Protein 5JVV (pdb70)

Foldseek 3Di:
DWDWDDWDFAPRNVVQWFKDQDQDPLNFQEGADGPVVCVVQVQWHQDPVGWIKHFWQLDAFFDLPHSHTYGIKIWGPDFAAFFKKKWFWQAAFAQAQFKWWWWWKDDPDPDQLKIWTQAIDAHRDFWGKTFTAFQDWAFFDVCVLAQWAWPAGTAYVVVHDRGTITTFDGLQDHPSCNVQRHFMWMWGADQFWIFIAGAHPVRDDVCVVVVNDDVVVRGRGNDIRGGDGRVRVRDDTIIIMTIMGTQGDPSQQCGPPPRPQDDDDDHSNSSRSVCRNGRSNSRPRNMIITGIMITID/DKAFDDKAFAPSNVVQWFKDQDQDPLNFQEGADGPVVCVVVVQWHQDPVGWIKHAWQLDAFFDLPDSHTYGIKIWGPDFDAFFKKKWFWQAAFALAQFKWWWKWWDDPDPPQLKIWTQAIDAHNDFWGKTFTAFQDWFFFDPPVQAQWAWPAGTQYVVVHPRGTITTFDGLQDHPSVNVQRHFMWMWGADQFWIFIAGARPVGHDPCVVVRNDDVVPRGGGNDIRGGDGRVRVRDDTIIIMTIMGTQGDPSQQCGPPVRPQDQDDDHSNSSRSNCRNGRSNSRPRNMITIGMMIGID

Solvent-accessible surface area: 23392 Å² total; per-residue (Å²): 152,54,96,75,103,34,60,26,55,8,146,94,0,4,94,20,11,56,32,42,51,101,184,12,44,21,105,12,10,3,55,5,9,31,61,125,57,0,76,69,90,36,7,2,104,60,34,129,87,34,1,0,21,4,1,4,11,56,102,76,99,31,65,78,132,57,106,2,0,57,1,5,16,0,17,10,83,87,76,12,83,58,8,1,4,2,0,10,0,77,14,0,0,2,28,16,12,0,0,17,0,5,1,14,0,5,7,79,17,63,44,17,22,1,17,0,3,2,0,16,0,11,2,45,39,61,52,0,21,0,10,0,26,0,50,25,118,0,54,8,82,9,69,148,68,17,76,5,76,34,88,32,64,80,0,1,56,107,65,23,129,62,3,0,23,0,70,2,48,113,23,0,0,0,48,30,2,22,127,131,25,2,0,0,1,1,2,19,3,35,63,107,28,0,35,0,6,26,16,60,68,117,60,19,18,153,15,2,88,74,49,68,5,69,35,102,78,10,48,67,5,6,0,1,0,83,31,89,24,64,0,0,137,40,10,96,57,5,43,4,0,0,10,4,4,0,0,6,75,76,0,0,63,52,2,20,122,130,17,119,8,57,112,80,99,152,80,26,76,19,1,0,36,24,15,0,0,62,83,18,116,90,1,118,86,1,40,3,22,1,37,38,2,30,9,4,92,150,39,83,70,27,36,60,39,51,7,132,89,1,2,69,15,10,55,29,46,53,101,171,3,42,20,84,13,13,5,59,4,7,32,59,130,64,0,74,71,96,38,13,2,103,66,31,133,86,32,2,0,29,5,1,3,12,62,101,77,97,29,56,80,129,64,114,7,0,58,1,5,16,0,24,7,51,47,53,12,41,56,9,1,3,0,0,11,0,97,14,0,0,1,25,22,13,0,0,17,0,5,1,13,0,11,15,125,71,74,66,83,35,1,18,0,3,2,0,16,0,11,2,48,38,64,60,0,19,0,9,0,25,0,122,24,128,0,54,8,73,20,87,150,64,17,73,7,82,50,75,34,64,78,0,2,55,132,69,22,129,63,3,0,21,0,70,4,44,110,10,0,0,0,55,29,0,22,145,66,25,0,0,0,2,1,2,17,2,30,50,91,27,0,32,0,7,20,13,40,76,111,59,25,16,173,16,0,118,79,50,73,8,70,37,104,82,11,50,64,5,6,0,3,0,77,31,88,24,65,0,0,101,42,9,149,19,3,59,3,0,0,9,4,3,0,0,6,75,76,0,0,67,57,2,20,127,123,21,114,6,58,110,81,96,149,78,30,75,19,1,0,37,21,21,0,0,59,84,14,121,92,1,104,84,1,41,2,20,1,44,36,2,28,17,2,47

InterPro domains:
  IPR000757 Beta-glucanase-like, N-terminal domain [PS51762] (1-260)
  IPR013320 Concanavalin A-like lectin/glucanase domain superfamily [SSF49899] (13-262)
  IPR050546 Glycosyl Hydrolase Family 16 [PTHR10963] (3-297)

Structure (mmCIF, N/CA/C/O backbone):
data_5JVV
#
_entry.id   5JVV
#
_cell.length_a   45.282
_cell.length_b   91.469
_cell.length_c   59.532
_cell.angle_alpha   90.00
_cell.angle_beta   93.80
_cell.angle_gamma   90.00
#
_symmetry.space_group_name_H-M   'P 1 21 1'
#
loop_
_entity.id
_entity.type
_entity.pdbx_description
1 polymer beta-1,3-glucosyltransferase
2 water water
#
loop_
_atom_site.group_PDB
_atom_site.id
_atom_site.type_symbol
_atom_site.label_atom_id
_atom_site.label_alt_id
_atom_site.label_comp_id
_atom_site.label_asym_id
_atom_site.label_entity_id
_atom_site.label_seq_id
_atom_site.pdbx_PDB_ins_code
_atom_site.Cartn_x
_atom_site.Cartn_y
_atom_site.Cartn_z
_atom_site.occupancy
_atom_site.B_iso_or_equiv
_atom_site.auth_seq_id
_atom_site.auth_comp_id
_atom_site.auth_asym_id
_atom_site.auth_atom_id
_atom_site.pdbx_PDB_model_num
ATOM 1 N N . SER A 1 2 ? 35.948 -31.109 -2.017 1.00 52.06 3 SER B N 1
ATOM 2 C CA . SER A 1 2 ? 35.547 -29.759 -1.634 1.00 47.75 3 SER B CA 1
ATOM 3 C C . SER A 1 2 ? 35.145 -28.894 -2.830 1.00 43.36 3 SER B C 1
ATOM 4 O O . SER A 1 2 ? 34.840 -29.407 -3.909 1.00 43.13 3 SER B O 1
ATOM 7 N N . TYR A 1 3 ? 35.168 -27.579 -2.627 1.00 39.60 4 TYR B N 1
ATOM 8 C CA . TYR A 1 3 ? 34.510 -26.631 -3.527 1.00 32.75 4 TYR B CA 1
ATOM 9 C C . TYR A 1 3 ? 35.426 -25.503 -4.021 1.00 29.00 4 TYR B C 1
ATOM 10 O O . TYR A 1 3 ? 36.268 -25.008 -3.272 1.00 37.82 4 TYR B O 1
ATOM 19 N N . THR A 1 4 ? 35.255 -25.097 -5.279 1.00 25.45 5 THR B N 1
ATOM 20 C CA A THR A 1 4 ? 36.019 -23.999 -5.870 0.65 26.16 5 THR B CA 1
ATOM 21 C CA B THR A 1 4 ? 36.026 -23.973 -5.807 0.35 25.23 5 THR B CA 1
ATOM 22 C C . THR A 1 4 ? 35.131 -22.758 -6.014 1.00 23.63 5 THR B C 1
ATOM 23 O O . THR A 1 4 ? 33.978 -22.876 -6.422 1.00 20.23 5 THR B O 1
ATOM 30 N N . LEU A 1 5 ? 35.668 -21.579 -5.703 1.00 21.92 6 LEU B N 1
ATOM 31 C CA . LEU A 1 5 ? 34.909 -20.332 -5.836 1.00 19.57 6 LEU B CA 1
ATOM 32 C C . LEU A 1 5 ? 34.551 -20.066 -7.293 1.00 23.65 6 LEU B C 1
ATOM 33 O O . LEU A 1 5 ? 35.423 -20.048 -8.164 1.00 30.67 6 LEU B O 1
ATOM 38 N N . LYS A 1 6 ? 33.264 -19.866 -7.550 1.00 19.81 7 LYS B N 1
ATOM 39 C CA . LYS A 1 6 ? 32.776 -19.604 -8.898 1.00 22.24 7 LYS B CA 1
ATOM 40 C C . LYS A 1 6 ? 32.586 -18.100 -9.076 1.00 26.18 7 LYS B C 1
ATOM 41 O O . LYS A 1 6 ? 33.359 -17.451 -9.784 1.00 29.31 7 LYS B O 1
ATOM 47 N N . ASP A 1 7 ? 31.567 -17.545 -8.429 1.00 20.91 8 ASP B N 1
ATOM 48 C CA . ASP A 1 7 ? 31.349 -16.101 -8.457 1.00 19.72 8 ASP B CA 1
ATOM 49 C C . ASP A 1 7 ? 31.499 -15.490 -7.070 1.00 17.18 8 ASP B C 1
ATOM 50 O O . ASP A 1 7 ? 31.040 -16.061 -6.077 1.00 14.31 8 ASP B O 1
ATOM 55 N N . SER A 1 8 ? 32.121 -14.315 -7.009 1.00 14.20 9 SER B N 1
ATOM 56 C CA . SER A 1 8 ? 32.143 -13.527 -5.788 1.00 14.97 9 SER B CA 1
ATOM 57 C C . SER A 1 8 ? 31.544 -12.161 -6.100 1.00 16.78 9 SER B C 1
ATOM 58 O O . SER A 1 8 ? 32.136 -11.370 -6.842 1.00 18.16 9 SER B O 1
ATOM 61 N N . LEU A 1 9 ? 30.377 -11.881 -5.530 1.00 13.51 10 LEU B N 1
ATOM 62 C CA . LEU A 1 9 ? 29.599 -10.706 -5.920 1.00 11.95 10 LEU B CA 1
ATOM 63 C C . LEU A 1 9 ? 29.329 -9.765 -4.752 1.00 13.38 10 LEU B C 1
ATOM 64 O O . LEU A 1 9 ? 28.727 -10.157 -3.760 1.00 14.23 10 LEU B O 1
ATOM 69 N N . SER A 1 10 ? 29.780 -8.521 -4.870 1.00 10.42 11 SER B N 1
ATOM 70 C CA . SER A 1 10 ? 29.434 -7.485 -3.898 1.00 11.39 11 SER B CA 1
ATOM 71 C C . SER A 1 10 ? 29.354 -6.147 -4.613 1.00 12.21 11 SER B C 1
ATOM 72 O O . SER A 1 10 ? 29.889 -5.998 -5.714 1.00 13.59 11 SER B O 1
ATOM 75 N N . GLY A 1 11 ? 28.682 -5.184 -3.990 1.00 12.36 12 GLY B N 1
ATOM 76 C CA . GLY A 1 11 ? 28.620 -3.828 -4.509 1.00 11.93 12 GLY B CA 1
ATOM 77 C C . GLY A 1 11 ? 28.093 -3.738 -5.925 1.00 14.00 12 GLY B C 1
ATOM 78 O O . GLY A 1 11 ? 27.131 -4.420 -6.285 1.00 11.93 12 GLY B O 1
ATOM 79 N N . LYS A 1 12 ? 28.731 -2.900 -6.738 1.00 16.33 13 LYS B N 1
ATOM 80 C CA . LYS A 1 12 ? 28.290 -2.706 -8.120 1.00 15.79 13 LYS B CA 1
ATOM 81 C C . LYS A 1 12 ? 28.333 -4.002 -8.920 1.00 15.70 13 LYS B C 1
ATOM 82 O O . LYS A 1 12 ? 27.468 -4.240 -9.767 1.00 19.51 13 LYS B O 1
ATOM 88 N N . ASP A 1 13 ? 29.337 -4.836 -8.660 1.00 15.45 14 ASP B N 1
ATOM 89 C CA . ASP A 1 13 ? 29.456 -6.117 -9.350 1.00 14.82 14 ASP B CA 1
ATOM 90 C C . ASP A 1 13 ? 28.260 -7.007 -9.054 1.00 14.46 14 ASP B C 1
ATOM 91 O O . ASP A 1 13 ? 27.783 -7.735 -9.923 1.00 15.07 14 ASP B O 1
ATOM 96 N N . PHE A 1 14 ? 27.777 -6.944 -7.817 1.00 12.42 15 PHE B N 1
ATOM 97 C CA . PHE A 1 14 ? 26.580 -7.675 -7.438 1.00 10.79 15 PHE B CA 1
ATOM 98 C C . PHE A 1 14 ? 25.410 -7.170 -8.278 1.00 12.68 15 PHE B C 1
ATOM 99 O O . PHE A 1 14 ? 24.727 -7.954 -8.929 1.00 12.34 15 PHE B O 1
ATOM 107 N N . LEU A 1 15 ? 25.172 -5.864 -8.263 1.00 14.18 16 LEU B N 1
ATOM 108 C CA . LEU A 1 15 ? 24.068 -5.300 -9.036 1.00 13.64 16 LEU B CA 1
ATOM 109 C C . LEU A 1 15 ? 24.165 -5.646 -10.531 1.00 12.72 16 LEU B C 1
ATOM 110 O O . LEU A 1 15 ? 23.151 -5.945 -11.175 1.00 14.02 16 LEU B O 1
ATOM 115 N N . ASP A 1 16 ? 25.374 -5.606 -11.078 1.00 12.55 17 ASP B N 1
ATOM 116 C CA . ASP A 1 16 ? 25.573 -5.916 -12.492 1.00 15.04 17 ASP B CA 1
ATOM 117 C C . ASP A 1 16 ? 25.280 -7.376 -12.827 1.00 17.11 17 ASP B C 1
ATOM 118 O O . ASP A 1 16 ? 25.098 -7.717 -13.992 1.00 18.90 17 ASP B O 1
ATOM 123 N N . ALA A 1 17 ? 25.239 -8.236 -11.810 1.00 13.42 18 ALA B N 1
ATOM 124 C CA . ALA A 1 17 ? 25.043 -9.674 -12.019 1.00 12.02 18 ALA B CA 1
ATOM 125 C C . ALA A 1 17 ? 23.581 -10.098 -11.951 1.00 14.02 18 ALA B C 1
ATOM 126 O O . ALA A 1 17 ? 23.275 -11.289 -12.000 1.00 15.24 18 ALA B O 1
ATOM 128 N N . PHE A 1 18 ? 22.683 -9.124 -11.841 1.00 13.24 19 PHE B N 1
ATOM 129 C CA . PHE A 1 18 ? 21.252 -9.408 -11.787 1.00 13.06 19 PHE B CA 1
ATOM 130 C C . PHE A 1 18 ? 20.508 -8.582 -12.820 1.00 12.13 19 PHE B C 1
ATOM 131 O O . PHE A 1 18 ? 20.914 -7.465 -13.137 1.00 15.61 19 PHE B O 1
ATOM 139 N N . SER A 1 19 ? 19.430 -9.134 -13.355 1.00 12.18 20 SER B N 1
ATOM 140 C CA . SER A 1 19 ? 18.501 -8.338 -14.143 1.00 13.18 20 SER B CA 1
ATOM 141 C C . SER A 1 19 ? 17.402 -7.880 -13.207 1.00 14.80 20 SER B C 1
ATOM 142 O O . SER A 1 19 ? 17.118 -8.540 -12.202 1.00 15.24 20 SER B O 1
ATOM 145 N N . PHE A 1 20 ? 16.786 -6.746 -13.526 1.00 11.21 21 PHE B N 1
ATOM 146 C CA . PHE A 1 20 ? 15.704 -6.219 -12.712 1.00 9.95 21 PHE B CA 1
ATOM 147 C C . PHE A 1 20 ? 14.361 -6.560 -13.348 1.00 11.81 21 PHE B C 1
ATOM 148 O O . PHE A 1 20 ? 14.035 -6.081 -14.440 1.00 14.74 21 PHE B O 1
ATOM 156 N N . PHE A 1 21 ? 13.586 -7.394 -12.666 1.00 11.35 22 PHE B N 1
ATOM 157 C CA . PHE A 1 21 ? 12.255 -7.771 -13.143 1.00 10.62 22 PHE B CA 1
ATOM 158 C C . PHE A 1 21 ? 11.334 -6.587 -12.933 1.00 12.14 22 PHE B C 1
ATOM 159 O O . PHE A 1 21 ? 11.228 -6.077 -11.820 1.00 13.71 22 PHE B O 1
ATOM 167 N N . ALA A 1 22 ? 10.646 -6.155 -13.985 1.00 12.50 23 ALA B N 1
ATOM 168 C CA . ALA A 1 22 ? 9.880 -4.914 -13.897 1.00 11.59 23 ALA B CA 1
ATOM 169 C C . ALA A 1 22 ? 8.468 -5.047 -14.445 1.00 13.37 23 ALA B C 1
ATOM 170 O O . ALA A 1 22 ? 7.833 -4.051 -14.796 1.00 18.49 23 ALA B O 1
ATOM 172 N N . ASP A 1 23 ? 7.975 -6.278 -14.502 1.00 14.62 24 ASP B N 1
ATOM 173 C CA . ASP A 1 23 ? 6.605 -6.534 -14.941 1.00 14.64 24 ASP B CA 1
ATOM 174 C C . ASP A 1 23 ? 5.663 -6.694 -13.748 1.00 15.19 24 ASP B C 1
ATOM 175 O O . ASP A 1 23 ? 6.085 -6.577 -12.591 1.00 13.13 24 ASP B O 1
ATOM 180 N N . ARG A 1 24 ? 4.389 -6.959 -14.034 1.00 14.86 25 ARG B N 1
ATOM 181 C CA . ARG A 1 24 ? 3.411 -7.184 -12.974 1.00 12.33 25 ARG B CA 1
ATOM 182 C C . ARG A 1 24 ? 3.845 -8.375 -12.140 1.00 12.82 25 ARG B C 1
ATOM 183 O O . ARG A 1 24 ? 4.379 -9.355 -12.666 1.00 12.61 25 ARG B O 1
ATOM 191 N N . ASP A 1 25 ? 3.631 -8.282 -10.831 1.00 11.95 26 ASP B N 1
ATOM 192 C CA . ASP A 1 25 ? 4.061 -9.344 -9.919 1.00 8.88 26 ASP B CA 1
ATOM 193 C C . ASP A 1 25 ? 3.392 -10.683 -10.227 1.00 8.70 26 ASP B C 1
ATOM 194 O O . ASP A 1 25 ? 2.164 -10.769 -10.237 1.00 11.82 26 ASP B O 1
ATOM 199 N N . PRO A 1 26 ? 4.194 -11.738 -10.467 1.00 9.02 27 PRO B N 1
ATOM 200 C CA . PRO A 1 26 ? 3.571 -13.053 -10.678 1.00 10.14 27 PRO B CA 1
ATOM 201 C C . PRO A 1 26 ? 2.754 -13.525 -9.470 1.00 11.64 27 PRO B C 1
ATOM 202 O O . PRO A 1 26 ? 1.789 -14.278 -9.654 1.00 10.83 27 PRO B O 1
ATOM 206 N N . THR A 1 27 ? 3.109 -13.068 -8.268 1.00 10.13 28 THR B N 1
ATOM 207 C CA . THR A 1 27 ? 2.347 -13.409 -7.060 1.00 10.48 28 THR B CA 1
ATOM 208 C C . THR A 1 27 ? 1.221 -12.409 -6.722 1.00 9.34 28 THR B C 1
ATOM 209 O O . THR A 1 27 ? 0.657 -12.437 -5.617 1.00 10.46 28 THR B O 1
ATOM 213 N N . ASN A 1 28 ? 0.909 -11.531 -7.674 1.00 8.91 29 ASN B N 1
ATOM 214 C CA . ASN A 1 28 ? -0.277 -10.672 -7.611 1.00 10.07 29 ASN B CA 1
ATOM 215 C C . ASN A 1 28 ? -0.243 -9.664 -6.483 1.00 10.92 29 ASN B C 1
ATOM 216 O O . ASN A 1 28 ? -1.288 -9.202 -6.006 1.00 11.34 29 ASN B O 1
ATOM 221 N N . GLY A 1 29 ? 0.968 -9.304 -6.071 1.00 9.73 30 GLY B N 1
ATOM 222 C CA . GLY A 1 29 ? 1.130 -8.364 -4.985 1.00 7.30 30 GLY B CA 1
ATOM 223 C C . GLY A 1 29 ? 0.803 -6.922 -5.331 1.00 9.41 30 GLY B C 1
ATOM 224 O O . GLY A 1 29 ? 0.750 -6.522 -6.507 1.00 10.64 30 GLY B O 1
ATOM 225 N N . PHE A 1 30 ? 0.571 -6.136 -4.284 1.00 9.08 31 PHE B N 1
ATOM 226 C CA . PHE A 1 30 ? 0.400 -4.696 -4.401 1.00 8.55 31 PHE B CA 1
ATOM 227 C C . PHE A 1 30 ? 1.789 -4.067 -4.435 1.00 8.20 31 PHE B C 1
ATOM 228 O O . PHE A 1 30 ? 2.207 -3.365 -3.501 1.00 9.29 31 PHE B O 1
ATOM 236 N N . VAL A 1 31 ? 2.507 -4.347 -5.520 1.00 9.30 32 VAL B N 1
ATOM 237 C CA . VAL A 1 31 ? 3.893 -3.924 -5.674 1.00 7.72 32 VAL B CA 1
ATOM 238 C C . VAL A 1 31 ? 4.058 -3.364 -7.080 1.00 8.29 32 VAL B C 1
ATOM 239 O O . VAL A 1 31 ? 3.386 -3.801 -8.019 1.00 10.75 32 VAL B O 1
ATOM 243 N N . HIS A 1 32 ? 4.957 -2.397 -7.216 1.00 9.36 33 HIS B N 1
ATOM 244 C CA . HIS A 1 32 ? 5.314 -1.844 -8.509 1.00 9.83 33 HIS B CA 1
ATOM 245 C C . HIS A 1 32 ? 6.806 -2.084 -8.686 1.00 11.85 33 HIS B C 1
ATOM 246 O O . HIS A 1 32 ? 7.641 -1.316 -8.200 1.00 11.84 33 HIS B O 1
ATOM 253 N N . TYR A 1 33 ? 7.137 -3.167 -9.370 1.00 8.90 34 TYR B N 1
ATOM 254 C CA . TYR A 1 33 ? 8.530 -3.509 -9.600 1.00 7.77 34 TYR B CA 1
ATOM 255 C C . TYR A 1 33 ? 9.097 -2.571 -10.663 1.00 12.67 34 TYR B C 1
ATOM 256 O O . TYR A 1 33 ? 8.498 -2.401 -11.733 1.00 13.24 34 TYR B O 1
ATOM 265 N N . VAL A 1 34 ? 10.245 -1.967 -10.375 1.00 10.24 35 VAL B N 1
ATOM 266 C CA . VAL A 1 34 ? 10.828 -0.963 -11.277 1.00 8.79 35 VAL B CA 1
ATOM 267 C C . VAL A 1 34 ? 12.233 -1.327 -11.764 1.00 10.04 35 VAL B C 1
ATOM 268 O O . VAL A 1 34 ? 12.916 -2.168 -11.177 1.00 11.16 35 VAL B O 1
ATOM 272 N N . SER A 1 35 ? 12.655 -0.682 -12.851 1.00 12.52 36 SER B N 1
ATOM 273 C CA . SER A 1 35 ? 13.963 -0.933 -13.446 1.00 12.35 36 SER B CA 1
ATOM 274 C C . SER A 1 35 ? 15.057 -0.409 -12.540 1.00 11.09 36 SER B C 1
ATOM 275 O O . SER A 1 35 ? 14.791 0.373 -11.619 1.00 12.90 36 SER B O 1
ATOM 278 N N . ARG A 1 36 ? 16.288 -0.840 -12.794 1.00 10.44 37 ARG B N 1
ATOM 279 C CA . ARG A 1 36 ? 17.418 -0.397 -11.981 1.00 11.43 37 ARG B CA 1
ATOM 280 C C . ARG A 1 36 ? 17.622 1.119 -11.988 1.00 12.28 37 ARG B C 1
ATOM 281 O O . ARG A 1 36 ? 17.825 1.714 -10.929 1.00 13.96 37 ARG B O 1
ATOM 289 N N . GLU A 1 37 ? 17.562 1.756 -13.156 1.00 11.85 38 GLU B N 1
ATOM 290 C CA . GLU A 1 37 ? 17.776 3.206 -13.199 1.00 12.69 38 GLU B CA 1
ATOM 291 C C . GLU A 1 37 ? 16.682 3.975 -12.448 1.00 9.39 38 GLU B C 1
ATOM 292 O O . GLU A 1 37 ? 16.965 5.002 -11.820 1.00 13.82 38 GLU B O 1
ATOM 298 N N . VAL A 1 38 ? 15.450 3.474 -12.483 1.00 10.64 39 VAL B N 1
ATOM 299 C CA . VAL A 1 38 ? 14.381 4.103 -11.724 1.00 11.56 39 VAL B CA 1
ATOM 300 C C . VAL A 1 38 ? 14.637 3.918 -10.236 1.00 10.61 39 VAL B C 1
ATOM 301 O O . VAL A 1 38 ? 14.513 4.861 -9.457 1.00 13.26 39 VAL B O 1
ATOM 305 N N . ALA A 1 39 ? 15.035 2.708 -9.855 1.00 10.45 40 ALA B N 1
ATOM 306 C CA . ALA A 1 39 ? 15.264 2.384 -8.450 1.00 9.03 40 ALA B CA 1
ATOM 307 C C . ALA A 1 39 ? 16.401 3.215 -7.876 1.00 11.94 40 ALA B C 1
ATOM 308 O O . ALA A 1 39 ? 16.312 3.716 -6.746 1.00 13.70 40 ALA B O 1
ATOM 310 N N . GLU A 1 40 ? 17.469 3.370 -8.651 1.00 12.28 41 GLU B N 1
ATOM 311 C CA . GLU A 1 40 ? 18.602 4.163 -8.198 1.00 10.65 41 GLU B CA 1
ATOM 312 C C . GLU A 1 40 ? 18.220 5.629 -8.054 1.00 14.63 41 GLU B C 1
ATOM 313 O O . GLU A 1 40 ? 18.651 6.303 -7.120 1.00 15.22 41 GLU B O 1
ATOM 319 N N . GLY A 1 41 ? 17.394 6.121 -8.970 1.00 16.06 42 GLY B N 1
ATOM 320 C CA . GLY A 1 41 ? 16.981 7.515 -8.932 1.00 12.78 42 GLY B CA 1
ATOM 321 C C . GLY A 1 41 ? 16.090 7.855 -7.752 1.00 13.26 42 GLY B C 1
ATOM 322 O O . GLY A 1 41 ? 16.094 8.986 -7.260 1.00 22.32 42 GLY B O 1
ATOM 323 N N . GLU A 1 42 ? 15.336 6.868 -7.281 1.00 12.43 43 GLU B N 1
ATOM 324 C CA . GLU A 1 42 ? 14.364 7.092 -6.218 1.00 15.74 43 GLU B CA 1
ATOM 325 C C . GLU A 1 42 ? 14.886 6.548 -4.889 1.00 17.69 43 GLU B C 1
ATOM 326 O O . GLU A 1 42 ? 14.161 6.506 -3.882 1.00 17.99 43 GLU B O 1
ATOM 332 N N . GLY A 1 43 ? 16.151 6.137 -4.903 1.00 13.58 44 GLY B N 1
ATOM 333 C CA . GLY A 1 43 ? 16.837 5.707 -3.695 1.00 13.93 44 GLY B CA 1
ATOM 334 C C . GLY A 1 43 ? 16.493 4.299 -3.226 1.00 14.29 44 GLY B C 1
ATOM 335 O O . GLY A 1 43 ? 16.858 3.910 -2.110 1.00 14.29 44 GLY B O 1
ATOM 336 N N . LEU A 1 44 ? 15.801 3.525 -4.058 1.00 10.33 45 LEU B N 1
ATOM 337 C CA . LEU A 1 44 ? 15.460 2.147 -3.692 1.00 10.29 45 LEU B CA 1
ATOM 338 C C . LEU A 1 44 ? 16.645 1.198 -3.795 1.00 9.60 45 LEU B C 1
ATOM 339 O O . LEU A 1 44 ? 16.663 0.125 -3.180 1.00 12.14 45 LEU B O 1
ATOM 344 N N . VAL A 1 45 ? 17.624 1.575 -4.603 1.00 10.03 46 VAL B N 1
ATOM 345 C CA . VAL A 1 45 ? 18.817 0.759 -4.787 1.00 10.36 46 VAL B CA 1
ATOM 346 C C . VAL A 1 45 ? 20.030 1.658 -4.697 1.00 9.33 46 VAL B C 1
ATOM 347 O O . VAL A 1 45 ? 20.075 2.729 -5.320 1.00 12.05 46 VAL B O 1
ATOM 351 N N . LYS A 1 46 ? 21.017 1.225 -3.921 1.00 10.73 47 LYS B N 1
ATOM 352 C CA . LYS A 1 46 ? 22.259 1.971 -3.786 1.00 10.10 47 LYS B CA 1
ATOM 353 C C . LYS A 1 46 ? 23.325 1.047 -3.233 1.00 13.49 47 LYS B C 1
ATOM 354 O O . LYS A 1 46 ? 23.015 0.001 -2.649 1.00 12.00 47 LYS B O 1
ATOM 360 N N . VAL A 1 47 ? 24.582 1.437 -3.420 1.00 13.29 48 VAL B N 1
ATOM 361 C CA . VAL A 1 47 ? 25.689 0.770 -2.739 1.00 13.93 48 VAL B CA 1
ATOM 362 C C . VAL A 1 47 ? 26.024 1.665 -1.562 1.00 13.45 48 VAL B C 1
ATOM 363 O O . VAL A 1 47 ? 26.149 2.888 -1.713 1.00 14.30 48 VAL B O 1
ATOM 367 N N . THR A 1 48 ? 26.113 1.079 -0.375 1.00 11.40 49 THR B N 1
ATOM 368 C CA . THR A 1 48 ? 26.346 1.871 0.821 1.00 11.17 49 THR B CA 1
ATOM 369 C C . THR A 1 48 ? 27.832 2.153 1.016 1.00 12.32 49 THR B C 1
ATOM 370 O O . THR A 1 48 ? 28.691 1.585 0.327 1.00 13.72 49 THR B O 1
ATOM 374 N N . SER A 1 49 ? 28.131 3.018 1.971 1.00 15.04 50 SER B N 1
ATOM 375 C CA . SER A 1 49 ? 29.516 3.382 2.253 1.00 13.63 50 SER B CA 1
ATOM 376 C C . SER A 1 49 ? 30.333 2.218 2.822 1.00 16.80 50 SER B C 1
ATOM 377 O O . SER A 1 49 ? 31.560 2.241 2.768 1.00 17.92 50 SER B O 1
ATOM 380 N N . SER A 1 50 ? 29.664 1.203 3.366 1.00 15.43 51 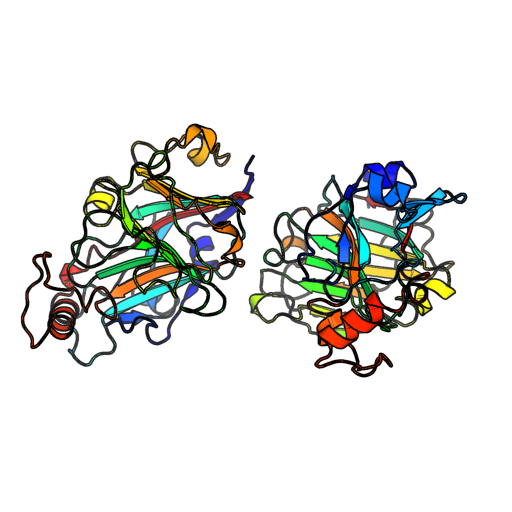SER B N 1
ATOM 381 C CA . SER A 1 50 ? 30.374 0.027 3.864 1.00 14.29 51 SER B CA 1
ATOM 382 C C . SER A 1 50 ? 30.585 -1.004 2.753 1.00 15.52 51 SER B C 1
ATOM 383 O O . SER A 1 50 ? 31.235 -2.035 2.961 1.00 16.65 51 SER B O 1
ATOM 386 N N . GLY A 1 51 ? 30.043 -0.728 1.570 1.00 14.61 52 GLY B N 1
ATOM 387 C CA . GLY A 1 51 ? 30.251 -1.598 0.427 1.00 13.94 52 GLY B CA 1
ATOM 388 C C . GLY A 1 51 ? 29.130 -2.600 0.185 1.00 11.56 52 GLY B C 1
ATOM 389 O O . GLY A 1 51 ? 29.177 -3.372 -0.775 1.00 13.38 52 GLY B O 1
ATOM 390 N N . SER A 1 52 ? 28.114 -2.585 1.043 1.00 12.06 53 SER B N 1
ATOM 391 C CA . SER A 1 52 ? 26.981 -3.490 0.885 1.00 10.29 53 SER B CA 1
ATOM 392 C C . SER A 1 52 ? 25.995 -2.940 -0.135 1.00 10.62 53 SER B C 1
ATOM 393 O O . SER A 1 52 ? 26.080 -1.773 -0.529 1.00 13.34 53 SER B O 1
ATOM 396 N N . VAL A 1 53 ? 25.064 -3.787 -0.558 1.00 8.56 54 VAL B N 1
ATOM 397 C CA . VAL A 1 53 ? 24.015 -3.389 -1.481 1.00 11.52 54 VAL B CA 1
ATOM 398 C C . VAL A 1 53 ? 22.681 -3.258 -0.744 1.00 9.48 54 VAL B C 1
ATOM 399 O O . VAL A 1 53 ? 22.255 -4.170 -0.031 1.00 12.31 54 VAL B O 1
ATOM 403 N N . TYR A 1 54 ? 22.036 -2.112 -0.923 1.00 8.98 55 TYR B N 1
ATOM 404 C CA . TYR A 1 54 ? 20.731 -1.828 -0.348 1.00 9.63 55 TYR B CA 1
ATOM 405 C C . TYR A 1 54 ? 19.663 -2.011 -1.423 1.00 8.45 55 TYR B C 1
ATOM 406 O O . TYR A 1 54 ? 19.760 -1.424 -2.509 1.00 10.33 55 TYR B O 1
ATOM 415 N N . LEU A 1 55 ? 18.663 -2.836 -1.124 1.00 7.85 56 LEU B N 1
ATOM 416 C CA . LEU A 1 55 ? 17.467 -2.977 -1.964 1.00 8.24 56 LEU B CA 1
ATOM 417 C C . LEU A 1 55 ? 16.258 -2.677 -1.089 1.00 9.52 56 LEU B C 1
ATOM 418 O O . LEU A 1 55 ? 15.902 -3.474 -0.226 1.00 11.57 56 LEU B O 1
ATOM 423 N N . GLY A 1 56 ? 15.627 -1.534 -1.313 1.00 8.02 57 GLY B N 1
ATOM 424 C CA . GLY A 1 56 ? 14.534 -1.094 -0.470 1.00 8.33 57 GLY B CA 1
ATOM 425 C C . GLY A 1 56 ? 13.274 -0.810 -1.257 1.00 7.58 57 GLY B C 1
ATOM 426 O O . GLY A 1 56 ? 13.166 -1.169 -2.434 1.00 9.28 57 GLY B O 1
ATOM 427 N N . VAL A 1 57 ? 12.324 -0.162 -0.601 1.00 7.79 58 VAL B N 1
ATOM 428 C CA . VAL A 1 57 ? 11.029 0.128 -1.208 1.00 8.12 58 VAL B CA 1
ATOM 429 C C . VAL A 1 57 ? 10.689 1.602 -1.020 1.00 9.37 58 VAL B C 1
ATOM 430 O O . VAL A 1 57 ? 11.365 2.323 -0.286 1.00 11.55 58 VAL B O 1
ATOM 434 N N . ASP A 1 58 ? 9.638 2.064 -1.688 1.00 9.16 59 ASP B N 1
ATOM 435 C CA . ASP A 1 58 ? 9.150 3.418 -1.487 1.00 11.07 59 ASP B CA 1
ATOM 436 C C . ASP A 1 58 ? 8.562 3.500 -0.076 1.00 11.66 59 ASP B C 1
ATOM 437 O O . ASP A 1 58 ? 7.554 2.865 0.211 1.00 11.36 59 ASP B O 1
ATOM 442 N N . HIS A 1 59 ? 9.208 4.255 0.807 1.00 12.28 60 HIS B N 1
ATOM 443 C CA . HIS A 1 59 ? 8.691 4.457 2.160 1.00 12.09 60 HIS B CA 1
ATOM 444 C C . HIS A 1 59 ? 8.339 5.921 2.394 1.00 8.27 60 HIS B C 1
ATOM 445 O O . HIS A 1 59 ? 8.368 6.413 3.528 1.00 12.39 60 HIS B O 1
ATOM 452 N N . THR A 1 60 ? 7.989 6.604 1.310 1.00 10.12 61 THR B N 1
ATOM 453 C CA . THR A 1 60 ? 7.731 8.043 1.325 1.00 10.92 61 THR B CA 1
ATOM 454 C C . THR A 1 60 ? 6.298 8.393 0.934 1.00 11.64 61 THR B C 1
ATOM 455 O O . THR A 1 60 ? 5.628 9.197 1.596 1.00 16.03 61 THR B O 1
ATOM 459 N N . ASN A 1 61 ? 5.829 7.785 -0.150 1.00 11.67 62 ASN B N 1
ATOM 460 C CA . ASN A 1 61 ? 4.576 8.206 -0.766 1.00 10.48 62 ASN B CA 1
ATOM 461 C C . ASN A 1 61 ? 3.345 7.454 -0.290 1.00 11.46 62 ASN B C 1
ATOM 462 O O . ASN A 1 61 ? 3.388 6.245 -0.062 1.00 10.45 62 ASN B O 1
ATOM 467 N N . THR A 1 62 ? 2.241 8.187 -0.161 1.00 10.58 63 THR B N 1
ATOM 468 C CA . THR A 1 62 ? 0.928 7.608 0.102 1.00 11.20 63 THR B CA 1
ATOM 469 C C . THR A 1 62 ? 0.330 7.259 -1.255 1.00 13.39 63 THR B C 1
ATOM 470 O O . THR A 1 62 ? 0.455 8.036 -2.205 1.00 15.11 63 THR B O 1
ATOM 474 N N . LEU A 1 63 ? -0.302 6.090 -1.360 1.00 9.85 64 LEU B N 1
ATOM 475 C CA . LEU A 1 63 ? -0.717 5.563 -2.655 1.00 9.73 64 LEU B CA 1
ATOM 476 C C . LEU A 1 63 ? -2.214 5.340 -2.758 1.00 9.10 64 LEU B C 1
ATOM 477 O O . LEU A 1 63 ? -2.902 5.116 -1.757 1.00 10.18 64 LEU B O 1
ATOM 482 N N . SER A 1 64 ? -2.721 5.396 -3.986 1.00 12.68 65 SER B N 1
ATOM 483 C CA . SER A 1 64 ? -4.109 5.019 -4.243 1.00 9.73 65 SER B CA 1
ATOM 484 C C . SER A 1 64 ? -4.319 3.532 -3.995 1.00 11.75 65 SER B C 1
ATOM 485 O O . SER A 1 64 ? -3.420 2.715 -4.225 1.00 10.25 65 SER B O 1
ATOM 488 N N . LEU A 1 65 ? -5.511 3.166 -3.536 1.00 10.39 66 LEU B N 1
ATOM 489 C CA . LEU A 1 65 ? -5.822 1.753 -3.342 1.00 9.00 66 LEU B CA 1
ATOM 490 C C . LEU A 1 65 ? -5.887 1.006 -4.674 1.00 13.21 66 LEU B C 1
ATOM 491 O O . LEU A 1 65 ? -5.811 -0.219 -4.706 1.00 14.16 66 LEU B O 1
ATOM 496 N N . THR A 1 66 ? -6.019 1.745 -5.770 1.00 15.04 67 THR B N 1
ATOM 497 C CA . THR A 1 66 ? -6.046 1.128 -7.094 1.00 14.64 67 THR B CA 1
ATOM 498 C C . THR A 1 66 ? -4.766 1.399 -7.891 1.00 16.63 67 THR B C 1
ATOM 499 O O . THR A 1 66 ? -4.722 1.205 -9.105 1.00 19.73 67 THR B O 1
ATOM 503 N N . ASP A 1 67 ? -3.723 1.845 -7.197 1.00 15.43 68 ASP B N 1
ATOM 504 C CA . ASP A 1 67 ? -2.396 1.933 -7.786 1.00 17.04 68 ASP B CA 1
ATOM 505 C C . ASP A 1 67 ? -1.914 0.516 -8.082 1.00 12.97 68 ASP B C 1
ATOM 506 O O . ASP A 1 67 ? -2.428 -0.454 -7.509 1.00 12.53 68 ASP B O 1
ATOM 511 N N . ILE A 1 68 ? -0.920 0.392 -8.962 1.00 13.86 69 ILE B N 1
ATOM 512 C CA . ILE A 1 68 ? -0.275 -0.890 -9.227 1.00 13.87 69 ILE B CA 1
ATOM 513 C C . ILE A 1 68 ? 0.258 -1.464 -7.917 1.00 11.11 69 ILE B C 1
ATOM 514 O O . ILE A 1 68 ? 0.096 -2.650 -7.628 1.00 12.88 69 ILE B O 1
ATOM 519 N N . GLY A 1 69 ? 0.897 -0.602 -7.130 1.00 12.13 70 GLY B N 1
ATOM 520 C CA . GLY A 1 69 ? 1.392 -1.015 -5.831 1.00 10.97 70 GLY B CA 1
ATOM 521 C C . GLY A 1 69 ? 2.554 -0.167 -5.374 1.00 8.78 70 GLY B C 1
ATOM 522 O O . GLY A 1 69 ? 2.946 0.797 -6.039 1.00 12.56 70 GLY B O 1
ATOM 523 N N . ARG A 1 70 ? 3.113 -0.527 -4.225 1.00 8.56 71 ARG B N 1
ATOM 524 C CA . ARG A 1 70 ? 4.226 0.224 -3.654 1.00 7.92 71 ARG B CA 1
ATOM 525 C C . ARG A 1 70 ? 5.512 -0.208 -4.345 1.00 9.34 71 ARG B C 1
ATOM 526 O O . ARG A 1 70 ? 5.738 -1.400 -4.556 1.00 9.26 71 ARG B O 1
ATOM 534 N N . LYS A 1 71 ? 6.354 0.759 -4.709 1.00 11.07 72 LYS B N 1
ATOM 535 C CA . LYS A 1 71 ? 7.550 0.451 -5.494 1.00 8.83 72 LYS B CA 1
ATOM 536 C C . LYS A 1 71 ? 8.577 -0.384 -4.758 1.00 8.50 72 LYS B C 1
ATOM 537 O O . LYS A 1 71 ? 8.856 -0.176 -3.576 1.00 9.93 72 LYS B O 1
ATOM 543 N N . SER A 1 72 ? 9.158 -1.320 -5.494 1.00 7.35 73 SER B N 1
ATOM 544 C CA . SER A 1 72 ? 10.125 -2.252 -4.951 1.00 8.66 73 SER B CA 1
ATOM 545 C C . SER A 1 72 ? 10.944 -2.768 -6.127 1.00 10.19 73 SER B C 1
ATOM 546 O O . SER A 1 72 ? 10.779 -2.302 -7.267 1.00 9.08 73 SER B O 1
ATOM 549 N N . VAL A 1 73 ? 11.826 -3.718 -5.852 1.00 9.37 74 VAL B N 1
ATOM 550 C CA . VAL A 1 73 ? 12.621 -4.351 -6.898 1.00 8.24 74 VAL B CA 1
ATOM 551 C C . VAL A 1 73 ? 12.650 -5.870 -6.746 1.00 9.18 74 VAL B C 1
ATOM 552 O O . VAL A 1 73 ? 12.395 -6.429 -5.658 1.00 8.46 74 VAL B O 1
ATOM 556 N N . ARG A 1 74 ? 12.933 -6.537 -7.861 1.00 8.31 75 ARG B N 1
ATOM 557 C CA . ARG A 1 74 ? 13.057 -7.980 -7.894 1.00 7.49 75 ARG B CA 1
ATOM 558 C C . ARG A 1 74 ? 14.242 -8.277 -8.800 1.00 7.89 75 ARG B C 1
ATOM 559 O O . ARG A 1 74 ? 14.202 -8.017 -10.011 1.00 11.44 75 ARG B O 1
ATOM 567 N N . LEU A 1 75 ? 15.316 -8.769 -8.194 1.00 9.35 76 LEU B N 1
ATOM 568 C CA . LEU A 1 75 ? 16.564 -9.036 -8.898 1.00 9.75 76 LEU B CA 1
ATOM 569 C C . LEU A 1 75 ? 16.674 -10.528 -9.190 1.00 11.05 76 LEU B C 1
ATOM 570 O O . LEU A 1 75 ? 16.497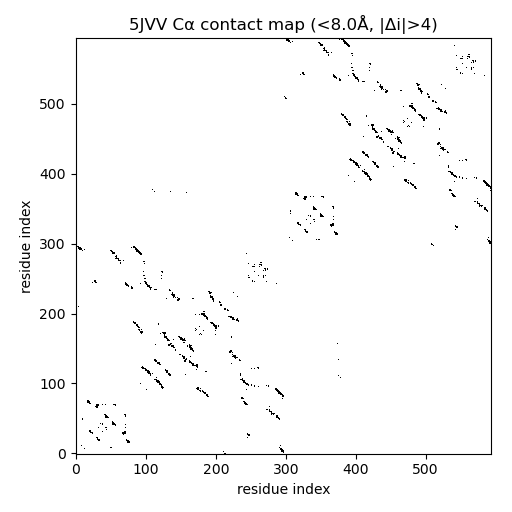 -11.344 -8.295 1.00 10.44 76 LEU B O 1
ATOM 575 N N . GLU A 1 76 ? 16.954 -10.869 -10.446 1.00 10.94 77 GLU B N 1
ATOM 576 C CA . GLU A 1 76 ? 17.080 -12.258 -10.875 1.00 9.78 77 GLU B CA 1
ATOM 577 C C . GLU A 1 76 ? 18.457 -12.431 -11.504 1.00 11.14 77 GLU B C 1
ATOM 578 O O . GLU A 1 76 ? 18.817 -11.687 -12.410 1.00 13.03 77 GLU B O 1
ATOM 584 N N . SER A 1 77 ? 19.236 -13.394 -11.026 1.00 10.42 78 SER B N 1
ATOM 585 C CA . SER A 1 77 ? 20.616 -13.498 -11.485 1.00 10.05 78 SER B CA 1
ATOM 586 C C . SER A 1 77 ? 20.691 -13.784 -12.982 1.00 13.37 78 SER B C 1
ATOM 587 O O . SER A 1 77 ? 19.860 -14.500 -13.528 1.00 13.79 78 SER B O 1
ATOM 590 N N . THR A 1 78 ? 21.677 -13.189 -13.644 1.00 17.85 79 THR B N 1
ATOM 591 C CA . THR A 1 78 ? 21.880 -13.443 -15.064 1.00 18.80 79 THR B CA 1
ATOM 592 C C . THR A 1 78 ? 22.481 -14.828 -15.281 1.00 18.50 79 THR B C 1
ATOM 593 O O . THR A 1 78 ? 22.079 -15.545 -16.197 1.00 30.13 79 THR B O 1
ATOM 597 N N . ASP A 1 79 ? 23.423 -15.208 -14.426 1.00 17.75 80 ASP B N 1
ATOM 598 C CA . ASP A 1 79 ? 24.008 -16.544 -14.507 1.00 24.41 80 ASP B CA 1
ATOM 599 C C . ASP A 1 79 ? 23.257 -17.492 -13.578 1.00 22.23 80 ASP B C 1
ATOM 600 O O . ASP A 1 79 ? 22.826 -17.109 -12.488 1.00 21.77 80 ASP B O 1
ATOM 605 N N . LYS A 1 80 ? 23.100 -18.735 -14.007 1.00 16.63 81 LYS B N 1
ATOM 606 C CA . LYS A 1 80 ? 22.369 -19.701 -13.207 1.00 14.53 81 LYS B CA 1
ATOM 607 C C . LYS A 1 80 ? 23.297 -20.577 -12.371 1.00 17.28 81 LYS B C 1
ATOM 608 O O . LYS A 1 80 ? 24.474 -20.746 -12.689 1.00 18.02 81 LYS B O 1
ATOM 614 N N . ILE A 1 81 ? 22.755 -21.131 -11.292 1.00 15.64 82 ILE B N 1
ATOM 615 C CA . ILE A 1 81 ? 23.496 -22.040 -10.435 1.00 16.81 82 ILE B CA 1
ATOM 616 C C . ILE A 1 81 ? 23.028 -23.473 -10.678 1.00 14.30 82 ILE B C 1
ATOM 617 O O . ILE A 1 81 ? 21.844 -23.722 -10.906 1.00 15.26 82 ILE B O 1
ATOM 622 N N . ASP A 1 82 ? 23.958 -24.421 -10.642 1.00 13.93 83 ASP B N 1
ATOM 623 C CA . ASP A 1 82 ? 23.600 -25.821 -10.847 1.00 14.20 83 ASP B CA 1
ATOM 624 C C . ASP A 1 82 ? 24.398 -26.695 -9.902 1.00 19.55 83 ASP B C 1
ATOM 625 O O . ASP A 1 82 ? 25.566 -27.008 -10.163 1.00 20.01 83 ASP B O 1
ATOM 630 N N . HIS A 1 83 ? 23.748 -27.095 -8.809 1.00 16.24 84 HIS B N 1
ATOM 631 C CA . HIS A 1 83 ? 24.405 -27.755 -7.678 1.00 13.49 84 HIS B CA 1
ATOM 632 C C . HIS A 1 83 ? 25.474 -26.844 -7.068 1.00 15.42 84 HIS B C 1
ATOM 633 O O . HIS A 1 83 ? 25.619 -25.689 -7.474 1.00 23.70 84 HIS B O 1
ATOM 640 N N . GLY A 1 84 ? 26.199 -27.347 -6.076 1.00 14.38 85 GLY B N 1
ATOM 641 C CA . GLY A 1 84 ? 27.272 -26.587 -5.454 1.00 14.08 85 GLY B CA 1
ATOM 642 C C . GLY A 1 84 ? 26.846 -25.895 -4.172 1.00 16.01 85 GLY B C 1
ATOM 643 O O . GLY A 1 84 ? 25.901 -26.326 -3.504 1.00 15.10 85 GLY B O 1
ATOM 644 N N . LEU A 1 85 ? 27.542 -24.813 -3.827 1.00 11.92 86 LEU B N 1
ATOM 645 C CA . LEU A 1 85 ? 27.210 -24.045 -2.632 1.00 11.78 86 LEU B CA 1
ATOM 646 C C . LEU A 1 85 ? 26.833 -22.624 -2.989 1.00 13.53 86 LEU B C 1
ATOM 647 O O . LEU A 1 85 ? 27.416 -22.028 -3.897 1.00 17.31 86 LEU B O 1
ATOM 652 N N . VAL A 1 86 ? 25.868 -22.076 -2.260 1.00 8.84 87 VAL B N 1
ATOM 653 C CA . VAL A 1 86 ? 25.540 -20.661 -2.346 1.00 12.09 87 VAL B CA 1
ATOM 654 C C . VAL A 1 86 ? 25.678 -20.069 -0.946 1.00 13.41 87 VAL B C 1
ATOM 655 O O . VAL A 1 86 ? 25.110 -20.593 0.010 1.00 12.34 87 VAL B O 1
ATOM 659 N N . ILE A 1 87 ? 26.446 -18.989 -0.825 1.00 11.30 88 ILE B N 1
ATOM 660 C CA . ILE A 1 87 ? 26.650 -18.333 0.462 1.00 11.49 88 ILE B CA 1
ATOM 661 C C . ILE A 1 87 ? 26.229 -16.882 0.347 1.00 10.62 88 ILE B C 1
ATOM 662 O O . ILE A 1 87 ? 26.815 -16.128 -0.425 1.00 10.22 88 ILE B O 1
ATOM 667 N N . ALA A 1 88 ? 25.206 -16.488 1.097 1.00 9.46 89 ALA B N 1
ATOM 668 C CA . ALA A 1 88 ? 24.762 -15.100 1.091 1.00 9.43 89 ALA B CA 1
ATOM 669 C C . ALA A 1 88 ? 24.966 -14.473 2.458 1.00 12.03 89 ALA B C 1
ATOM 670 O O . ALA A 1 88 ? 24.361 -14.916 3.438 1.00 10.52 89 ALA B O 1
ATOM 672 N N . ASP A 1 89 ? 25.824 -13.453 2.529 1.00 10.11 90 ASP B N 1
ATOM 673 C CA . ASP A 1 89 ? 25.997 -12.705 3.764 1.00 9.06 90 ASP B CA 1
ATOM 674 C C . ASP A 1 89 ? 25.064 -11.501 3.711 1.00 11.78 90 ASP B C 1
ATOM 675 O O . ASP A 1 89 ? 25.252 -10.590 2.903 1.00 10.17 90 ASP B O 1
ATOM 680 N N . ILE A 1 90 ? 24.044 -11.515 4.570 1.00 8.48 91 ILE B N 1
ATOM 681 C CA . ILE A 1 90 ? 22.974 -10.524 4.534 1.00 8.32 91 ILE B CA 1
ATOM 682 C C . ILE A 1 90 ? 22.941 -9.783 5.870 1.00 10.33 91 ILE B C 1
ATOM 683 O O . ILE A 1 90 ? 22.772 -10.398 6.923 1.00 11.71 91 ILE B O 1
ATOM 688 N N . LYS A 1 91 ? 23.126 -8.468 5.831 1.00 9.27 92 LYS B N 1
ATOM 689 C CA . LYS A 1 91 ? 23.138 -7.665 7.046 1.00 11.13 92 LYS B CA 1
ATOM 690 C C . LYS A 1 91 ? 21.718 -7.357 7.531 1.00 10.70 92 LYS B C 1
ATOM 691 O O . LYS A 1 91 ? 21.465 -7.255 8.733 1.00 12.93 92 LYS B O 1
ATOM 697 N N . HIS A 1 92 ? 20.786 -7.222 6.593 1.00 9.81 93 HIS B N 1
ATOM 698 C CA . HIS A 1 92 ? 19.438 -6.778 6.910 1.00 8.14 93 HIS B CA 1
ATOM 699 C C . HIS A 1 92 ? 18.505 -7.370 5.870 1.00 7.96 93 HIS B C 1
ATOM 700 O O . HIS A 1 92 ? 18.875 -7.498 4.699 1.00 9.20 93 HIS B O 1
ATOM 707 N N . MET A 1 93 ? 17.307 -7.750 6.295 1.00 8.54 94 MET B N 1
ATOM 708 C CA . MET A 1 93 ? 16.270 -8.183 5.367 1.00 8.41 94 MET B CA 1
ATOM 709 C C . MET A 1 93 ? 15.001 -7.424 5.714 1.00 8.56 94 MET B C 1
ATOM 710 O O . MET A 1 93 ? 14.945 -6.773 6.757 1.00 8.75 94 MET B O 1
ATOM 715 N N . PRO A 1 94 ? 13.986 -7.470 4.837 1.00 8.81 95 PRO B N 1
ATOM 716 C CA . PRO A 1 94 ? 12.788 -6.702 5.200 1.00 8.00 95 PRO B CA 1
ATOM 717 C C . PRO A 1 94 ? 12.211 -7.187 6.525 1.00 10.00 95 PRO B C 1
ATOM 718 O O . PRO A 1 94 ? 12.206 -8.400 6.828 1.00 9.45 95 PRO B O 1
ATOM 722 N N . GLY A 1 95 ? 11.776 -6.224 7.337 1.00 10.13 96 GLY B N 1
ATOM 723 C CA . GLY A 1 95 ? 11.382 -6.512 8.702 1.00 11.98 96 GLY B CA 1
ATOM 724 C C . GLY A 1 95 ? 10.040 -7.194 8.847 1.00 10.04 96 GLY B C 1
ATOM 725 O O . GLY A 1 95 ? 9.353 -7.511 7.868 1.00 11.02 96 GLY B O 1
ATOM 726 N N . SER A 1 96 ? 9.680 -7.433 10.102 1.00 9.95 97 SER B N 1
ATOM 727 C CA . SER A 1 96 ? 8.402 -8.034 10.436 1.00 10.57 97 SER B CA 1
ATOM 728 C C . SER A 1 96 ? 7.377 -6.917 10.396 1.00 12.13 97 SER B C 1
ATOM 729 O O . SER A 1 96 ? 7.148 -6.229 11.390 1.00 14.11 97 SER B O 1
ATOM 732 N N . ILE A 1 97 ? 6.780 -6.732 9.221 1.00 8.99 98 ILE B N 1
ATOM 733 C CA . ILE A 1 97 ? 6.011 -5.535 8.894 1.00 8.37 98 ILE B CA 1
ATOM 734 C C . ILE A 1 97 ? 4.730 -5.953 8.181 1.00 7.84 98 ILE B C 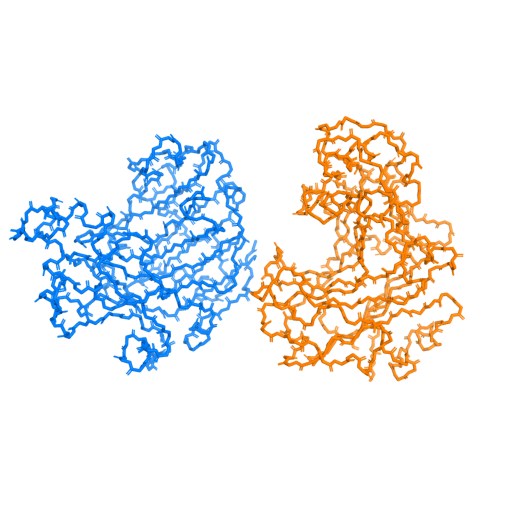1
ATOM 735 O O . ILE A 1 97 ? 4.785 -6.739 7.245 1.00 8.43 98 ILE B O 1
ATOM 740 N N . CYS A 1 98 ? 3.580 -5.421 8.607 1.00 7.70 99 CYS B N 1
ATOM 741 C CA . CYS A 1 98 ? 2.309 -5.768 7.987 1.00 9.71 99 CYS B CA 1
ATOM 742 C C . CYS A 1 98 ? 2.325 -5.479 6.493 1.00 9.94 99 CYS B C 1
ATOM 743 O O . CYS A 1 98 ? 2.717 -4.387 6.065 1.00 11.65 99 CYS B O 1
ATOM 746 N N . GLY A 1 99 ? 1.935 -6.481 5.708 1.00 9.20 100 GLY B N 1
ATOM 747 C CA . GLY A 1 99 ? 1.895 -6.360 4.262 1.00 8.78 100 GLY B CA 1
ATOM 748 C C . GLY A 1 99 ? 3.114 -6.888 3.532 1.00 9.10 100 GLY B C 1
ATOM 749 O O . GLY A 1 99 ? 3.011 -7.250 2.361 1.00 9.78 100 GLY B O 1
ATOM 750 N N . ALA A 1 100 ? 4.265 -6.933 4.203 1.00 8.49 101 ALA B N 1
ATOM 751 C CA . ALA A 1 100 ? 5.521 -7.286 3.532 1.00 9.26 101 ALA B CA 1
ATOM 752 C C . ALA A 1 100 ? 5.620 -8.769 3.167 1.00 7.10 101 ALA B C 1
ATOM 753 O O . ALA A 1 100 ? 5.110 -9.652 3.874 1.00 8.71 101 ALA B O 1
ATOM 755 N N . TRP A 1 101 ? 6.292 -9.044 2.055 1.00 7.17 102 TRP B N 1
ATOM 756 C CA . TRP A 1 101 ? 6.519 -10.420 1.607 1.00 7.63 102 TRP B CA 1
ATOM 757 C C . TRP A 1 101 ? 7.870 -10.498 0.900 1.00 9.49 102 TRP B C 1
ATOM 758 O O . TRP A 1 101 ? 7.948 -10.481 -0.331 1.00 9.22 102 TRP B O 1
ATOM 769 N N . PRO A 1 102 ? 8.950 -10.575 1.684 1.00 8.00 103 PRO B N 1
ATOM 770 C CA . PRO A 1 102 ? 10.301 -10.694 1.137 1.00 7.55 103 PRO B CA 1
ATOM 771 C C . PRO A 1 102 ? 10.645 -12.141 0.795 1.00 7.22 103 PRO B C 1
ATOM 772 O O . PRO A 1 102 ? 10.103 -13.083 1.398 1.00 7.70 103 PRO B O 1
ATOM 776 N N . ALA A 1 103 ? 11.556 -12.320 -0.156 1.00 7.03 104 ALA B N 1
ATOM 777 C CA . ALA A 1 103 ? 12.023 -13.667 -0.486 1.00 7.21 104 ALA B CA 1
ATOM 778 C C . ALA A 1 103 ? 13.405 -13.673 -1.102 1.00 7.07 104 ALA B C 1
ATOM 779 O O . ALA A 1 103 ? 13.732 -12.828 -1.932 1.00 8.61 104 ALA B O 1
ATOM 781 N N . PHE A 1 104 ? 14.214 -14.625 -0.644 1.00 7.15 105 PHE B N 1
ATOM 782 C CA . PHE A 1 104 ? 15.460 -15.007 -1.296 1.00 7.78 105 PHE B CA 1
ATOM 783 C C . PHE A 1 104 ? 15.215 -16.436 -1.751 1.00 8.73 105 PHE B C 1
ATOM 784 O O . PHE A 1 104 ? 14.986 -17.328 -0.935 1.00 8.96 105 PHE B O 1
ATOM 792 N N . TRP A 1 105 ? 15.216 -16.658 -3.059 1.00 8.60 106 TRP B N 1
ATOM 793 C CA . TRP A 1 105 ? 14.745 -17.930 -3.582 1.00 9.36 106 TRP B CA 1
ATOM 794 C C . TRP A 1 105 ? 15.350 -18.232 -4.947 1.00 10.12 106 TRP B C 1
ATOM 795 O O . TRP A 1 105 ? 16.119 -17.433 -5.474 1.00 12.25 106 TRP B O 1
ATOM 806 N N . THR A 1 106 ? 15.030 -19.400 -5.499 1.00 10.59 107 THR B N 1
ATOM 807 C CA . THR A 1 106 ? 15.572 -19.796 -6.797 1.00 11.13 107 THR B CA 1
ATOM 808 C C . THR A 1 106 ? 14.453 -20.255 -7.711 1.00 11.72 107 THR B C 1
ATOM 809 O O . THR A 1 106 ? 13.473 -20.842 -7.259 1.00 12.81 107 THR B O 1
ATOM 813 N N . VAL A 1 107 ? 14.598 -19.977 -8.998 1.00 11.88 108 VAL B N 1
ATOM 814 C CA . VAL A 1 107 ? 13.553 -20.339 -9.945 1.00 15.84 108 VAL B CA 1
ATOM 815 C C . VAL A 1 107 ? 14.140 -20.698 -1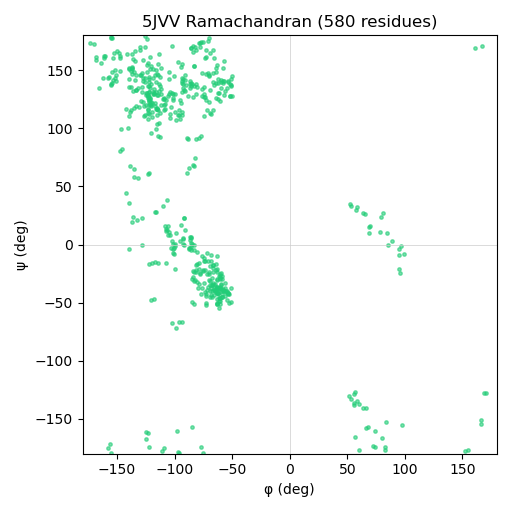1.308 1.00 16.93 108 VAL B C 1
ATOM 816 O O . VAL A 1 107 ? 15.187 -20.181 -11.702 1.00 17.20 108 VAL B O 1
ATOM 820 N N . GLY A 1 108 ? 13.463 -21.594 -12.022 1.00 21.95 109 GLY B N 1
ATOM 821 C CA . GLY A 1 108 ? 13.854 -21.928 -13.382 1.00 25.78 109 GLY B CA 1
ATOM 822 C C . GLY A 1 108 ? 13.262 -20.947 -14.377 1.00 31.42 109 GLY B C 1
ATOM 823 O O . GLY A 1 108 ? 12.915 -19.822 -14.014 1.00 26.12 109 GLY B O 1
ATOM 824 N N . ASP A 1 109 ? 13.127 -21.370 -15.631 1.00 35.48 110 ASP B N 1
ATOM 825 C CA . ASP A 1 109 ? 12.670 -20.463 -16.683 1.00 36.91 110 ASP B CA 1
ATOM 826 C C . ASP A 1 109 ? 11.157 -20.274 -16.689 1.00 37.25 110 ASP B C 1
ATOM 827 O O . ASP A 1 109 ? 10.646 -19.339 -17.305 1.00 41.09 110 ASP B O 1
ATOM 832 N N . THR A 1 110 ? 10.441 -21.165 -16.013 1.00 29.18 111 THR B N 1
ATOM 833 C CA . THR A 1 110 ? 9.004 -20.975 -15.819 1.00 34.37 111 THR B CA 1
ATOM 834 C C . THR A 1 110 ? 8.643 -21.089 -14.344 1.00 28.20 111 THR B C 1
ATOM 835 O O . THR A 1 110 ? 9.395 -21.666 -13.550 1.00 26.54 111 THR B O 1
ATOM 839 N N . TRP A 1 111 ? 7.496 -20.519 -13.991 1.00 18.23 112 TRP B N 1
ATOM 840 C CA . TRP A 1 111 ? 7.032 -20.464 -12.614 1.00 15.88 112 TRP B CA 1
ATOM 841 C C . TRP A 1 111 ? 5.510 -20.434 -12.641 1.00 15.76 112 TRP B C 1
ATOM 842 O O . TRP A 1 111 ? 4.926 -19.752 -13.495 1.00 17.02 112 TRP B O 1
ATOM 853 N N . PRO A 1 112 ? 4.846 -21.138 -11.700 1.00 13.08 113 PRO B N 1
ATOM 854 C CA . PRO A 1 112 ? 5.406 -21.893 -10.570 1.00 12.50 113 PRO B CA 1
ATOM 855 C C . PRO A 1 112 ? 5.607 -23.373 -10.854 1.00 13.78 113 PRO B C 1
ATOM 856 O O . PRO A 1 112 ? 6.034 -24.130 -9.974 1.00 12.23 113 PRO B O 1
ATOM 860 N N . ASP A 1 113 ? 5.326 -23.791 -12.078 1.00 12.40 114 ASP B N 1
ATOM 861 C CA . ASP A 1 113 ? 5.133 -25.214 -12.318 1.00 13.33 114 ASP B CA 1
ATOM 862 C C . ASP A 1 113 ? 6.382 -26.056 -12.592 1.00 19.10 114 ASP B C 1
ATOM 863 O O . ASP A 1 113 ? 6.277 -27.248 -12.891 1.00 22.63 114 ASP B O 1
ATOM 868 N N . ASP A 1 114 ? 7.555 -25.446 -12.469 1.00 17.05 115 ASP B N 1
ATOM 869 C CA . ASP A 1 114 ? 8.808 -26.203 -12.445 1.00 15.60 115 ASP B CA 1
ATOM 870 C C . ASP A 1 114 ? 9.302 -26.378 -11.016 1.00 14.63 115 ASP B C 1
ATOM 871 O O . ASP A 1 114 ? 10.349 -27.000 -10.778 1.00 13.90 115 ASP B O 1
ATOM 876 N N . GLY A 1 115 ? 8.554 -25.822 -10.069 1.00 13.85 116 GLY B N 1
ATOM 877 C CA . GLY A 1 115 ? 8.959 -25.838 -8.670 1.00 14.00 116 GLY B CA 1
ATOM 878 C C . GLY A 1 115 ? 9.931 -24.712 -8.357 1.00 10.73 116 GLY B C 1
ATOM 879 O O . GLY A 1 115 ? 10.246 -23.888 -9.225 1.00 12.03 116 GLY B O 1
ATOM 880 N N . GLU A 1 116 ? 10.411 -24.677 -7.115 1.00 11.50 117 GLU B N 1
ATOM 881 C CA . GLU A 1 116 ? 11.300 -23.604 -6.668 1.00 8.00 117 GLU B CA 1
ATOM 882 C C . GLU A 1 116 ? 11.924 -23.953 -5.323 1.00 8.78 117 GLU B C 1
ATOM 883 O O . GLU A 1 116 ? 11.432 -24.831 -4.601 1.00 9.15 117 GLU B O 1
ATOM 889 N N . ILE A 1 117 ? 13.018 -23.264 -4.996 1.00 10.25 118 ILE B N 1
ATOM 890 C CA . ILE A 1 117 ? 13.649 -23.386 -3.692 1.00 9.63 118 ILE B CA 1
ATOM 891 C C . ILE A 1 117 ? 13.532 -22.046 -2.978 1.00 9.76 118 ILE B C 1
ATOM 892 O O . ILE A 1 117 ? 14.067 -21.049 -3.453 1.00 9.51 118 ILE B O 1
ATOM 897 N N . ASP A 1 118 ? 12.820 -22.007 -1.857 1.00 8.67 119 ASP B N 1
ATOM 898 C CA . ASP A 1 118 ? 12.663 -20.748 -1.123 1.00 8.98 119 ASP B CA 1
ATOM 899 C C . ASP A 1 118 ? 13.565 -20.785 0.093 1.00 7.33 119 ASP B C 1
ATOM 900 O O . ASP A 1 118 ? 13.305 -21.543 1.033 1.00 8.90 119 ASP B O 1
ATOM 905 N N . ILE A 1 119 ? 14.638 -19.991 0.058 1.00 7.32 120 ILE B N 1
ATOM 906 C CA . ILE A 1 119 ? 15.665 -20.028 1.097 1.00 7.48 120 ILE B CA 1
ATOM 907 C C . ILE A 1 119 ? 15.296 -19.155 2.298 1.00 9.98 120 ILE B C 1
ATOM 908 O O . ILE A 1 119 ? 15.373 -19.604 3.451 1.00 9.17 120 ILE B O 1
ATOM 913 N N . ILE A 1 120 ? 14.910 -17.912 2.011 1.00 10.02 121 ILE B N 1
ATOM 914 C CA . ILE A 1 120 ? 14.335 -17.008 2.998 1.00 7.95 121 ILE B CA 1
ATOM 915 C C . ILE A 1 120 ? 12.973 -16.601 2.472 1.00 9.30 121 ILE B C 1
ATOM 916 O O . ILE A 1 120 ? 12.851 -16.120 1.339 1.00 9.31 121 ILE B O 1
ATOM 921 N N . GLU A 1 121 ? 11.932 -16.820 3.264 1.00 8.63 122 GLU B N 1
ATOM 922 C CA . GLU A 1 121 ? 10.599 -16.368 2.860 1.00 10.44 122 GLU B CA 1
ATOM 923 C C . GLU A 1 121 ? 9.696 -16.195 4.066 1.00 10.44 122 GLU B C 1
ATOM 924 O O . GLU A 1 121 ? 9.777 -16.943 5.030 1.00 11.09 122 GLU B O 1
ATOM 930 N N . GLY A 1 122 ? 8.834 -15.188 4.013 1.00 8.69 123 GLY B N 1
ATOM 931 C CA . GLY A 1 122 ? 7.892 -14.959 5.091 1.00 9.45 123 GLY B CA 1
ATOM 932 C C . GLY A 1 122 ? 6.939 -13.862 4.700 1.00 9.71 123 GLY B C 1
ATOM 933 O O . GLY A 1 122 ? 7.119 -13.229 3.658 1.00 9.14 123 GLY B O 1
ATOM 934 N N . VAL A 1 123 ? 5.931 -13.627 5.537 1.00 7.31 124 VAL B N 1
ATOM 935 C CA . VAL A 1 123 ? 4.946 -12.590 5.271 1.00 7.55 124 VAL B CA 1
ATOM 936 C C . VAL A 1 123 ? 4.599 -11.846 6.535 1.00 8.52 124 VAL B C 1
ATOM 937 O O . VAL A 1 123 ? 4.677 -12.401 7.647 1.00 9.92 124 VAL B O 1
ATOM 941 N N . ASN A 1 124 ? 4.220 -10.582 6.356 1.00 8.42 125 ASN B N 1
ATOM 942 C CA . ASN A 1 124 ? 3.687 -9.773 7.438 1.00 8.93 125 ASN B CA 1
ATOM 943 C C . ASN A 1 124 ? 4.625 -9.759 8.637 1.00 11.24 125 ASN B C 1
ATOM 944 O O . ASN A 1 124 ? 5.825 -9.581 8.459 1.00 10.13 125 ASN B O 1
ATOM 949 N N . THR A 1 125 ? 4.109 -9.960 9.844 1.00 10.41 126 THR B N 1
ATOM 950 C CA . THR A 1 125 ? 4.933 -9.813 11.044 1.00 10.10 126 THR B CA 1
ATOM 951 C C . THR A 1 125 ? 5.599 -11.109 11.509 1.00 9.81 126 THR B C 1
ATOM 952 O O . THR A 1 125 ? 5.973 -11.237 12.682 1.00 13.17 126 THR B O 1
ATOM 956 N N . GLN A 1 126 ? 5.758 -12.054 10.586 1.00 9.02 127 GLN B N 1
ATOM 957 C CA . GLN A 1 126 ? 6.453 -13.311 10.853 1.00 11.55 127 GLN B CA 1
ATOM 958 C C . GLN A 1 126 ? 7.809 -13.056 11.511 1.00 12.09 127 GLN B C 1
ATOM 959 O O . GLN A 1 126 ? 8.477 -12.076 11.198 1.00 10.66 127 GLN B O 1
ATOM 965 N N . SER A 1 127 ? 8.218 -13.945 12.417 1.00 11.88 128 SER B N 1
ATOM 966 C CA . SER A 1 127 ? 9.460 -13.748 13.161 1.00 13.99 128 SER B CA 1
ATOM 967 C C . SER A 1 127 ? 10.495 -14.851 12.950 1.00 12.21 128 SER B C 1
ATOM 968 O O . SER A 1 127 ? 11.671 -14.668 13.295 1.00 17.03 128 SER B O 1
ATOM 971 N N . GLN A 1 128 ? 10.065 -15.988 12.415 1.00 12.38 129 GLN B N 1
ATOM 972 C CA . GLN A 1 128 ? 10.985 -17.096 12.154 1.00 13.79 129 GLN B CA 1
ATOM 973 C C . GLN A 1 128 ? 10.921 -17.449 10.674 1.00 16.33 129 GLN B C 1
ATOM 974 O O . GLN A 1 128 ? 9.848 -17.414 10.080 1.00 16.62 129 GLN B O 1
ATOM 980 N N . ASN A 1 129 ? 12.058 -17.787 10.074 1.00 10.43 130 ASN B N 1
ATOM 981 C CA . ASN A 1 129 ? 12.090 -18.071 8.637 1.00 10.08 130 ASN B CA 1
ATOM 982 C C . ASN A 1 129 ? 11.264 -19.289 8.259 1.00 10.81 130 ASN B C 1
ATOM 983 O O . ASN A 1 129 ? 11.127 -20.222 9.048 1.00 12.58 130 ASN B O 1
ATOM 988 N N . THR A 1 130 ? 10.696 -19.261 7.058 1.00 9.56 131 THR B N 1
ATOM 989 C CA A THR A 1 130 ? 10.102 -20.476 6.507 0.56 11.64 131 THR B CA 1
ATOM 990 C CA B THR A 1 130 ? 10.025 -20.402 6.460 0.44 12.80 131 THR B CA 1
ATOM 991 C C . THR A 1 130 ? 10.809 -20.846 5.222 1.00 14.89 131 THR B C 1
ATOM 992 O O . THR A 1 130 ? 10.795 -20.127 4.229 1.00 16.81 131 THR B O 1
ATOM 999 N N . MET A 1 131 ? 11.479 -21.991 5.278 1.00 9.84 132 MET B N 1
ATOM 1000 C CA . MET A 1 131 ? 12.166 -22.546 4.117 1.00 11.34 132 MET B CA 1
ATOM 1001 C C . MET A 1 131 ? 11.178 -23.467 3.430 1.00 12.77 132 MET B C 1
ATOM 1002 O O . MET A 1 131 ? 10.523 -24.274 4.092 1.00 12.14 132 MET B O 1
ATOM 1007 N N . VAL A 1 132 ? 11.050 -23.346 2.111 1.00 9.46 133 VAL B N 1
ATOM 1008 C CA . VAL A 1 132 ? 10.053 -24.131 1.377 1.00 10.42 133 VAL B CA 1
ATOM 1009 C C . VAL A 1 132 ? 10.651 -24.667 0.083 1.00 12.41 133 VAL B C 1
ATOM 1010 O O . VAL A 1 132 ? 11.340 -23.934 -0.628 1.00 13.83 133 VAL B O 1
ATOM 1014 N N . LEU A 1 133 ? 10.395 -25.939 -0.224 1.00 8.34 134 LEU B N 1
ATOM 1015 C CA . LEU A 1 133 ? 10.631 -26.426 -1.580 1.00 10.98 134 LEU B CA 1
ATOM 1016 C C . LEU A 1 133 ? 9.301 -26.805 -2.214 1.00 11.61 134 LEU B C 1
ATOM 1017 O O . LEU A 1 133 ? 8.387 -27.267 -1.526 1.00 11.68 134 LEU B O 1
ATOM 1022 N N . HIS A 1 134 ? 9.198 -26.587 -3.521 1.00 10.38 135 HIS B N 1
ATOM 1023 C CA . HIS A 1 134 ? 8.103 -27.125 -4.315 1.00 11.28 135 HIS B CA 1
ATOM 1024 C C . HIS A 1 134 ? 8.761 -27.905 -5.431 1.00 12.15 135 HIS B C 1
ATOM 1025 O O . HIS A 1 134 ? 9.645 -27.379 -6.109 1.00 13.21 135 HIS B O 1
ATOM 1032 N N . THR A 1 135 ? 8.350 -29.155 -5.621 1.00 11.92 136 THR B N 1
ATOM 1033 C CA . THR A 1 135 ? 8.966 -30.007 -6.634 1.00 10.13 136 THR B CA 1
ATOM 1034 C C . THR A 1 135 ? 7.925 -30.515 -7.619 1.00 9.14 136 THR B C 1
ATOM 1035 O O . THR A 1 135 ? 6.747 -30.610 -7.275 1.00 12.88 136 THR B O 1
ATOM 1039 N N . LYS A 1 136 ? 8.356 -30.868 -8.831 1.00 11.38 137 LYS B N 1
ATOM 1040 C CA . LYS A 1 136 ? 7.439 -31.527 -9.779 1.00 13.84 137 LYS B CA 1
ATOM 1041 C C . LYS A 1 136 ? 7.157 -32.970 -9.363 1.00 13.93 137 LYS B C 1
ATOM 1042 O O . LYS A 1 136 ? 6.010 -33.431 -9.418 1.00 17.60 137 LYS B O 1
ATOM 1048 N N . GLY A 1 137 ? 8.199 -33.685 -8.944 1.00 15.29 138 GLY B N 1
ATOM 1049 C CA . GLY A 1 137 ? 8.064 -35.089 -8.594 1.00 18.54 138 GLY B CA 1
ATOM 1050 C C . GLY A 1 137 ? 7.587 -35.342 -7.179 1.00 17.44 138 GLY B C 1
ATOM 1051 O O . GLY A 1 137 ? 7.599 -34.445 -6.339 1.00 13.83 138 GLY B O 1
ATOM 1052 N N . ASN A 1 138 ? 7.162 -36.576 -6.916 1.00 17.47 139 ASN B N 1
ATOM 1053 C CA . ASN A 1 138 ? 6.817 -37.000 -5.562 1.00 16.50 139 ASN B CA 1
ATOM 1054 C C . ASN A 1 138 ? 8.056 -37.014 -4.679 1.00 14.29 139 ASN B C 1
ATOM 1055 O O . ASN A 1 138 ? 8.989 -37.786 -4.911 1.00 17.72 139 ASN B O 1
ATOM 1060 N N . CYS A 1 139 ? 8.061 -36.148 -3.668 1.00 11.79 140 CYS B N 1
ATOM 1061 C CA . CYS A 1 139 ? 9.206 -35.998 -2.779 1.00 10.72 140 CYS B CA 1
ATOM 1062 C C . CYS A 1 139 ? 8.695 -35.758 -1.373 1.00 11.22 140 CYS B C 1
ATOM 1063 O O . CYS A 1 139 ? 8.036 -34.743 -1.122 1.00 11.93 140 CYS B O 1
ATOM 1066 N N . GLU A 1 140 ? 8.989 -36.678 -0.466 1.00 9.24 141 GLU B N 1
ATOM 1067 C CA . GLU A 1 140 ? 8.698 -36.499 0.954 1.00 13.60 141 GLU B CA 1
ATOM 1068 C C . GLU A 1 140 ? 10.014 -36.296 1.689 1.00 11.91 141 GLU B C 1
ATOM 1069 O O . GLU A 1 140 ? 10.922 -37.126 1.579 1.00 11.94 141 GLU B O 1
ATOM 1075 N N . ILE A 1 141 ? 10.139 -35.203 2.437 1.00 11.19 142 ILE B N 1
ATOM 1076 C CA . ILE A 1 141 ? 11.352 -34.987 3.227 1.00 10.32 142 ILE B CA 1
ATOM 1077 C C . ILE A 1 141 ? 11.236 -35.741 4.553 1.00 13.69 142 ILE B C 1
ATOM 1078 O O . ILE A 1 141 ? 10.176 -35.744 5.194 1.00 14.83 142 ILE B O 1
ATOM 1083 N N . THR A 1 142 ? 12.314 -36.409 4.948 1.00 11.93 143 THR B N 1
ATOM 1084 C CA . THR A 1 142 ? 12.272 -37.324 6.088 1.00 14.82 143 THR B CA 1
ATOM 1085 C C . THR A 1 142 ? 13.480 -37.172 7.013 1.00 20.01 143 THR B C 1
ATOM 1086 O O . THR A 1 142 ? 13.829 -38.105 7.746 1.00 19.02 143 THR B O 1
ATOM 1090 N N . SER A 1 143 ? 14.113 -36.002 6.981 1.00 16.49 144 SER B N 1
ATOM 1091 C CA . SER A 1 143 ? 15.338 -35.781 7.747 1.00 14.13 144 SER B CA 1
ATOM 1092 C C . SER A 1 143 ? 15.142 -34.817 8.919 1.00 16.48 144 SER B C 1
ATOM 1093 O O . SER A 1 143 ? 16.063 -34.082 9.280 1.00 20.68 144 SER B O 1
ATOM 1096 N N . ASP A 1 144 ? 13.951 -34.830 9.520 1.00 23.79 145 ASP B N 1
ATOM 1097 C CA . ASP A 1 144 ? 13.630 -33.924 10.631 1.00 31.35 145 ASP B CA 1
ATOM 1098 C C . ASP A 1 144 ? 14.518 -34.181 11.857 1.00 37.42 145 ASP B C 1
ATOM 1099 O O . ASP A 1 144 ? 14.543 -33.385 12.801 1.00 42.82 145 ASP B O 1
ATOM 1104 N N . ASP A 1 145 ? 15.270 -35.279 11.817 1.00 36.81 146 ASP B N 1
ATOM 1105 C CA . ASP A 1 145 ? 16.174 -35.648 12.902 1.00 42.67 146 ASP B CA 1
ATOM 1106 C C . ASP A 1 145 ? 17.655 -35.404 12.571 1.00 39.28 146 ASP B C 1
ATOM 1107 O O . ASP A 1 145 ? 18.542 -35.820 13.317 1.00 43.32 146 ASP B O 1
ATOM 1112 N N . ASP A 1 146 ? 17.918 -34.748 11.443 1.00 22.06 147 ASP B N 1
ATOM 1113 C CA . ASP A 1 146 ? 19.234 -34.159 11.175 1.00 21.99 147 ASP B CA 1
ATOM 1114 C C . ASP A 1 146 ? 19.003 -32.735 10.688 1.00 16.50 147 ASP B C 1
ATOM 1115 O O . ASP A 1 146 ? 19.429 -32.342 9.597 1.00 16.32 147 ASP B O 1
ATOM 1120 N N . GLN A 1 147 ? 18.326 -31.954 11.524 1.00 14.65 148 GLN B N 1
ATOM 1121 C CA . GLN A 1 147 ? 17.864 -30.633 11.133 1.00 13.32 148 GLN B CA 1
ATOM 1122 C C . GLN A 1 147 ? 17.441 -29.867 12.382 1.00 13.89 148 GLN B C 1
ATOM 1123 O O . GLN A 1 147 ? 16.778 -30.429 13.254 1.00 17.36 148 GLN B O 1
ATOM 1129 N N . THR A 1 148 ? 17.853 -28.609 12.500 1.00 14.10 149 THR B N 1
ATOM 1130 C CA . THR A 1 148 ? 17.493 -27.818 13.686 1.00 13.89 149 THR B CA 1
ATOM 1131 C C . THR A 1 148 ? 16.118 -27.182 13.555 1.00 16.00 149 THR B C 1
ATOM 1132 O O . THR A 1 148 ? 15.451 -26.926 14.560 1.00 17.61 149 THR B O 1
ATOM 1136 N N . GLY A 1 149 ? 15.701 -26.909 12.321 1.00 13.20 150 GLY B N 1
ATOM 1137 C CA . GLY A 1 149 ? 14.369 -26.383 12.075 1.00 13.36 150 GLY B CA 1
ATOM 1138 C C . GLY A 1 149 ? 13.296 -27.432 12.307 1.00 14.83 150 GLY B C 1
ATOM 1139 O O . GLY A 1 149 ? 13.591 -28.595 12.581 1.00 14.37 150 GLY B O 1
ATOM 1140 N N . THR A 1 150 ? 12.040 -27.016 12.201 1.00 13.02 151 THR B N 1
ATOM 1141 C CA . THR A 1 150 ? 10.926 -27.930 12.428 1.00 15.58 151 THR B CA 1
ATOM 1142 C C . THR A 1 150 ? 10.118 -28.085 11.152 1.00 13.83 151 THR B C 1
ATOM 1143 O O . THR A 1 150 ? 9.614 -27.101 10.609 1.00 13.52 151 THR B O 1
ATOM 1147 N N . THR A 1 151 ? 9.992 -29.317 10.666 1.00 15.26 152 THR B N 1
ATOM 1148 C CA . THR A 1 151 ? 9.195 -29.562 9.464 1.00 13.20 152 THR B CA 1
ATOM 1149 C C . THR A 1 151 ? 7.711 -29.417 9.786 1.00 13.88 152 THR B C 1
ATOM 1150 O O . THR A 1 151 ? 7.210 -30.061 10.718 1.00 16.34 152 THR B O 1
ATOM 1154 N N . THR A 1 152 ? 7.019 -28.550 9.045 1.00 14.23 153 THR B N 1
ATOM 1155 C CA . THR A 1 152 ? 5.578 -28.361 9.245 1.00 13.85 153 THR B CA 1
ATOM 1156 C C . THR A 1 152 ? 4.741 -28.960 8.117 1.00 16.60 153 THR B C 1
ATOM 1157 O O . THR A 1 152 ? 3.538 -29.141 8.260 1.00 16.57 153 THR B O 1
ATOM 1161 N N . SER A 1 153 ? 5.381 -29.251 6.990 1.00 14.36 154 SER B N 1
ATOM 1162 C CA A SER A 1 153 ? 4.732 -29.987 5.915 0.41 14.59 154 SER B CA 1
ATOM 1163 C CA B SER A 1 153 ? 4.740 -29.945 5.878 0.59 14.95 154 SER B CA 1
ATOM 1164 C C . SER A 1 153 ? 5.806 -30.770 5.175 1.00 17.20 154 SER B C 1
ATOM 1165 O O . SER A 1 153 ? 6.835 -30.220 4.777 1.00 14.77 154 SER B O 1
ATOM 1170 N N . ASN A 1 154 ? 5.579 -32.072 5.020 1.00 13.64 155 ASN B N 1
ATOM 1171 C CA . ASN A 1 154 ? 6.626 -32.932 4.468 1.00 11.83 155 ASN B CA 1
ATOM 1172 C C . ASN A 1 154 ? 6.533 -33.346 2.995 1.00 12.30 155 ASN B C 1
ATOM 1173 O O . ASN A 1 154 ? 7.434 -34.004 2.498 1.00 13.77 155 ASN B O 1
ATOM 1178 N N . GLN A 1 155 ? 5.465 -32.977 2.295 1.00 10.85 156 GLN B N 1
ATOM 1179 C CA . GLN A 1 155 ? 5.349 -33.317 0.872 1.00 10.95 156 GLN B CA 1
ATOM 1180 C C . GLN A 1 155 ? 5.651 -32.114 -0.012 1.00 14.36 156 GLN B C 1
ATOM 1181 O O . GLN A 1 155 ? 4.944 -31.108 0.041 1.00 14.17 156 GLN B O 1
ATOM 1187 N N . CYS A 1 156 ? 6.694 -32.224 -0.833 1.00 11.39 157 CYS B N 1
ATOM 1188 C CA . CYS A 1 156 ? 7.134 -31.110 -1.672 1.00 13.02 157 CYS B CA 1
ATOM 1189 C C . CYS A 1 156 ? 6.359 -30.925 -2.970 1.00 14.60 157 CYS B C 1
ATOM 1190 O O . CYS A 1 156 ? 6.349 -29.831 -3.521 1.00 12.57 15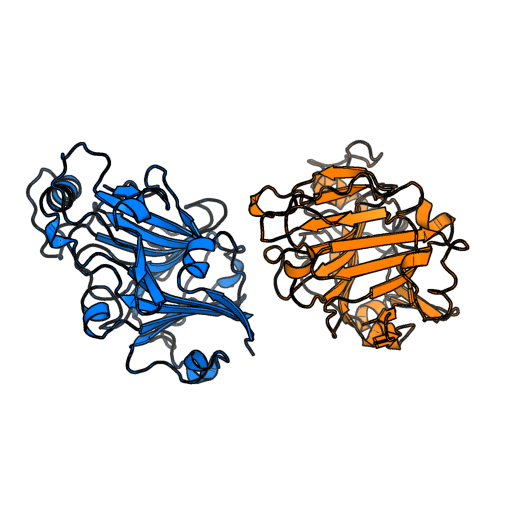7 CYS B O 1
ATOM 1193 N N . SER A 1 157 ? 5.723 -31.979 -3.476 1.00 14.96 158 SER B N 1
ATOM 1194 C CA . SER A 1 157 ? 5.217 -31.929 -4.849 1.00 10.61 158 SER B CA 1
ATOM 1195 C C . SER A 1 157 ? 4.033 -31.000 -5.050 1.00 11.46 158 SER B C 1
ATOM 1196 O O . SER A 1 157 ? 3.196 -30.842 -4.165 1.00 14.12 158 SER B O 1
ATOM 1199 N N . LEU A 1 158 ? 3.998 -30.376 -6.222 1.00 14.26 159 LEU B N 1
ATOM 1200 C CA . LEU A 1 158 ? 2.905 -29.490 -6.592 1.00 17.63 159 LEU B CA 1
ATOM 1201 C C . LEU A 1 158 ? 1.624 -30.293 -6.646 1.00 22.77 159 LEU B C 1
ATOM 1202 O O . LEU A 1 158 ? 0.551 -29.807 -6.268 1.00 21.93 159 LEU B O 1
ATOM 1207 N N . ASP A 1 159 ? 1.766 -31.535 -7.106 1.00 20.63 160 ASP B N 1
ATOM 1208 C CA . ASP A 1 159 ? 0.652 -32.458 -7.299 1.00 29.81 160 ASP B CA 1
ATOM 1209 C C . ASP A 1 159 ? 0.021 -32.840 -5.964 1.00 32.15 160 ASP B C 1
ATOM 1210 O O . ASP A 1 159 ? -1.186 -33.071 -5.880 1.00 38.17 160 ASP B O 1
ATOM 1215 N N . ALA A 1 160 ? 0.841 -32.905 -4.917 1.00 25.61 161 ALA B N 1
ATOM 1216 C CA . ALA A 1 160 ? 0.364 -33.297 -3.593 1.00 21.87 161 ALA B CA 1
ATOM 1217 C C . ALA A 1 160 ? -0.367 -32.171 -2.880 1.00 26.70 161 ALA B C 1
ATOM 1218 O O . ALA A 1 160 ? -1.186 -32.420 -1.994 1.00 27.37 161 ALA B O 1
ATOM 1220 N N . GLY A 1 161 ? -0.058 -30.933 -3.254 1.00 23.41 162 GLY B N 1
ATOM 1221 C CA . GLY A 1 161 ? -0.691 -29.780 -2.642 1.00 26.47 162 GLY B CA 1
ATOM 1222 C C . GLY A 1 161 ? 0.094 -28.502 -2.857 1.00 27.17 162 GLY B C 1
ATOM 1223 O O . GLY A 1 161 ? 1.244 -28.542 -3.307 1.00 24.19 162 GLY B O 1
ATOM 1224 N N . PRO A 1 162 ? -0.517 -27.355 -2.525 1.00 27.31 163 PRO B N 1
ATOM 1225 C CA . PRO A 1 162 ? 0.093 -26.045 -2.778 1.00 22.41 163 PRO B CA 1
ATOM 1226 C C . PRO A 1 162 ? 1.124 -25.607 -1.731 1.00 23.95 163 PRO B C 1
ATOM 1227 O O . PRO A 1 162 ? 1.920 -24.714 -2.010 1.00 24.20 163 PRO B O 1
ATOM 1231 N N . ALA A 1 163 ? 1.109 -26.224 -0.554 1.00 25.78 164 ALA B N 1
ATOM 1232 C CA . ALA A 1 163 ? 1.989 -25.804 0.532 1.00 24.09 164 ALA B CA 1
ATOM 1233 C C . ALA A 1 163 ? 3.460 -26.078 0.236 1.00 16.00 164 ALA B C 1
ATOM 1234 O O . ALA A 1 163 ? 4.332 -25.309 0.642 1.00 16.06 164 ALA B O 1
ATOM 1236 N N . GLY A 1 164 ? 3.732 -27.176 -0.465 1.00 18.25 165 GLY B N 1
ATOM 1237 C CA . GLY A 1 164 ? 5.105 -27.622 -0.643 1.00 15.73 165 GLY B CA 1
ATOM 1238 C C . GLY A 1 164 ? 5.618 -28.192 0.665 1.00 12.76 165 GLY B C 1
ATOM 1239 O O . GLY A 1 164 ? 4.849 -28.354 1.614 1.00 15.60 165 GLY B O 1
ATOM 1240 N N . CYS A 1 165 ? 6.906 -28.532 0.726 1.00 10.72 166 CYS B N 1
ATOM 1241 C CA . CYS A 1 165 ? 7.486 -29.007 1.973 1.00 10.72 166 CYS B CA 1
ATOM 1242 C C . CYS A 1 165 ? 8.152 -27.849 2.700 1.00 13.82 166 CYS B C 1
ATOM 1243 O O . CYS A 1 165 ? 9.008 -27.152 2.147 1.00 13.24 166 CYS B O 1
ATOM 1246 N N . VAL A 1 166 ? 7.730 -27.643 3.941 1.00 11.76 167 VAL B N 1
ATOM 1247 C CA . VAL A 1 166 ? 8.042 -26.430 4.679 1.00 11.48 167 VAL B CA 1
ATOM 1248 C C . VAL A 1 166 ? 8.772 -26.784 5.959 1.00 10.22 167 VAL B C 1
ATOM 1249 O O . VAL A 1 166 ? 8.337 -27.669 6.699 1.00 10.81 167 VAL B O 1
ATOM 1253 N N . VAL A 1 167 ? 9.887 -26.100 6.214 1.00 12.37 168 VAL B N 1
ATOM 1254 C CA . VAL A 1 167 ? 10.607 -26.230 7.476 1.00 10.19 168 VAL B CA 1
ATOM 1255 C C . VAL A 1 167 ? 10.705 -24.848 8.125 1.00 12.55 168 VAL B C 1
ATOM 1256 O O . VAL A 1 167 ? 11.187 -23.882 7.509 1.00 12.18 168 VAL B O 1
ATOM 1260 N N . GLN A 1 168 ? 10.222 -24.742 9.359 1.00 12.72 169 GLN B N 1
ATOM 1261 C CA . GLN A 1 168 ? 10.303 -23.483 10.097 1.00 13.77 169 GLN B CA 1
ATOM 1262 C C . GLN A 1 168 ? 11.679 -23.320 10.732 1.00 14.49 169 GLN B C 1
ATOM 1263 O O . GLN A 1 168 ? 12.171 -24.220 11.418 1.00 13.83 169 GLN B O 1
ATOM 1269 N N . GLY A 1 169 ? 12.299 -22.163 10.509 1.00 12.48 170 GLY B N 1
ATOM 1270 C CA . GLY A 1 169 ? 13.605 -21.867 11.071 1.00 13.28 170 GLY B CA 1
ATOM 1271 C C . GLY A 1 169 ? 13.548 -21.535 12.552 1.00 12.67 170 GLY B C 1
ATOM 1272 O O . GLY A 1 169 ? 12.472 -21.414 13.129 1.00 15.66 170 GLY B O 1
ATOM 1273 N N . THR A 1 170 ? 14.719 -21.376 13.161 1.00 16.62 171 THR B N 1
ATOM 1274 C CA . THR A 1 170 ? 14.821 -21.128 14.593 1.00 17.98 171 THR B CA 1
ATOM 1275 C C . THR A 1 170 ? 14.697 -19.627 14.910 1.00 18.98 171 THR B C 1
ATOM 1276 O O . THR A 1 170 ? 14.700 -18.797 13.994 1.00 17.55 171 THR B O 1
ATOM 1280 N N . PRO A 1 171 ? 14.545 -19.269 16.200 1.00 20.17 172 PRO B N 1
ATOM 1281 C CA . PRO A 1 171 ? 14.472 -17.842 16.547 1.00 18.33 172 PRO B CA 1
ATOM 1282 C C . PRO A 1 171 ? 15.639 -17.007 16.026 1.00 20.00 172 PRO B C 1
ATOM 1283 O O . PRO A 1 171 ? 16.796 -17.440 16.060 1.00 21.39 172 PRO B O 1
ATOM 1287 N N . GLY A 1 172 ? 15.326 -15.805 15.553 1.00 17.83 173 GLY B N 1
ATOM 1288 C CA . GLY A 1 172 ? 16.338 -14.892 15.063 1.00 16.22 173 GLY B CA 1
ATOM 1289 C C . GLY A 1 172 ? 16.655 -15.064 13.590 1.00 12.74 173 GLY B C 1
ATOM 1290 O O . GLY A 1 172 ? 17.515 -14.364 13.053 1.00 15.48 173 GLY B O 1
ATOM 1291 N N . SER A 1 173 ? 15.942 -15.975 12.927 1.00 12.40 174 SER B N 1
ATOM 1292 C CA . SER A 1 173 ? 16.288 -16.335 11.555 1.00 11.20 174 SER B CA 1
ATOM 1293 C C . SER A 1 173 ? 15.564 -15.514 10.490 1.00 10.97 174 SER B C 1
ATOM 1294 O O . SER A 1 173 ? 15.802 -15.713 9.293 1.00 11.20 174 SER B O 1
ATOM 1297 N N . TYR A 1 174 ? 14.701 -14.589 10.910 1.00 10.32 175 TYR B N 1
ATOM 1298 C CA . TYR A 1 174 ? 13.898 -13.834 9.949 1.00 10.72 175 TYR B CA 1
ATOM 1299 C C . TYR A 1 174 ? 13.518 -12.445 10.460 1.00 12.07 175 TYR B C 1
ATOM 1300 O O . TYR A 1 174 ? 13.355 -12.232 11.663 1.00 14.52 175 TYR B O 1
ATOM 1309 N N . GLY A 1 175 ? 13.368 -11.507 9.533 1.00 9.72 176 GLY B N 1
ATOM 1310 C CA . GLY A 1 175 ? 12.688 -10.251 9.809 1.00 10.49 176 GLY B CA 1
ATOM 1311 C C . GLY A 1 175 ? 13.316 -9.416 10.906 1.00 12.73 176 GLY B C 1
ATOM 1312 O O . GLY A 1 175 ? 14.529 -9.295 10.979 1.00 12.45 176 GLY B O 1
ATOM 1313 N N . SER A 1 176 ? 12.478 -8.850 11.769 1.00 13.88 177 SER B N 1
ATOM 1314 C CA . SER A 1 176 ? 12.958 -7.907 12.770 1.00 14.14 177 SER B CA 1
ATOM 1315 C C . SER A 1 176 ? 13.991 -8.523 13.716 1.00 10.55 177 SER B C 1
ATOM 1316 O O . SER A 1 176 ? 14.974 -7.863 14.063 1.00 14.13 177 SER B O 1
ATOM 1319 N N . SER A 1 177 ? 13.790 -9.782 14.100 1.00 13.67 178 SER B N 1
ATOM 1320 C CA . SER A 1 177 ? 14.731 -10.457 15.006 1.00 17.06 178 SER B CA 1
ATOM 1321 C C . SER A 1 177 ? 16.095 -10.711 14.353 1.00 19.74 178 SER B C 1
ATOM 1322 O O . SER A 1 177 ? 17.136 -10.652 15.008 1.00 23.14 178 SER B O 1
ATOM 1325 N N . PHE A 1 178 ? 16.073 -10.993 13.056 1.00 13.04 179 PHE B N 1
ATOM 1326 C CA . PHE A 1 178 ? 17.275 -11.202 12.256 1.00 11.04 179 PHE B CA 1
ATOM 1327 C C . PHE A 1 178 ? 18.027 -9.880 12.161 1.00 12.50 179 PHE B C 1
ATOM 1328 O O . PHE A 1 178 ? 19.241 -9.828 12.357 1.00 13.52 179 PHE B O 1
ATOM 1336 N N . ASN A 1 179 ? 17.297 -8.803 11.891 1.00 11.78 180 ASN B N 1
ATOM 1337 C CA . ASN A 1 179 ? 17.909 -7.498 11.695 1.00 10.60 180 ASN B CA 1
ATOM 1338 C C . ASN A 1 179 ? 18.604 -6.955 12.937 1.00 12.22 180 ASN B C 1
ATOM 1339 O O . ASN A 1 179 ? 19.680 -6.367 12.845 1.00 15.42 180 ASN B O 1
ATOM 1344 N N . GLU A 1 180 ? 17.987 -7.146 14.097 1.00 18.18 181 GLU B N 1
ATOM 1345 C CA . GLU A 1 180 ? 18.497 -6.483 15.296 1.00 19.07 181 GLU B CA 1
ATOM 1346 C C . GLU A 1 180 ? 19.785 -7.111 15.797 1.00 20.50 181 GLU B C 1
ATOM 1347 O O . GLU A 1 180 ? 20.495 -6.514 16.608 1.00 25.90 181 GLU B O 1
ATOM 1353 N N . GLN A 1 181 ? 20.096 -8.301 15.295 1.00 15.40 182 GLN B N 1
ATOM 1354 C CA . GLN A 1 181 ? 21.357 -8.957 15.610 1.00 18.73 182 GLN B CA 1
ATOM 1355 C C . GLN A 1 181 ? 22.351 -8.923 14.453 1.00 20.98 182 GLN B C 1
ATOM 1356 O O . GLN A 1 181 ? 23.326 -9.670 14.455 1.00 24.00 182 GLN B O 1
ATOM 1362 N N . GLY A 1 182 ? 22.096 -8.049 13.481 1.00 15.70 183 GLY B N 1
ATOM 1363 C CA . GLY A 1 182 ? 23.008 -7.817 12.371 1.00 16.05 183 GLY B CA 1
ATOM 1364 C C . GLY A 1 182 ? 22.967 -8.861 11.265 1.00 15.15 183 GLY B C 1
ATOM 1365 O O . GLY A 1 182 ? 23.937 -9.019 10.511 1.00 13.79 183 GLY B O 1
ATOM 1366 N N . GLY A 1 183 ? 21.847 -9.569 11.154 1.00 10.90 184 GLY B N 1
ATOM 1367 C CA . GLY A 1 183 ? 21.711 -10.606 10.148 1.00 11.15 184 GLY B CA 1
ATOM 1368 C C . GLY A 1 183 ? 22.688 -11.756 10.331 1.00 11.04 184 GLY B C 1
ATOM 1369 O O . GLY A 1 183 ? 22.945 -12.211 11.450 1.00 11.41 184 GLY B O 1
ATOM 1370 N N . GLY A 1 184 ? 23.222 -12.256 9.221 1.00 8.76 185 GLY B N 1
ATOM 1371 C CA . GLY A 1 184 ? 24.135 -13.377 9.267 1.00 10.68 185 GLY B CA 1
ATOM 1372 C C . GLY A 1 184 ? 24.315 -13.952 7.884 1.00 12.08 185 GLY B C 1
ATOM 1373 O O . GLY A 1 184 ? 24.155 -13.231 6.898 1.00 14.08 185 GLY B O 1
ATOM 1374 N N . VAL A 1 185 ? 24.665 -15.230 7.810 1.00 9.91 186 VAL B N 1
ATOM 1375 C CA . VAL A 1 185 ? 24.857 -15.894 6.525 1.00 9.37 186 VAL B CA 1
ATOM 1376 C C . VAL A 1 185 ? 23.801 -16.966 6.320 1.00 10.78 186 VAL B C 1
ATOM 1377 O O . VAL A 1 185 ? 23.538 -17.754 7.228 1.00 12.79 186 VAL B O 1
ATOM 1381 N N . TYR A 1 186 ? 23.176 -16.970 5.141 1.00 10.10 187 TYR B N 1
ATOM 1382 C CA . TYR A 1 186 ? 22.385 -18.105 4.689 1.00 10.30 187 TYR B CA 1
ATOM 1383 C C . TYR A 1 186 ? 23.204 -18.893 3.676 1.00 12.52 187 TYR B C 1
ATOM 1384 O O . TYR A 1 186 ? 23.768 -18.318 2.734 1.00 11.89 187 TYR B O 1
ATOM 1393 N N . ALA A 1 187 ? 23.270 -20.202 3.878 1.00 10.19 188 ALA B N 1
ATOM 1394 C CA . ALA A 1 187 ? 24.051 -21.077 3.019 1.00 9.45 188 ALA B CA 1
ATOM 1395 C C . ALA A 1 187 ? 23.183 -22.198 2.477 1.00 10.70 188 ALA B C 1
ATOM 1396 O O . ALA A 1 187 ? 22.352 -22.754 3.197 1.00 12.26 188 ALA B O 1
ATOM 1398 N N . MET A 1 188 ? 23.388 -22.534 1.207 1.00 12.23 189 MET B N 1
ATOM 1399 C CA . MET A 1 188 ? 22.724 -23.685 0.605 1.00 10.17 189 MET B CA 1
ATOM 1400 C C . MET A 1 188 ? 23.753 -24.633 0.016 1.00 12.07 189 MET B C 1
ATOM 1401 O O . MET A 1 188 ? 24.633 -24.203 -0.731 1.00 13.12 189 MET B O 1
ATOM 1406 N N . GLN A 1 189 ? 23.641 -25.918 0.354 1.00 10.17 190 GLN B N 1
ATOM 1407 C CA . GLN A 1 189 ? 24.365 -26.964 -0.359 1.00 10.98 190 GLN B CA 1
ATOM 1408 C C . GLN A 1 189 ? 23.361 -27.769 -1.175 1.00 13.12 190 GLN B C 1
ATOM 1409 O O . GLN A 1 189 ? 22.371 -28.261 -0.633 1.00 12.33 190 GLN B O 1
ATOM 1415 N N . TRP A 1 190 ? 23.623 -27.899 -2.472 1.00 10.99 191 TRP B N 1
ATOM 1416 C CA . TRP A 1 190 ? 22.704 -28.582 -3.390 1.00 10.73 191 TRP B CA 1
ATOM 1417 C C . TRP A 1 190 ? 23.446 -29.729 -4.079 1.00 12.87 191 TRP B C 1
ATOM 1418 O O . TRP A 1 190 ? 24.415 -29.497 -4.806 1.00 14.63 191 TRP B O 1
ATOM 1429 N N . THR A 1 191 ? 23.008 -30.963 -3.820 1.00 11.87 192 THR B N 1
ATOM 1430 C CA . THR A 1 191 ? 23.577 -32.154 -4.464 1.00 11.71 192 THR B CA 1
ATOM 1431 C C . THR A 1 191 ? 22.439 -32.920 -5.115 1.00 12.27 192 THR B C 1
ATOM 1432 O O . THR A 1 191 ? 21.297 -32.497 -5.010 1.00 12.24 192 THR B O 1
ATOM 1436 N N . ASP A 1 192 ? 22.730 -34.035 -5.780 1.00 12.45 193 ASP B N 1
ATOM 1437 C CA . ASP A 1 192 ? 21.662 -34.815 -6.398 1.00 11.24 193 ASP B CA 1
ATOM 1438 C C . ASP A 1 192 ? 20.652 -35.242 -5.341 1.00 12.49 193 ASP B C 1
ATOM 1439 O O . ASP A 1 192 ? 19.441 -35.232 -5.578 1.00 12.01 193 ASP B O 1
ATOM 1444 N N . GLU A 1 193 ? 21.155 -35.611 -4.170 1.00 13.52 194 GLU B N 1
ATOM 1445 C CA . GLU A 1 193 ? 20.323 -36.247 -3.156 1.00 14.49 194 GLU B CA 1
ATOM 1446 C C . GLU A 1 193 ? 19.569 -35.269 -2.268 1.00 14.16 194 GLU B C 1
ATOM 1447 O O . GLU A 1 193 ? 18.490 -35.592 -1.763 1.00 14.84 194 GLU B O 1
ATOM 1453 N N . PHE A 1 194 ? 20.131 -34.082 -2.057 1.00 13.86 195 PHE B N 1
ATOM 1454 C CA . PHE A 1 194 ? 19.535 -33.174 -1.089 1.00 12.92 195 PHE B CA 1
ATOM 1455 C C . PHE A 1 194 ? 19.813 -31.701 -1.346 1.00 13.16 195 PHE B C 1
ATOM 1456 O O . PHE A 1 194 ? 20.739 -31.337 -2.073 1.00 12.76 195 PHE B O 1
ATOM 1464 N N . ILE A 1 195 ? 18.977 -30.862 -0.749 1.00 10.19 196 ILE B N 1
ATOM 1465 C CA . ILE A 1 195 ? 19.283 -29.451 -0.588 1.00 9.77 196 ILE B CA 1
ATOM 1466 C C . ILE A 1 195 ? 19.295 -29.183 0.907 1.00 10.12 196 ILE B C 1
ATOM 1467 O O . ILE A 1 195 ? 18.312 -29.447 1.604 1.00 11.85 196 ILE B O 1
ATOM 1472 N N . LYS A 1 196 ? 20.424 -28.694 1.410 1.00 9.04 197 LYS B N 1
ATOM 1473 C CA . LYS A 1 196 ? 20.540 -28.356 2.825 1.00 8.67 197 LYS B CA 1
ATOM 1474 C C . LYS A 1 196 ? 20.695 -26.858 2.976 1.00 11.07 197 LYS B C 1
ATOM 1475 O O . LYS A 1 196 ? 21.442 -26.231 2.220 1.00 12.02 197 LYS B O 1
ATOM 1481 N N . LEU A 1 197 ? 19.983 -26.287 3.945 1.00 11.22 198 LEU B N 1
ATOM 1482 C CA . LEU A 1 197 ? 20.046 -24.846 4.202 1.00 9.37 198 LEU B CA 1
ATOM 1483 C C . LEU A 1 197 ? 20.500 -24.577 5.633 1.00 10.39 198 LEU B C 1
ATOM 1484 O O . LEU A 1 197 ? 20.018 -25.227 6.565 1.00 12.11 198 LEU B O 1
ATOM 1489 N N . TRP A 1 198 ? 21.426 -23.629 5.797 1.00 10.68 199 TRP B N 1
ATOM 1490 C CA . TRP A 1 198 ? 21.896 -23.224 7.118 1.00 10.82 199 TRP B CA 1
ATOM 1491 C C . TRP A 1 198 ? 21.709 -21.724 7.297 1.00 12.07 199 TRP B C 1
ATOM 1492 O O . TRP A 1 198 ? 21.803 -20.959 6.335 1.00 11.96 199 TRP B O 1
ATOM 1503 N N . PHE A 1 199 ? 21.458 -21.307 8.536 1.00 12.51 200 PHE B N 1
ATOM 1504 C CA . PHE A 1 199 ? 21.531 -19.898 8.901 1.00 11.57 200 PHE B CA 1
ATOM 1505 C C . PHE A 1 199 ? 22.565 -19.754 10.007 1.00 14.36 200 PHE B C 1
ATOM 1506 O O . PHE A 1 199 ? 22.478 -20.445 11.026 1.00 12.92 200 PHE B O 1
ATOM 1514 N N . PHE A 1 200 ? 23.549 -18.882 9.787 1.00 11.57 201 PHE B N 1
ATOM 1515 C CA . PHE A 1 200 ? 24.582 -18.594 10.780 1.00 15.46 201 PHE B CA 1
ATOM 1516 C C . PHE A 1 200 ? 24.449 -17.149 11.204 1.00 14.45 201 PHE B C 1
ATOM 1517 O O . PHE A 1 200 ? 24.705 -16.246 10.404 1.00 16.02 201 PHE B O 1
ATOM 1525 N N . PRO A 1 201 ? 24.043 -16.916 12.462 1.00 15.03 202 PRO B N 1
ATOM 1526 C CA . PRO A 1 201 ? 23.927 -15.555 12.996 1.00 15.34 202 PRO B CA 1
ATOM 1527 C C . PRO A 1 201 ? 25.262 -14.823 12.918 1.00 20.02 202 PRO B C 1
ATOM 1528 O O . PRO A 1 201 ? 26.324 -15.459 12.951 1.00 18.32 202 PRO B O 1
ATOM 1532 N N . ARG A 1 202 ? 25.199 -13.502 12.799 1.00 13.30 203 ARG B N 1
ATOM 1533 C CA . ARG A 1 202 ? 26.382 -12.651 12.807 1.00 17.47 203 ARG B CA 1
ATOM 1534 C C . ARG A 1 202 ? 27.234 -12.993 14.031 1.00 21.04 203 ARG B C 1
ATOM 1535 O O . ARG A 1 202 ? 26.697 -13.302 15.097 1.00 26.09 203 ARG B O 1
ATOM 1543 N N . SER A 1 203 ? 28.554 -12.973 13.862 1.00 22.22 204 SER B N 1
ATOM 1544 C CA . SER A 1 203 ? 29.507 -13.347 14.921 1.00 23.81 204 SER B CA 1
ATOM 1545 C C . SER A 1 203 ? 29.493 -14.835 15.283 1.00 26.71 204 SER B C 1
ATOM 1546 O O . SER A 1 203 ? 30.112 -15.238 16.268 1.00 26.07 204 SER B O 1
ATOM 1549 N N . ALA A 1 204 ? 28.798 -15.644 14.486 1.00 21.98 205 ALA B N 1
ATOM 1550 C CA . ALA A 1 204 ? 28.783 -17.097 14.670 1.00 24.74 205 ALA B CA 1
ATOM 1551 C C . ALA A 1 204 ? 28.844 -17.800 13.315 1.00 22.82 205 ALA B C 1
ATOM 1552 O O . ALA A 1 204 ? 28.232 -18.848 13.101 1.00 19.30 205 ALA B O 1
ATOM 1554 N N . ILE A 1 205 ? 29.592 -17.198 12.401 1.00 27.85 206 ILE B N 1
ATOM 1555 C CA . ILE A 1 205 ? 29.747 -17.715 11.052 1.00 24.85 206 ILE B CA 1
ATOM 1556 C C . ILE A 1 205 ? 30.995 -18.597 11.002 1.00 20.16 206 ILE B C 1
ATOM 1557 O O . ILE A 1 205 ? 32.053 -18.195 11.489 1.00 24.11 206 ILE B O 1
ATOM 1562 N N . PRO A 1 206 ? 30.875 -19.811 10.433 1.00 16.46 207 PRO B N 1
ATOM 1563 C CA . PRO A 1 206 ? 32.010 -20.733 10.300 1.00 16.13 207 PRO B CA 1
ATOM 1564 C C . PRO A 1 206 ? 33.235 -20.066 9.665 1.00 20.10 207 PRO B C 1
ATOM 1565 O O . PRO A 1 206 ? 33.082 -19.320 8.696 1.00 15.85 207 PRO B O 1
ATOM 1569 N N . LYS A 1 207 ? 34.423 -20.326 10.204 1.00 18.21 208 LYS B N 1
ATOM 1570 C CA . LYS A 1 207 ? 35.623 -19.672 9.695 1.00 21.09 208 LYS B CA 1
ATOM 1571 C C . LYS A 1 207 ? 35.944 -20.027 8.240 1.00 20.01 208 LYS B C 1
ATOM 1572 O O . LYS A 1 207 ? 36.508 -19.197 7.518 1.00 18.53 208 LYS B O 1
ATOM 1578 N N . SER A 1 208 ? 35.579 -21.235 7.803 1.00 14.49 209 SER B N 1
ATOM 1579 C CA . SER A 1 208 ? 35.866 -21.657 6.426 1.00 14.90 209 SER B CA 1
ATOM 1580 C C . SER A 1 208 ? 35.014 -20.885 5.415 1.00 13.44 209 SER B C 1
ATOM 1581 O O . SER A 1 208 ? 35.387 -20.735 4.252 1.00 18.38 209 SER B O 1
ATOM 1584 N N . ILE A 1 209 ? 33.860 -20.402 5.859 1.00 13.55 210 ILE B N 1
ATOM 1585 C CA . ILE A 1 209 ? 33.058 -19.518 5.024 1.00 15.20 210 ILE B CA 1
ATOM 1586 C C . ILE A 1 209 ? 33.720 -18.143 4.945 1.00 16.76 210 ILE B C 1
ATOM 1587 O O . ILE A 1 209 ? 33.825 -17.536 3.871 1.00 16.79 210 ILE B O 1
ATOM 1592 N N . GLU A 1 210 ? 34.173 -17.649 6.090 1.00 13.00 211 GLU B N 1
ATOM 1593 C CA . GLU A 1 210 ? 34.850 -16.359 6.136 1.00 17.16 211 GLU B CA 1
ATOM 1594 C C . GLU A 1 210 ? 36.121 -16.340 5.292 1.00 18.56 211 GLU B C 1
ATOM 1595 O O . GLU A 1 210 ? 36.487 -15.300 4.770 1.00 19.28 211 GLU B O 1
ATOM 1601 N N . SER A 1 211 ? 36.770 -17.491 5.145 1.00 14.96 212 SER B N 1
ATOM 1602 C CA A SER A 1 211 ? 38.024 -17.552 4.394 0.44 16.74 212 SER B CA 1
ATOM 1603 C CA B SER A 1 211 ? 38.029 -17.622 4.409 0.56 16.72 212 SER B CA 1
ATOM 1604 C C . SER A 1 211 ? 37.829 -17.964 2.932 1.00 17.34 212 SER B C 1
ATOM 1605 O O . SER A 1 211 ? 38.803 -18.172 2.208 1.00 18.98 212 SER B O 1
ATOM 1610 N N . ASP A 1 212 ? 36.575 -18.060 2.500 1.00 16.95 213 ASP B N 1
ATOM 1611 C CA . ASP A 1 212 ? 36.241 -18.428 1.117 1.00 18.49 213 ASP B CA 1
ATOM 1612 C C . ASP A 1 212 ? 36.797 -19.799 0.706 1.00 24.37 213 ASP B C 1
ATOM 1613 O O . ASP A 1 212 ? 37.152 -20.031 -0.456 1.00 20.46 213 ASP B O 1
ATOM 1618 N N . SER A 1 213 ? 36.870 -20.702 1.678 1.00 17.35 214 SER B N 1
ATOM 1619 C CA . SER A 1 213 ? 37.261 -22.081 1.429 1.00 18.51 214 SER B CA 1
ATOM 1620 C C . SER A 1 213 ? 36.353 -22.975 2.264 1.00 20.00 214 SER B C 1
ATOM 1621 O O . SER A 1 213 ? 36.804 -23.616 3.210 1.00 19.87 214 SER B O 1
ATOM 1624 N N . PRO A 1 214 ? 35.056 -23.013 1.912 1.00 19.49 215 PRO B N 1
ATOM 1625 C CA . PRO A 1 214 ? 34.029 -23.639 2.755 1.00 19.60 215 PRO B CA 1
ATOM 1626 C C . PRO A 1 214 ? 34.242 -25.125 2.992 1.00 20.86 215 PRO B C 1
ATOM 1627 O O . PRO A 1 214 ? 34.455 -25.893 2.050 1.00 22.59 215 PRO B O 1
ATOM 1631 N N . ASP A 1 215 ? 34.177 -25.513 4.260 1.00 17.61 216 ASP B N 1
ATOM 1632 C CA . ASP A 1 215 ? 34.212 -26.914 4.665 1.00 18.78 216 ASP B CA 1
ATOM 1633 C C . ASP A 1 215 ? 32.842 -27.207 5.255 1.00 17.34 216 ASP B C 1
ATOM 1634 O O . ASP A 1 215 ? 32.539 -26.766 6.369 1.00 16.67 216 ASP B O 1
ATOM 1639 N N . VAL A 1 216 ? 32.005 -27.918 4.498 1.00 16.34 217 VAL B N 1
ATOM 1640 C CA . VAL A 1 216 ? 30.627 -28.192 4.915 1.00 16.34 217 VAL B CA 1
ATOM 1641 C C . VAL A 1 216 ? 30.557 -28.946 6.261 1.00 16.22 217 VAL B C 1
ATOM 1642 O O . VAL A 1 216 ? 29.594 -28.794 7.021 1.00 16.89 217 VAL B O 1
ATOM 1646 N N . SER A 1 217 ? 31.601 -29.709 6.578 1.00 17.20 218 SER B N 1
ATOM 1647 C CA . SER A 1 217 ? 31.659 -30.417 7.852 1.00 23.61 218 SER B CA 1
ATOM 1648 C C . SER A 1 217 ? 31.587 -29.469 9.046 1.00 22.19 218 SER B C 1
ATOM 1649 O O . SER A 1 217 ? 31.002 -29.802 10.078 1.00 26.69 218 SER B O 1
ATOM 1652 N N . GLU A 1 218 ? 32.153 -28.273 8.918 1.00 16.64 219 GLU B N 1
ATOM 1653 C CA . GLU A 1 218 ? 32.073 -27.367 10.052 1.00 15.43 219 GLU B CA 1
ATOM 1654 C C . GLU A 1 218 ? 30.788 -26.560 10.117 1.00 12.44 219 GLU B C 1
ATOM 1655 O O . GLU A 1 218 ? 30.607 -25.779 11.050 1.00 18.32 219 GLU B O 1
ATOM 1661 N N . PHE A 1 219 ? 29.882 -26.772 9.161 1.00 13.81 220 PHE B N 1
ATOM 1662 C CA . PHE A 1 219 ? 28.617 -26.038 9.153 1.00 16.96 220 PHE B CA 1
ATOM 1663 C C . PHE A 1 219 ? 27.696 -26.557 10.255 1.00 15.59 220 PHE B C 1
ATOM 1664 O O . PHE A 1 219 ? 26.760 -25.874 10.675 1.00 18.45 220 PHE B O 1
ATOM 1672 N N . GLY A 1 220 ? 27.945 -27.781 10.707 1.00 16.54 221 GLY B N 1
ATOM 1673 C CA . GLY A 1 220 ? 27.088 -28.395 11.704 1.00 17.21 221 GLY B CA 1
ATOM 1674 C C . GLY A 1 220 ? 25.762 -28.826 11.106 1.00 18.70 221 GLY B C 1
ATOM 1675 O O . GLY A 1 220 ? 25.638 -28.994 9.888 1.00 13.99 221 GLY B O 1
ATOM 1676 N N . THR A 1 221 ? 24.771 -29.011 11.970 1.00 16.44 222 THR B N 1
ATOM 1677 C CA . THR A 1 221 ? 23.459 -29.505 11.555 1.00 14.52 222 THR B CA 1
ATOM 1678 C C . THR A 1 221 ? 22.735 -28.452 10.721 1.00 15.02 222 THR B C 1
ATOM 1679 O O . THR A 1 221 ? 22.709 -27.283 11.101 1.00 17.42 222 THR B O 1
ATOM 1683 N N . PRO A 1 222 ? 22.159 -28.857 9.571 1.00 11.73 223 PRO B N 1
ATOM 1684 C CA . PRO A 1 222 ? 21.417 -27.896 8.742 1.00 11.47 223 PRO B CA 1
ATOM 1685 C C . PRO A 1 222 ? 20.215 -27.344 9.483 1.00 14.16 223 PRO B C 1
ATOM 1686 O O . PRO A 1 222 ? 19.682 -28.032 10.361 1.00 13.98 223 PRO B O 1
ATOM 1690 N N . MET A 1 223 ? 19.762 -26.147 9.123 1.00 13.25 224 MET B N 1
ATOM 1691 C CA . MET A 1 223 ? 18.504 -25.662 9.672 1.00 11.31 224 MET B CA 1
ATOM 1692 C C . MET A 1 223 ? 17.331 -26.291 8.932 1.00 13.12 224 MET B C 1
ATOM 1693 O O . MET A 1 223 ? 16.319 -26.622 9.540 1.00 13.58 224 MET B O 1
ATOM 1698 N N . GLY A 1 224 ? 17.481 -26.468 7.620 1.00 12.85 225 GLY B N 1
ATOM 1699 C CA . GLY A 1 224 ? 16.508 -27.191 6.819 1.00 12.57 225 GLY B CA 1
ATOM 1700 C C . GLY A 1 224 ? 17.215 -28.281 6.028 1.00 12.97 225 GLY B C 1
ATOM 1701 O O . GLY A 1 224 ? 18.144 -27.998 5.269 1.00 13.43 225 GLY B O 1
ATOM 1702 N N . ASN A 1 225 ? 16.800 -29.528 6.215 1.00 11.27 226 ASN B N 1
ATOM 1703 C CA . ASN A 1 225 ? 17.451 -30.652 5.543 1.00 8.90 226 ASN B CA 1
ATOM 1704 C C . ASN A 1 225 ? 16.477 -31.292 4.561 1.00 10.14 226 ASN B C 1
ATOM 1705 O O . ASN A 1 225 ? 15.674 -32.157 4.941 1.00 12.89 226 ASN B O 1
ATOM 1710 N N . PHE A 1 226 ? 16.530 -30.852 3.307 1.00 9.87 227 PHE B N 1
ATOM 1711 C CA . PHE A 1 226 ? 15.585 -31.340 2.306 1.00 9.28 227 PHE B CA 1
ATOM 1712 C C . PHE A 1 226 ? 16.142 -32.584 1.631 1.00 10.10 227 PHE B C 1
ATOM 1713 O O . PHE A 1 226 ? 16.859 -32.523 0.625 1.00 12.73 227 PHE B O 1
ATOM 1721 N N . LYS A 1 227 ? 15.777 -33.723 2.203 1.00 10.69 228 LYS B N 1
ATOM 1722 C CA . LYS A 1 227 ? 16.355 -35.010 1.853 1.00 10.94 228 LYS B CA 1
ATOM 1723 C C . LYS A 1 227 ? 15.292 -36.034 2.211 1.00 12.43 228 LYS B C 1
ATOM 1724 O O . LYS A 1 227 ? 14.621 -35.890 3.231 1.00 12.58 228 LYS B O 1
ATOM 1730 N N . GLY A 1 228 ? 15.105 -37.041 1.367 1.00 10.59 229 GLY B N 1
ATOM 1731 C CA . GLY A 1 228 ? 14.049 -38.006 1.618 1.00 13.98 229 GLY B CA 1
ATOM 1732 C C . GLY A 1 228 ? 13.778 -38.976 0.493 1.00 13.88 229 GLY B C 1
ATOM 1733 O O . GLY A 1 228 ? 14.684 -39.639 -0.004 1.00 13.07 229 GLY B O 1
ATOM 1734 N N . THR A 1 229 ? 12.513 -39.062 0.091 1.00 11.61 230 THR B N 1
ATOM 1735 C CA . THR A 1 229 ? 12.050 -40.164 -0.750 1.00 11.90 230 THR B CA 1
ATOM 1736 C C . THR A 1 229 ? 12.228 -39.947 -2.245 1.00 12.38 230 THR B C 1
ATOM 1737 O O . THR A 1 229 ? 11.781 -40.765 -3.047 1.00 16.20 230 THR B O 1
ATOM 1741 N N . CYS A 1 230 ? 12.849 -38.834 -2.614 1.00 11.73 231 CYS B N 1
ATOM 1742 C CA . CYS A 1 230 ? 13.263 -38.609 -3.989 1.00 9.45 231 CYS B CA 1
ATOM 1743 C C . CYS A 1 230 ? 14.653 -38.010 -3.941 1.00 10.43 231 CYS B C 1
ATOM 1744 O O . CYS A 1 230 ? 15.089 -37.526 -2.892 1.00 11.15 231 CYS B O 1
ATOM 1747 N N . ASP A 1 231 ? 15.354 -38.033 -5.067 1.00 12.44 232 ASP B N 1
ATOM 1748 C CA . ASP A 1 231 ? 16.600 -37.283 -5.146 1.00 11.04 232 ASP B CA 1
ATOM 1749 C C . ASP A 1 231 ? 16.232 -35.811 -5.330 1.00 9.96 232 ASP B C 1
ATOM 1750 O O . ASP A 1 231 ? 16.008 -35.347 -6.447 1.00 13.43 232 ASP B O 1
ATOM 1755 N N . ILE A 1 232 ? 16.155 -35.094 -4.210 1.00 9.68 233 ILE B N 1
ATOM 1756 C CA . ILE A 1 232 ? 15.644 -33.723 -4.166 1.00 9.31 233 ILE B CA 1
ATOM 1757 C C . ILE A 1 232 ? 16.346 -32.791 -5.162 1.00 11.73 233 ILE B C 1
ATOM 1758 O O . ILE A 1 232 ? 15.711 -31.979 -5.839 1.00 12.82 233 ILE B O 1
ATOM 1763 N N . GLY A 1 233 ? 17.666 -32.908 -5.255 1.00 12.72 234 GLY B N 1
ATOM 1764 C CA . GLY A 1 233 ? 18.421 -31.993 -6.098 1.00 11.62 234 GLY B CA 1
ATOM 1765 C C . GLY A 1 233 ? 18.294 -32.251 -7.589 1.00 13.69 234 GLY B C 1
ATOM 1766 O O . GLY A 1 233 ? 18.680 -31.401 -8.399 1.00 15.22 234 GLY B O 1
ATOM 1767 N N . LYS A 1 234 ? 17.762 -33.417 -7.963 1.00 13.87 235 LYS B N 1
ATOM 1768 C CA . LYS A 1 234 ? 17.534 -33.723 -9.372 1.00 11.64 235 LYS B CA 1
ATOM 1769 C C . LYS A 1 234 ? 16.191 -33.170 -9.838 1.00 14.52 235 LYS B C 1
ATOM 1770 O O . LYS A 1 234 ? 15.851 -33.233 -11.022 1.00 16.79 235 LYS B O 1
ATOM 1776 N N . GLU A 1 235 ? 15.430 -32.619 -8.899 1.00 12.98 236 GLU B N 1
ATOM 1777 C CA . GLU A 1 235 ? 14.155 -31.984 -9.222 1.00 12.25 236 GLU B CA 1
ATOM 1778 C C . GLU A 1 235 ? 14.298 -30.614 -9.861 1.00 14.22 236 GLU B C 1
ATOM 1779 O O . GLU A 1 235 ? 13.315 -30.037 -10.338 1.00 14.34 236 GLU B O 1
ATOM 1785 N N . PHE A 1 236 ? 15.517 -30.089 -9.863 1.00 14.91 237 PHE B N 1
ATOM 1786 C CA . PHE A 1 236 ? 15.751 -28.730 -10.321 1.00 13.14 237 PHE B CA 1
ATOM 1787 C C . PHE A 1 236 ? 16.780 -28.655 -11.433 1.00 14.21 237 PHE B C 1
ATOM 1788 O O . PHE A 1 236 ? 17.865 -29.239 -11.337 1.00 15.55 237 PHE B O 1
ATOM 1796 N N . LYS A 1 237 ? 16.428 -27.949 -12.492 1.00 15.08 238 LYS B N 1
ATOM 1797 C CA . LYS A 1 237 ? 17.357 -27.541 -13.500 1.00 16.52 238 LYS B CA 1
ATOM 1798 C C . LYS A 1 237 ? 18.197 -26.349 -13.027 1.00 13.35 238 LYS B C 1
ATOM 1799 O O . LYS A 1 237 ? 17.922 -25.866 -12.014 1.00 15.26 238 LYS B O 1
ATOM 1805 N N . PRO A 1 238 ? 19.186 -25.910 -13.774 1.00 17.15 239 PRO B N 1
ATOM 1806 C CA . PRO A 1 238 ? 19.938 -24.744 -13.289 1.00 13.02 239 PRO B CA 1
ATOM 1807 C C . PRO A 1 238 ? 18.982 -23.593 -12.930 1.00 11.36 239 PRO B C 1
ATOM 1808 O O . PRO A 1 238 ? 17.998 -23.366 -13.643 1.00 13.59 239 PRO B O 1
ATOM 1812 N N . GLN A 1 239 ? 19.248 -22.914 -11.809 1.00 12.09 240 GLN B N 1
ATOM 1813 C CA . GLN A 1 239 ? 18.296 -21.965 -11.229 1.00 11.98 240 GLN B CA 1
ATOM 1814 C C . GLN A 1 239 ? 18.854 -20.558 -11.256 1.00 11.70 240 GLN B C 1
ATOM 1815 O O . GLN A 1 239 ? 20.051 -20.369 -11.098 1.00 13.22 240 GLN B O 1
ATOM 1821 N N . LYS A 1 240 ? 17.981 -19.577 -11.425 1.00 10.89 241 LYS B N 1
ATOM 1822 C CA . LYS A 1 240 ? 18.347 -18.188 -11.170 1.00 12.30 241 LYS B CA 1
ATOM 1823 C C . LYS A 1 240 ? 18.123 -17.901 -9.695 1.00 10.77 241 LYS B C 1
ATOM 1824 O O . LYS A 1 240 ? 17.136 -18.369 -9.122 1.00 13.65 241 LYS B O 1
ATOM 1830 N N . LEU A 1 241 ? 19.027 -17.132 -9.094 1.00 11.33 242 LEU B N 1
ATOM 1831 C CA . LEU A 1 241 ? 18.839 -16.636 -7.730 1.00 9.72 242 LEU B CA 1
ATOM 1832 C C . LEU A 1 241 ? 18.024 -15.349 -7.765 1.00 11.29 242 LEU B C 1
ATOM 1833 O O . LEU A 1 241 ? 18.240 -14.493 -8.629 1.00 12.31 242 LEU B O 1
ATOM 1838 N N . VAL A 1 242 ? 17.096 -15.206 -6.822 1.00 9.38 243 VAL B N 1
ATOM 1839 C CA . VAL A 1 242 ? 16.183 -14.066 -6.818 1.00 7.85 243 VAL B CA 1
ATOM 1840 C C . VAL A 1 242 ? 16.089 -13.446 -5.433 1.00 8.83 243 VAL B C 1
ATOM 1841 O O . VAL A 1 242 ? 15.941 -14.154 -4.435 1.00 8.94 243 VAL B O 1
ATOM 1845 N N . PHE A 1 243 ? 16.197 -12.121 -5.379 1.00 7.21 244 PHE B N 1
ATOM 1846 C CA . PHE A 1 243 ? 15.873 -11.371 -4.175 1.00 7.24 244 PHE B CA 1
ATOM 1847 C C . PHE A 1 243 ? 14.718 -10.468 -4.546 1.00 8.45 244 PHE B C 1
ATOM 1848 O O . PHE A 1 243 ? 14.783 -9.756 -5.548 1.00 9.88 244 PHE B O 1
ATOM 1856 N N . ASP A 1 244 ? 13.659 -10.473 -3.746 1.00 7.06 245 ASP B N 1
ATOM 1857 C CA . ASP A 1 244 ? 12.585 -9.526 -3.990 1.00 7.02 245 ASP B CA 1
ATOM 1858 C C . ASP A 1 244 ? 11.885 -9.158 -2.697 1.00 8.74 245 ASP B C 1
ATOM 1859 O O . ASP A 1 244 ? 12.086 -9.807 -1.665 1.00 9.10 245 ASP B O 1
ATOM 1864 N N . THR A 1 245 ? 11.087 -8.098 -2.753 1.00 8.02 246 THR B N 1
ATOM 1865 C CA . THR A 1 245 ? 10.093 -7.820 -1.727 1.00 7.00 246 THR B CA 1
ATOM 1866 C C . THR A 1 245 ? 8.812 -7.433 -2.451 1.00 6.95 246 THR B C 1
ATOM 1867 O O . THR A 1 245 ? 8.789 -6.449 -3.196 1.00 9.44 246 THR B O 1
ATOM 1871 N N . THR A 1 246 ? 7.762 -8.227 -2.265 1.00 7.21 247 THR B N 1
ATOM 1872 C CA . THR A 1 246 ? 6.440 -7.846 -2.753 1.00 7.56 247 THR B CA 1
ATOM 1873 C C . THR A 1 246 ? 5.552 -7.504 -1.560 1.00 8.68 247 THR B C 1
ATOM 1874 O O . THR A 1 246 ? 6.040 -7.467 -0.426 1.00 7.83 247 THR B O 1
ATOM 1878 N N . PHE A 1 247 ? 4.271 -7.227 -1.806 1.00 8.20 248 PHE B N 1
ATOM 1879 C CA . PHE A 1 247 ? 3.346 -6.846 -0.739 1.00 6.96 248 PHE B CA 1
ATOM 1880 C C . PHE A 1 247 ? 2.026 -7.527 -0.982 1.00 9.68 248 PHE B C 1
ATOM 1881 O O . PHE A 1 247 ? 1.620 -7.656 -2.126 1.00 7.58 248 PHE B O 1
ATOM 1889 N N . CYS A 1 248 ? 1.364 -7.960 0.084 1.00 8.38 249 CYS B N 1
ATOM 1890 C CA . CYS A 1 248 ? 0.010 -8.507 -0.017 1.00 6.98 249 CYS B CA 1
ATOM 1891 C C . CYS A 1 248 ? -0.017 -9.696 -0.994 1.00 8.23 249 CYS B C 1
ATOM 1892 O O . CYS A 1 248 ? 0.785 -10.616 -0.861 1.00 8.41 249 CYS B O 1
ATOM 1895 N N . GLY A 1 249 ? -0.898 -9.682 -1.985 1.00 8.91 250 GLY B N 1
ATOM 1896 C CA . GLY A 1 249 ? -0.902 -10.743 -2.983 1.00 10.83 250 GLY B CA 1
ATOM 1897 C C . GLY A 1 249 ? -1.284 -12.113 -2.441 1.00 10.06 250 GLY B C 1
ATOM 1898 O O . GLY A 1 249 ? -1.918 -12.209 -1.383 1.00 10.48 250 GLY B O 1
ATOM 1899 N N . ASP A 1 250 ? -0.871 -13.167 -3.150 1.00 9.07 251 ASP B N 1
ATOM 1900 C CA . ASP A 1 250 ? -1.359 -14.533 -2.911 1.00 8.64 251 ASP B CA 1
ATOM 1901 C C . ASP A 1 250 ? -1.237 -15.009 -1.468 1.00 10.82 251 ASP B C 1
ATOM 1902 O O . ASP A 1 250 ? -2.193 -15.549 -0.900 1.00 12.45 251 ASP B O 1
ATOM 1907 N N . TRP A 1 251 ? -0.048 -14.855 -0.897 1.00 9.75 252 TRP B N 1
ATOM 1908 C CA . TRP A 1 251 ? 0.212 -15.350 0.447 1.00 9.75 252 TRP B CA 1
ATOM 1909 C C . TRP A 1 251 ? -0.028 -14.260 1.484 1.00 9.54 252 TRP B C 1
ATOM 1910 O O . TRP A 1 251 ? -0.966 -14.375 2.272 1.00 11.05 252 TRP B O 1
ATOM 1921 N N . ALA A 1 252 ? 0.798 -13.209 1.482 1.00 8.03 253 ALA B N 1
ATOM 1922 C CA . ALA A 1 252 ? 0.705 -12.174 2.510 1.00 8.78 253 ALA B CA 1
ATOM 1923 C C . ALA A 1 252 ? -0.707 -11.597 2.628 1.00 7.45 253 ALA B C 1
ATOM 1924 O O . ALA A 1 252 ? -1.189 -11.357 3.740 1.00 8.37 253 ALA B O 1
ATOM 1926 N N . GLY A 1 253 ? -1.346 -11.367 1.479 1.00 8.68 254 GLY B N 1
ATOM 1927 C CA . GLY A 1 253 ? -2.684 -10.794 1.427 1.00 7.42 254 GLY B CA 1
ATOM 1928 C C . GLY A 1 253 ? -3.787 -11.704 1.943 1.00 10.63 254 GLY B C 1
ATOM 1929 O O . GLY A 1 253 ? -4.775 -11.233 2.497 1.00 12.17 254 GLY B O 1
ATOM 1930 N N . SER A 1 254 ? -3.619 -13.010 1.779 1.00 11.21 255 SER B N 1
ATOM 1931 C CA . SER A 1 254 ? -4.667 -13.944 2.181 1.00 11.62 255 SER B CA 1
ATOM 1932 C C . SER A 1 254 ? -4.632 -14.268 3.675 1.00 11.30 255 SER B C 1
ATOM 1933 O O . SER A 1 254 ? -5.677 -14.534 4.273 1.00 10.35 255 SER B O 1
ATOM 1936 N N . VAL A 1 255 ? -3.447 -14.245 4.282 1.00 9.12 256 VAL B N 1
ATOM 1937 C CA . VAL A 1 255 ? -3.317 -14.561 5.714 1.00 8.06 256 VAL B CA 1
ATOM 1938 C C . VAL A 1 255 ? -3.199 -13.312 6.590 1.00 9.77 256 VAL B C 1
ATOM 1939 O O . VAL A 1 255 ? -3.166 -13.399 7.821 1.00 10.62 256 VAL B O 1
ATOM 1943 N N . TYR A 1 256 ? -3.162 -12.149 5.949 1.00 10.42 257 TYR B N 1
ATOM 1944 C CA . TYR A 1 256 ? -3.077 -10.867 6.645 1.00 10.00 257 TYR B CA 1
ATOM 1945 C C . TYR A 1 256 ? -4.167 -10.749 7.709 1.00 11.39 257 TYR B C 1
ATOM 1946 O O . TYR A 1 256 ? -5.352 -10.956 7.425 1.00 11.39 257 TYR B O 1
ATOM 1955 N N . GLY A 1 257 ? -3.763 -10.424 8.934 1.00 8.85 258 GLY B N 1
ATOM 1956 C CA . GLY A 1 257 ? -4.703 -10.157 10.006 1.00 9.04 258 GLY B CA 1
ATOM 1957 C C . GLY A 1 257 ? -4.914 -11.335 10.944 1.00 9.82 258 GLY B C 1
ATOM 1958 O O . GLY A 1 257 ? -5.576 -11.185 11.975 1.00 11.26 258 GLY B O 1
ATOM 1959 N N . GLN A 1 258 ? -4.366 -12.502 10.607 1.00 11.35 259 GLN B N 1
ATOM 1960 C CA . GLN A 1 258 ? -4.499 -13.670 11.481 1.00 14.33 259 GLN B CA 1
ATOM 1961 C C . GLN A 1 258 ? -3.279 -13.819 12.377 1.00 13.38 259 GLN B C 1
ATOM 1962 O O . GLN A 1 258 ? -2.179 -14.113 11.886 1.00 12.82 259 GLN B O 1
ATOM 1968 N N . SER A 1 259 ? -3.468 -13.604 13.681 1.00 13.36 260 SER B N 1
ATOM 1969 C CA . SER A 1 259 ? -2.389 -13.763 14.659 1.00 14.69 260 SER B CA 1
ATOM 1970 C C . SER A 1 259 ? -1.132 -12.985 14.330 1.00 16.58 260 SER B C 1
ATOM 1971 O O . SER A 1 259 ? -0.021 -13.422 14.643 1.00 17.82 260 SER B O 1
ATOM 1974 N N . ASP A 1 260 ? -1.291 -11.826 13.704 1.00 12.00 261 ASP B N 1
ATOM 1975 C CA . ASP A 1 260 ? -0.123 -11.077 13.283 1.00 11.53 261 ASP B CA 1
ATOM 1976 C C . ASP A 1 260 ? -0.149 -9.627 13.743 1.00 12.72 261 ASP B C 1
ATOM 1977 O O . ASP A 1 260 ? 0.781 -8.873 13.462 1.00 11.34 261 ASP B O 1
ATOM 1982 N N . SER A 1 261 ? -1.223 -9.249 14.444 1.00 11.49 262 SER B N 1
ATOM 1983 C CA . SER A 1 261 ? -1.410 -7.882 14.956 1.00 9.43 262 SER B CA 1
ATOM 1984 C C . SER A 1 261 ? -1.643 -6.857 13.844 1.00 13.19 262 SER B C 1
ATOM 1985 O O . SER A 1 261 ? -1.554 -5.645 14.074 1.00 15.86 262 SER B O 1
ATOM 1988 N N . CYS A 1 262 ? -1.958 -7.338 12.645 1.00 8.95 263 CYS B N 1
ATOM 1989 C CA . CYS A 1 262 ? -2.202 -6.439 11.522 1.00 9.74 263 CYS B CA 1
ATOM 1990 C C . CYS A 1 262 ? -3.680 -6.079 11.453 1.00 9.58 263 CYS B C 1
ATOM 1991 O O . CYS A 1 262 ? -4.540 -6.952 11.538 1.00 11.53 263 CYS B O 1
ATOM 1994 N N . PRO A 1 263 ? -3.984 -4.776 11.317 1.00 10.58 264 PRO B N 1
ATOM 1995 C CA . PRO A 1 263 ? -5.370 -4.310 11.442 1.00 11.91 264 PRO B CA 1
ATOM 1996 C C . PRO A 1 263 ? -6.257 -4.606 10.229 1.00 13.50 264 PRO B C 1
ATOM 1997 O O . PRO A 1 263 ? -5.862 -4.385 9.071 1.00 11.78 264 PRO B O 1
ATOM 2001 N N . LEU A 1 264 ? -7.454 -5.113 10.510 1.00 16.96 265 LEU B N 1
ATOM 2002 C CA . LEU A 1 264 ? -8.441 -5.413 9.475 1.00 14.21 265 LEU B CA 1
ATOM 2003 C C . LEU A 1 264 ? -9.394 -4.239 9.335 1.00 19.32 265 LEU B C 1
ATOM 2004 O O . LEU A 1 264 ? -10.230 -4.002 10.202 1.00 27.28 265 LEU B O 1
ATOM 2009 N N . THR A 1 265 ? -9.261 -3.506 8.235 1.00 12.10 266 THR B N 1
ATOM 2010 C CA . THR A 1 265 ? -9.970 -2.236 8.059 1.00 12.46 266 THR B CA 1
ATOM 2011 C C . THR A 1 265 ? -10.946 -2.259 6.883 1.00 14.72 266 THR B C 1
ATOM 2012 O O . THR A 1 265 ? -11.778 -1.352 6.751 1.00 14.54 266 THR B O 1
ATOM 2016 N N . LYS A 1 266 ? -10.827 -3.254 6.008 1.00 11.34 267 LYS B N 1
ATOM 2017 C CA . LYS A 1 266 ? -11.632 -3.265 4.785 1.00 12.18 267 LYS B CA 1
ATOM 2018 C C . LYS A 1 266 ? -12.423 -4.564 4.655 1.00 10.60 267 LYS B C 1
ATOM 2019 O O . LYS A 1 266 ? -12.625 -5.265 5.651 1.00 11.65 267 LYS B O 1
ATOM 2025 N N . GLU A 1 267 ? -12.885 -4.874 3.446 1.00 13.01 268 GLU B N 1
ATOM 2026 C CA . GLU A 1 267 ? -13.898 -5.929 3.269 1.00 11.72 268 GLU B CA 1
ATOM 2027 C C . GLU A 1 267 ? -13.370 -7.362 3.400 1.00 11.66 268 GLU B C 1
ATOM 2028 O O . GLU A 1 267 ? -14.143 -8.293 3.660 1.00 11.65 268 GLU B O 1
ATOM 2034 N N . ASP A 1 268 ? -12.065 -7.539 3.207 1.00 9.93 269 ASP B N 1
ATOM 2035 C CA . ASP A 1 268 ? -11.419 -8.828 3.461 1.00 8.13 269 ASP B CA 1
ATOM 2036 C C . ASP A 1 268 ? -9.947 -8.592 3.743 1.00 12.02 269 ASP B C 1
ATOM 2037 O O . ASP A 1 268 ? -9.485 -7.446 3.701 1.00 11.16 269 ASP B O 1
ATOM 2042 N N . SER A 1 269 ? -9.202 -9.656 4.020 1.00 11.23 270 SER B N 1
ATOM 2043 C CA . SER A 1 269 ? -7.813 -9.474 4.427 1.00 11.86 270 SER B CA 1
ATOM 2044 C C . SER A 1 269 ? -6.966 -8.843 3.330 1.00 10.11 270 SER B C 1
ATOM 2045 O O . SER A 1 269 ? -6.108 -8.011 3.617 1.00 11.28 270 SER B O 1
ATOM 2048 N N . LEU A 1 270 ? -7.208 -9.219 2.076 1.00 10.11 271 LEU B N 1
ATOM 2049 C CA . LEU A 1 270 ? -6.417 -8.669 0.978 1.00 7.95 271 LEU B CA 1
ATOM 2050 C C . LEU A 1 270 ? -6.635 -7.164 0.875 1.00 7.72 271 LEU B C 1
ATOM 2051 O O . LEU A 1 270 ? -5.681 -6.387 0.773 1.00 9.10 271 LEU B O 1
ATOM 2056 N N . ALA A 1 271 ? -7.893 -6.737 0.928 1.00 9.47 272 ALA B N 1
ATOM 2057 C CA . ALA A 1 271 ? -8.188 -5.307 0.889 1.00 10.66 272 ALA B CA 1
ATOM 2058 C C . ALA A 1 271 ? -7.620 -4.544 2.089 1.00 9.83 272 ALA B C 1
ATOM 2059 O O . ALA A 1 271 ? -7.176 -3.403 1.953 1.00 9.89 272 ALA B O 1
ATOM 2061 N N . SER A 1 272 ? -7.648 -5.168 3.263 1.00 9.98 273 SER B N 1
ATOM 2062 C CA . SER A 1 272 ? -7.054 -4.553 4.456 1.00 8.31 273 SER B CA 1
ATOM 2063 C C . SER A 1 272 ? -5.551 -4.432 4.315 1.00 7.76 273 SER B C 1
ATOM 2064 O O . SER A 1 272 ? -4.956 -3.432 4.734 1.00 8.54 273 SER B O 1
ATOM 2067 N N . CYS A 1 273 ? -4.935 -5.450 3.724 1.00 7.61 274 CYS B N 1
ATOM 2068 C CA . CYS A 1 273 ? -3.502 -5.432 3.467 1.00 8.28 274 CYS B CA 1
ATOM 2069 C C . CYS A 1 273 ? -3.138 -4.266 2.541 1.00 7.91 274 CYS B C 1
ATOM 2070 O O . CYS A 1 273 ? -2.180 -3.527 2.793 1.00 10.14 274 CYS B O 1
ATOM 2073 N N . ILE A 1 274 ? -3.912 -4.103 1.470 1.00 7.62 275 ILE B N 1
ATOM 2074 C CA . ILE A 1 274 ? -3.656 -3.027 0.513 1.00 8.93 275 ILE B CA 1
ATOM 2075 C C . ILE A 1 274 ? -3.806 -1.674 1.199 1.00 9.83 275 ILE B C 1
ATOM 2076 O O . ILE A 1 274 ? -2.981 -0.770 0.998 1.00 9.07 275 ILE B O 1
ATOM 2081 N N . ASP A 1 275 ? -4.836 -1.537 2.032 1.00 8.16 276 ASP B N 1
ATOM 2082 C CA . ASP A 1 275 ? -5.028 -0.310 2.815 1.00 8.31 276 ASP B CA 1
ATOM 2083 C C . ASP A 1 275 ? -3.788 0.045 3.651 1.00 8.43 276 ASP B C 1
ATOM 2084 O O . ASP A 1 275 ? -3.321 1.170 3.615 1.00 9.07 276 ASP B O 1
ATOM 2089 N N . PHE A 1 276 ? -3.240 -0.929 4.372 1.00 8.40 277 PHE B N 1
ATOM 2090 C CA . PHE A 1 276 ? -2.072 -0.692 5.209 1.00 10.14 277 PHE B CA 1
ATOM 2091 C C . PHE A 1 276 ? -0.873 -0.279 4.352 1.00 9.08 277 PHE B C 1
ATOM 2092 O O . PHE A 1 276 ? -0.213 0.738 4.624 1.00 8.99 277 PHE B O 1
ATOM 2100 N N . VAL A 1 277 ? -0.598 -1.053 3.306 1.00 7.98 278 VAL B N 1
ATOM 2101 C CA . VAL A 1 277 ? 0.570 -0.786 2.466 1.00 7.56 278 VAL B CA 1
ATOM 2102 C C . VAL A 1 277 ? 0.439 0.551 1.729 1.00 11.12 278 VAL B C 1
ATOM 2103 O O . VAL A 1 277 ? 1.400 1.318 1.635 1.00 10.80 278 VAL B O 1
ATOM 2107 N N . ALA A 1 278 ? -0.756 0.855 1.241 1.00 9.57 279 ALA B N 1
ATOM 2108 C CA . ALA A 1 278 ? -0.955 2.108 0.520 1.00 8.09 279 ALA B CA 1
ATOM 2109 C C . ALA A 1 278 ? -0.836 3.345 1.404 1.00 11.03 279 ALA B C 1
ATOM 2110 O O . ALA A 1 278 ? -0.256 4.361 0.986 1.00 10.59 279 ALA B O 1
ATOM 2112 N N . THR A 1 279 ? -1.375 3.269 2.621 1.00 8.02 280 THR B N 1
ATOM 2113 C CA . THR A 1 279 ? -1.572 4.477 3.431 1.00 11.43 280 THR B CA 1
ATOM 2114 C C . THR A 1 279 ? -0.528 4.709 4.531 1.00 11.12 280 THR B C 1
ATOM 2115 O O . THR A 1 279 ? -0.530 5.768 5.172 1.00 11.28 280 THR B O 1
ATOM 2119 N N . LYS A 1 280 ? 0.353 3.735 4.749 1.00 9.08 281 LYS B N 1
ATOM 2120 C CA . LYS A 1 280 ? 1.368 3.854 5.799 1.00 8.60 281 LYS B CA 1
ATOM 2121 C C . LYS A 1 280 ? 2.801 3.720 5.273 1.00 10.90 281 LYS B C 1
ATOM 2122 O O . LYS A 1 280 ? 3.547 2.828 5.687 1.00 11.12 281 LYS B O 1
ATOM 2128 N N . PRO A 1 281 ? 3.211 4.634 4.378 1.00 10.46 282 PRO B N 1
ATOM 2129 C CA . PRO A 1 281 ? 4.547 4.501 3.780 1.00 10.17 282 PRO B CA 1
ATOM 2130 C C . PRO A 1 281 ? 5.689 4.445 4.801 1.00 10.68 282 PRO B C 1
ATOM 2131 O O . PRO A 1 281 ? 6.633 3.678 4.598 1.00 13.02 282 PRO B O 1
ATOM 2135 N N . GLU A 1 282 ? 5.597 5.210 5.886 1.00 11.82 283 GLU B N 1
ATOM 2136 C CA . GLU A 1 282 ? 6.678 5.248 6.881 1.00 15.58 283 GLU B CA 1
ATOM 2137 C C . GLU A 1 282 ? 6.921 3.899 7.567 1.00 15.42 283 GLU B C 1
ATOM 2138 O O . GLU A 1 282 ? 8.020 3.632 8.057 1.00 16.24 283 GLU B O 1
ATOM 2144 N N . GLU A 1 283 ? 5.906 3.039 7.589 1.00 12.89 284 GLU B N 1
ATOM 2145 C CA . GLU A 1 283 ? 6.045 1.715 8.190 1.00 10.40 284 GLU B CA 1
ATOM 2146 C C . GLU A 1 283 ? 6.979 0.820 7.392 1.00 11.57 284 GLU B C 1
ATOM 2147 O O . GLU A 1 283 ? 7.367 -0.258 7.852 1.00 14.65 284 GLU B O 1
ATOM 2153 N N . PHE A 1 284 ? 7.370 1.274 6.204 1.00 8.97 285 PHE B N 1
ATOM 2154 C CA . PHE A 1 284 ? 8.190 0.437 5.319 1.00 7.74 285 PHE B CA 1
ATOM 2155 C C . PHE A 1 284 ? 9.640 0.865 5.225 1.00 8.29 285 PHE B C 1
ATOM 2156 O O . PHE A 1 284 ? 10.399 0.375 4.377 1.00 10.16 285 PHE B O 1
ATOM 2164 N N . LYS A 1 285 ? 10.048 1.754 6.117 1.00 9.64 286 LYS B N 1
ATOM 2165 C CA A LYS A 1 285 ? 11.444 2.168 6.156 0.45 10.92 286 LYS B CA 1
ATOM 2166 C CA B LYS A 1 285 ? 11.443 2.168 6.160 0.55 10.64 286 LYS B CA 1
ATOM 2167 C C . LYS A 1 285 ? 12.350 0.968 6.413 1.00 9.87 286 LYS B C 1
ATOM 2168 O O . LYS A 1 285 ? 13.473 0.915 5.909 1.00 12.34 286 LYS B O 1
ATOM 2179 N N . GLU A 1 286 ? 11.855 -0.010 7.176 1.00 8.96 287 GLU B N 1
ATOM 2180 C CA . GLU A 1 286 ? 12.661 -1.189 7.495 1.00 11.33 287 GLU B CA 1
ATOM 2181 C C . GLU A 1 286 ? 12.449 -2.340 6.520 1.00 10.56 287 GLU B C 1
ATOM 2182 O O . GLU A 1 286 ? 12.995 -3.418 6.719 1.00 10.64 287 GLU B O 1
ATOM 2188 N N . ALA A 1 287 ? 11.664 -2.117 5.469 1.00 8.53 288 ALA B N 1
ATOM 2189 C CA . ALA A 1 287 ? 11.431 -3.160 4.478 1.00 9.25 288 ALA B CA 1
ATOM 2190 C C . ALA A 1 287 ? 12.508 -3.112 3.404 1.00 10.95 288 ALA B C 1
ATOM 2191 O O . ALA A 1 287 ? 12.224 -2.826 2.243 1.00 11.08 288 ALA B O 1
ATOM 2193 N N . TYR A 1 288 ? 13.750 -3.398 3.796 1.00 8.34 289 TYR B N 1
ATOM 2194 C CA . TYR A 1 288 ? 14.866 -3.407 2.853 1.00 7.64 289 TYR B CA 1
ATOM 2195 C C . TYR A 1 288 ? 15.827 -4.549 3.086 1.00 7.79 289 TYR B C 1
ATOM 2196 O O . TYR A 1 288 ? 15.954 -5.050 4.200 1.00 9.45 289 TYR B O 1
ATOM 2205 N N . TRP A 1 289 ? 16.483 -4.965 2.010 1.00 8.15 290 TRP B N 1
ATOM 2206 C CA . TRP A 1 289 ? 17.617 -5.880 2.092 1.00 7.70 290 TRP B CA 1
ATOM 2207 C C . TRP A 1 289 ? 18.900 -5.068 2.140 1.00 7.85 290 TRP B C 1
ATOM 2208 O O . TRP A 1 289 ? 19.038 -4.063 1.433 1.00 9.84 290 TRP B O 1
ATOM 2219 N N . GLU A 1 290 ? 19.851 -5.505 2.961 1.00 8.91 291 GLU B N 1
ATOM 2220 C CA . GLU A 1 290 ? 21.215 -4.995 2.855 1.00 8.13 291 GLU B CA 1
ATOM 2221 C C . GLU A 1 290 ? 22.085 -6.221 2.737 1.00 9.22 291 GLU B C 1
ATOM 2222 O O . GLU A 1 290 ? 22.209 -7.010 3.678 1.00 11.67 291 GLU B O 1
ATOM 2228 N N . ILE A 1 291 ? 22.661 -6.400 1.559 1.00 8.44 292 ILE B N 1
ATOM 2229 C CA . ILE A 1 291 ? 23.400 -7.615 1.257 1.00 9.17 292 ILE B CA 1
ATOM 2230 C C . ILE A 1 291 ? 24.889 -7.303 1.212 1.00 10.17 292 ILE B C 1
ATOM 2231 O O . ILE A 1 291 ? 25.334 -6.462 0.430 1.00 10.45 292 ILE B O 1
ATOM 2236 N N . ASN A 1 292 ? 25.662 -7.965 2.067 1.00 9.90 293 ASN B N 1
ATOM 2237 C CA . ASN A 1 292 ? 27.115 -7.785 2.068 1.00 9.32 293 ASN B CA 1
ATOM 2238 C C . ASN A 1 292 ? 27.777 -8.451 0.872 1.00 10.82 293 ASN B C 1
ATOM 2239 O O . ASN A 1 292 ? 28.566 -7.826 0.156 1.00 12.31 293 ASN B O 1
ATOM 2244 N N . TYR A 1 293 ? 27.478 -9.727 0.662 1.00 9.03 294 TYR B N 1
ATOM 2245 C CA . TYR A 1 293 ? 28.005 -10.408 -0.514 1.00 10.09 294 TYR B CA 1
ATOM 2246 C C . TYR A 1 293 ? 27.230 -11.648 -0.863 1.00 9.85 294 TYR B C 1
ATOM 2247 O O . TYR A 1 293 ? 26.483 -12.185 -0.042 1.00 11.48 294 TYR B O 1
ATOM 2256 N N . LEU A 1 294 ? 27.424 -12.093 -2.100 1.00 9.83 295 LEU B N 1
ATOM 2257 C CA A LEU A 1 294 ? 26.896 -13.369 -2.558 0.75 10.62 295 LEU B CA 1
ATOM 2258 C CA B LEU A 1 294 ? 26.898 -13.372 -2.554 0.25 10.58 295 LEU B CA 1
ATOM 2259 C C . LEU A 1 294 ? 28.043 -14.130 -3.206 1.00 10.86 295 LEU B C 1
ATOM 2260 O O . LEU A 1 294 ? 28.655 -13.645 -4.164 1.00 12.72 295 LEU B O 1
ATOM 2269 N N . LYS A 1 295 ? 28.356 -15.303 -2.672 1.00 10.15 296 LYS B N 1
ATOM 2270 C CA . LYS A 1 295 ? 29.424 -16.129 -3.230 1.00 11.53 296 LYS B CA 1
ATOM 2271 C C . LYS A 1 295 ? 28.899 -17.508 -3.600 1.00 12.12 296 LYS B C 1
ATOM 2272 O O . LYS A 1 295 ? 28.129 -18.111 -2.845 1.00 13.56 296 LYS B O 1
ATOM 2278 N N . THR A 1 296 ? 29.293 -18.004 -4.773 1.00 12.62 297 THR B N 1
ATOM 2279 C CA . THR A 1 296 ? 28.882 -19.334 -5.209 1.00 13.93 297 THR B CA 1
ATOM 2280 C C . THR A 1 296 ? 30.110 -20.214 -5.402 1.00 11.70 297 THR B C 1
ATOM 2281 O O . THR A 1 296 ? 31.203 -19.713 -5.701 1.00 13.16 297 THR B O 1
ATOM 2285 N N . TYR A 1 297 ? 29.935 -21.518 -5.209 1.00 13.60 298 TYR B N 1
ATOM 2286 C CA . TYR A 1 297 ? 31.035 -22.471 -5.300 1.00 13.80 298 TYR B CA 1
ATOM 2287 C C . TYR A 1 297 ? 30.572 -23.703 -6.059 1.00 15.55 298 TYR B C 1
ATOM 2288 O O . TYR A 1 297 ? 29.388 -24.049 -6.046 1.00 16.28 298 TYR B O 1
ATOM 2297 N N . THR A 1 298 ? 31.513 -24.366 -6.723 1.00 18.27 299 THR B N 1
ATOM 2298 C CA . THR A 1 298 ? 31.217 -25.604 -7.432 0.97 20.86 299 THR B CA 1
ATOM 2299 C C . THR A 1 298 ? 32.157 -26.696 -6.957 1.00 22.29 299 THR B C 1
ATOM 2300 O O . THR A 1 298 ? 33.229 -26.414 -6.415 1.00 22.39 299 THR B O 1
ATOM 2305 N N . SER B 1 2 ? 14.429 -16.759 -28.868 1.00 47.42 3 SER A N 1
ATOM 2306 C CA . SER B 1 2 ? 15.065 -18.047 -29.117 1.00 48.39 3 SER A CA 1
ATOM 2307 C C . SER B 1 2 ? 14.498 -19.110 -28.182 1.00 45.78 3 SER A C 1
ATOM 2308 O O . SER B 1 2 ? 14.124 -18.807 -27.046 1.00 48.66 3 SER A O 1
ATOM 2311 N N . TYR B 1 3 ? 14.190 -20.413 -28.5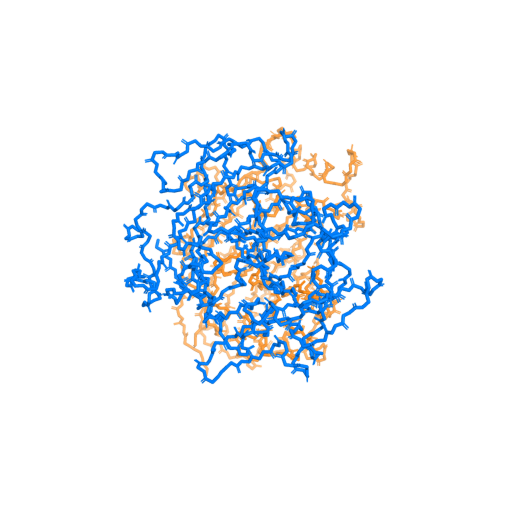18 1.00 37.60 4 TYR A N 1
ATOM 2312 C CA . TYR B 1 3 ? 13.576 -21.437 -27.675 1.00 30.44 4 TYR A CA 1
ATOM 2313 C C . TYR B 1 3 ? 14.524 -22.577 -27.327 1.00 30.43 4 TYR A C 1
ATOM 2314 O O . TYR B 1 3 ? 15.153 -23.163 -28.206 1.00 35.08 4 TYR A O 1
ATOM 2323 N N . THR B 1 4 ? 14.609 -22.893 -26.038 1.00 23.20 5 THR A N 1
ATOM 2324 C CA . THR B 1 4 ? 15.463 -23.982 -25.573 1.00 26.52 5 THR A CA 1
ATOM 2325 C C . THR B 1 4 ? 14.636 -25.131 -24.996 1.00 19.39 5 THR A C 1
ATOM 2326 O O . THR B 1 4 ? 13.650 -24.906 -24.278 1.00 16.88 5 THR A O 1
ATOM 2330 N N . LEU B 1 5 ? 15.048 -26.352 -25.328 1.00 22.53 6 LEU A N 1
ATOM 2331 C CA . LEU B 1 5 ? 14.387 -27.570 -24.856 1.00 15.56 6 LEU A CA 1
ATOM 2332 C C . LEU B 1 5 ? 14.196 -27.554 -23.345 1.00 18.42 6 LEU A C 1
ATOM 2333 O O . LEU B 1 5 ? 15.152 -27.375 -22.580 1.00 24.87 6 LEU A O 1
ATOM 2338 N N . LYS B 1 6 ? 12.991 -27.781 -22.900 1.00 16.23 7 LYS A N 1
ATOM 2339 C CA . LYS B 1 6 ? 12.653 -27.892 -21.518 1.00 17.74 7 LYS A CA 1
ATOM 2340 C C . LYS B 1 6 ? 12.474 -29.341 -21.132 1.00 21.75 7 LYS A C 1
ATOM 2341 O O . LYS B 1 6 ? 13.239 -29.908 -20.466 1.00 25.23 7 LYS A O 1
ATOM 2347 N N . ASP B 1 7 ? 11.464 -29.946 -21.642 1.00 18.02 8 ASP A N 1
ATOM 2348 C CA . ASP B 1 7 ? 11.324 -31.368 -21.380 1.00 21.16 8 ASP A CA 1
ATOM 2349 C C . ASP B 1 7 ? 11.002 -32.149 -22.637 1.00 14.36 8 ASP A C 1
ATOM 2350 O O . ASP B 1 7 ? 10.321 -31.652 -23.545 1.00 13.77 8 ASP A O 1
ATOM 2355 N N . SER B 1 8 ? 11.521 -33.369 -22.690 1.00 13.26 9 SER A N 1
ATOM 2356 C CA . SER B 1 8 ? 11.290 -34.248 -23.817 1.00 14.97 9 SER A CA 1
ATOM 2357 C C . SER B 1 8 ? 10.613 -35.499 -23.290 1.00 16.89 9 SER A C 1
ATOM 2358 O O . SER B 1 8 ? 11.138 -36.177 -22.403 1.00 16.89 9 SER A O 1
ATOM 2361 N N . LEU B 1 9 ? 9.441 -35.802 -23.830 1.00 12.52 10 LEU A N 1
ATOM 2362 C CA . LEU B 1 9 ? 8.664 -36.947 -23.357 1.00 11.21 10 LEU A CA 1
ATOM 2363 C C . LEU B 1 9 ? 8.373 -37.938 -24.475 1.00 14.11 10 LEU A C 1
ATOM 2364 O O . LEU B 1 9 ? 7.751 -37.594 -25.476 1.00 12.61 10 LEU A O 1
ATOM 2369 N N . SER B 1 10 ? 8.839 -39.171 -24.312 1.00 11.82 11 SER A N 1
ATOM 2370 C CA . SER B 1 10 ? 8.461 -40.248 -25.216 1.00 12.55 11 SER A CA 1
ATOM 2371 C C . SER B 1 10 ? 8.401 -41.563 -24.457 1.00 11.66 11 SER A C 1
ATOM 2372 O O . SER B 1 10 ? 8.951 -41.668 -23.360 1.00 13.88 11 SER A O 1
ATOM 2375 N N . GLY B 1 11 ? 7.728 -42.551 -25.044 1.00 11.57 12 GLY A N 1
ATOM 2376 C CA . GLY B 1 11 ? 7.659 -43.888 -24.469 1.00 11.18 12 GLY A CA 1
ATOM 2377 C C . GLY B 1 11 ? 7.125 -43.917 -23.047 1.00 11.79 12 GLY A C 1
ATOM 2378 O O . GLY B 1 11 ? 6.158 -43.227 -22.724 1.00 13.19 12 GLY A O 1
ATOM 2379 N N . LYS B 1 12 ? 7.766 -44.708 -22.188 1.00 13.33 13 LYS A N 1
ATOM 2380 C CA . LYS B 1 12 ? 7.331 -44.830 -20.801 1.00 10.53 13 LYS A CA 1
ATOM 2381 C C . LYS B 1 12 ? 7.395 -43.484 -20.076 1.00 13.08 13 LYS A C 1
ATOM 2382 O O . LYS B 1 12 ? 6.524 -43.177 -19.260 1.00 14.68 13 LYS A O 1
ATOM 2388 N N . ASP B 1 13 ? 8.415 -42.684 -20.381 1.00 12.96 14 ASP A N 1
ATOM 2389 C CA . ASP B 1 13 ? 8.550 -41.350 -19.794 1.00 13.02 14 ASP A CA 1
ATOM 2390 C C . ASP B 1 13 ? 7.324 -40.498 -20.111 1.00 11.57 14 ASP A C 1
ATOM 2391 O O . ASP B 1 13 ? 6.855 -39.727 -19.268 1.00 15.00 14 ASP A O 1
ATOM 2396 N N . PHE B 1 14 ? 6.802 -40.644 -21.327 1.00 12.06 15 PHE A N 1
ATOM 2397 C CA . PHE B 1 14 ? 5.579 -39.946 -21.716 1.00 10.75 15 PHE A CA 1
ATOM 2398 C C . PHE B 1 14 ? 4.424 -40.422 -20.853 1.00 10.54 15 PHE A C 1
ATOM 2399 O O . PHE B 1 14 ? 3.704 -39.609 -20.281 1.00 12.22 15 PHE A O 1
ATOM 2407 N N . LEU B 1 15 ? 4.224 -41.734 -20.757 1.00 12.05 16 LEU A N 1
ATOM 2408 C CA . LEU B 1 15 ? 3.110 -42.240 -19.964 1.00 11.12 16 LEU A CA 1
ATOM 2409 C C . LEU B 1 15 ? 3.234 -41.785 -18.517 1.00 11.85 16 LEU A C 1
ATOM 2410 O O . LEU B 1 15 ? 2.232 -41.403 -17.897 1.00 13.44 16 LEU A O 1
ATOM 2415 N N . ASP B 1 16 ? 4.464 -41.800 -17.996 1.00 13.87 17 ASP A N 1
ATOM 2416 C CA . ASP B 1 16 ? 4.727 -41.401 -16.615 1.00 13.80 17 ASP A CA 1
ATOM 2417 C C . ASP B 1 16 ? 4.389 -39.944 -16.339 1.00 17.05 17 ASP A C 1
ATOM 2418 O O . ASP B 1 16 ? 4.185 -39.559 -15.188 1.00 19.34 17 ASP A O 1
ATOM 2423 N N . ALA B 1 17 ? 4.326 -39.136 -17.396 1.00 13.68 18 ALA A N 1
ATOM 2424 C CA . ALA B 1 17 ? 4.138 -37.695 -17.264 1.00 12.44 18 ALA A CA 1
ATOM 2425 C C . ALA B 1 17 ? 2.666 -37.297 -17.326 1.00 9.58 18 ALA A C 1
ATOM 2426 O O . ALA B 1 17 ? 2.337 -36.106 -17.247 1.00 14.84 18 ALA A O 1
ATOM 2428 N N . PHE B 1 18 ? 1.782 -38.278 -17.474 1.00 10.75 19 PHE A N 1
ATOM 2429 C CA . PHE B 1 18 ? 0.345 -38.000 -17.523 1.00 11.24 19 PHE A CA 1
ATOM 2430 C C . PHE B 1 18 ? -0.408 -38.746 -16.434 1.00 12.10 19 PHE A C 1
ATOM 2431 O O . PHE B 1 18 ? -0.047 -39.878 -16.077 1.00 16.40 19 PHE A O 1
ATOM 2439 N N . SER B 1 19 ? -1.445 -38.114 -15.891 1.00 10.56 20 SER A N 1
ATOM 2440 C CA . SER B 1 19 ? -2.412 -38.838 -15.074 1.00 14.20 20 SER A CA 1
ATOM 2441 C C . SER B 1 19 ? -3.534 -39.325 -15.978 1.00 14.14 20 SER A C 1
ATOM 2442 O O . SER B 1 19 ? -3.900 -38.659 -16.954 1.00 17.40 20 SER A O 1
ATOM 2445 N N . PHE B 1 20 ? -4.079 -40.493 -15.665 1.00 11.72 21 PHE A N 1
ATOM 2446 C CA . PHE B 1 20 ? -5.155 -41.050 -16.470 1.00 11.90 21 PHE A CA 1
ATOM 2447 C C . PHE B 1 20 ? -6.495 -40.717 -15.821 1.00 16.03 21 PHE A C 1
ATOM 2448 O O . PHE B 1 20 ? -6.812 -41.201 -14.734 1.00 19.31 21 PHE A O 1
ATOM 2456 N N . PHE B 1 21 ? -7.262 -39.862 -16.484 1.00 13.50 22 PHE A N 1
ATOM 2457 C CA . PHE B 1 21 ? -8.583 -39.475 -16.011 1.00 13.32 22 PHE A CA 1
ATOM 2458 C C . PHE B 1 21 ? -9.525 -40.656 -16.154 1.00 17.07 22 PHE A C 1
ATOM 2459 O O . PHE B 1 21 ? -9.716 -41.179 -17.254 1.00 15.57 22 PHE A O 1
ATOM 2467 N N . ALA B 1 22 ? -10.126 -41.077 -15.047 1.00 16.45 23 ALA A N 1
ATOM 2468 C CA . ALA B 1 22 ? -10.928 -42.296 -15.069 1.00 17.28 23 ALA A CA 1
ATOM 2469 C C . ALA B 1 22 ? -12.336 -42.118 -14.492 1.00 17.52 23 ALA A C 1
ATOM 2470 O O . ALA B 1 22 ? -12.966 -43.091 -14.070 1.00 24.88 23 ALA A O 1
ATOM 2472 N N . ASP B 1 23 ? -12.834 -40.886 -14.488 1.00 16.60 24 ASP A N 1
ATOM 2473 C CA . ASP B 1 23 ? -14.206 -40.603 -14.061 1.00 18.96 24 ASP A CA 1
ATOM 2474 C C . ASP B 1 23 ? -15.138 -40.537 -15.265 1.00 15.68 24 ASP A C 1
ATOM 2475 O O . ASP B 1 23 ? -14.699 -40.728 -16.410 1.00 15.26 24 ASP A O 1
ATOM 2480 N N . ARG B 1 24 ? -16.415 -40.263 -15.000 1.00 16.85 25 ARG A N 1
ATOM 2481 C CA . ARG B 1 24 ? -17.400 -40.046 -16.054 1.00 17.12 25 ARG A CA 1
ATOM 2482 C C . ARG B 1 24 ? -16.925 -38.913 -16.955 1.00 16.05 25 ARG A C 1
ATOM 2483 O O . ARG B 1 24 ? -16.353 -37.921 -16.482 1.00 15.13 25 ARG A O 1
ATOM 2491 N N . ASP B 1 25 ? -17.139 -39.072 -18.256 1.00 12.20 26 ASP A N 1
ATOM 2492 C CA . ASP B 1 25 ? -16.679 -38.079 -19.225 1.00 12.18 26 ASP A CA 1
ATOM 2493 C C . ASP B 1 25 ? -17.353 -36.739 -18.976 1.00 12.44 26 ASP A C 1
ATOM 2494 O O . ASP B 1 25 ? -18.582 -36.667 -18.948 1.00 13.64 26 ASP A O 1
ATOM 2499 N N . PRO B 1 26 ? -16.560 -35.664 -18.798 1.00 11.82 27 PRO A N 1
ATOM 2500 C CA . PRO B 1 26 ? -17.197 -34.350 -18.643 1.00 12.99 27 PRO A CA 1
ATOM 2501 C C . PRO B 1 26 ? -18.034 -33.936 -19.858 1.00 14.40 27 PRO A C 1
ATOM 2502 O O . PRO B 1 26 ? -18.969 -33.145 -19.708 1.00 14.24 27 PRO A O 1
ATOM 2506 N N . THR B 1 27 ? -17.716 -34.465 -21.038 1.00 13.11 28 THR A N 1
ATOM 2507 C CA . THR B 1 27 ? -18.503 -34.154 -22.237 1.00 13.03 28 THR A CA 1
ATOM 2508 C C . THR B 1 27 ? -19.604 -35.188 -22.540 1.00 11.67 28 THR A C 1
ATOM 2509 O O . THR B 1 27 ? -20.124 -35.237 -23.658 1.00 12.68 28 THR A O 1
ATOM 2513 N N . ASN B 1 28 ? -19.941 -36.012 -21.544 1.00 11.64 29 ASN A N 1
ATOM 2514 C CA . ASN B 1 28 ? -21.121 -36.879 -21.593 1.00 12.25 29 ASN A CA 1
ATOM 2515 C C . ASN B 1 28 ? -21.072 -37.938 -22.683 1.00 13.28 29 ASN A C 1
ATOM 2516 O O . ASN B 1 28 ? -22.105 -38.423 -23.144 1.00 13.71 29 ASN A O 1
ATOM 2521 N N . GLY B 1 29 ? -19.857 -38.326 -23.053 1.00 13.50 30 GLY A N 1
ATOM 2522 C CA . GLY B 1 29 ? -19.671 -39.294 -24.112 1.00 10.81 30 GLY A CA 1
ATOM 2523 C C . GLY B 1 29 ? -20.018 -40.717 -23.730 1.00 12.38 30 GLY A C 1
ATOM 2524 O O . GLY B 1 29 ? -20.089 -41.060 -22.547 1.00 12.38 30 GLY A O 1
ATOM 2525 N N . PHE B 1 30 ? -20.250 -41.539 -24.750 1.00 9.81 31 PHE A N 1
ATOM 2526 C CA . PHE B 1 30 ? -20.456 -42.974 -24.573 1.00 11.05 31 PHE A CA 1
ATOM 2527 C C . PHE B 1 30 ? -19.082 -43.616 -24.505 1.00 9.83 31 PHE A C 1
ATOM 2528 O O . PHE B 1 30 ? -18.655 -44.356 -25.404 1.00 10.44 31 PHE A O 1
ATOM 2536 N N . VAL B 1 31 ? -18.387 -43.312 -23.412 1.00 11.23 32 VAL A N 1
ATOM 2537 C CA . VAL B 1 31 ? -17.011 -43.731 -23.222 1.00 10.31 32 VAL A CA 1
ATOM 2538 C C . VAL B 1 31 ? -16.820 -44.220 -21.791 1.00 9.07 32 VAL A C 1
ATOM 2539 O O . VAL B 1 31 ? -17.466 -43.728 -20.860 1.00 12.28 32 VAL A O 1
ATOM 2543 N N . HIS B 1 32 ? -15.952 -45.211 -21.624 1.00 10.07 33 HIS A N 1
ATOM 2544 C CA . HIS B 1 32 ? -15.502 -45.629 -20.299 1.00 9.41 33 HIS A CA 1
ATOM 2545 C C . HIS B 1 32 ? -14.007 -45.349 -20.225 1.00 12.52 33 HIS A C 1
ATOM 2546 O O . HIS B 1 32 ? -13.193 -46.113 -20.750 1.00 12.82 33 HIS A O 1
ATOM 2553 N N . TYR B 1 33 ? -13.651 -44.236 -19.593 1.00 11.18 34 TYR A N 1
ATOM 2554 C CA . TYR B 1 33 ? -12.257 -43.892 -19.397 1.00 8.07 34 TYR A CA 1
ATOM 2555 C C . TYR B 1 33 ? -11.673 -44.781 -18.307 1.00 10.63 34 TYR A C 1
ATOM 2556 O O . TYR B 1 33 ? -12.222 -44.859 -17.205 1.00 13.42 34 TYR A O 1
ATOM 2565 N N . VAL B 1 34 ? -10.563 -45.448 -18.611 1.00 10.98 35 VAL A N 1
ATOM 2566 C CA . VAL B 1 34 ? -9.970 -46.407 -17.675 1.00 13.20 35 VAL A CA 1
ATOM 2567 C C . VAL B 1 34 ? -8.608 -45.950 -17.161 1.00 13.01 35 VAL A C 1
ATOM 2568 O O . VAL B 1 34 ? -7.965 -45.063 -17.732 1.00 12.38 35 VAL A O 1
ATOM 2572 N N . SER B 1 35 ? -8.156 -46.576 -16.078 1.00 12.45 36 SER A N 1
ATOM 2573 C CA . SER B 1 35 ? -6.871 -46.232 -15.486 1.00 13.05 36 SER A CA 1
ATOM 2574 C C . SER B 1 35 ? -5.726 -46.725 -16.355 1.00 9.70 36 SER A C 1
ATOM 2575 O O . SER B 1 35 ? -5.925 -47.513 -17.280 1.00 11.78 36 SER A O 1
ATOM 2578 N N . ARG B 1 36 ? -4.524 -46.255 -16.051 1.00 11.88 37 ARG A N 1
ATOM 2579 C CA . ARG B 1 36 ? -3.355 -46.664 -16.812 1.00 10.65 37 ARG A CA 1
ATOM 2580 C C . ARG B 1 36 ? -3.111 -48.158 -16.718 1.00 14.02 37 ARG A C 1
ATOM 2581 O O . ARG B 1 36 ? -2.877 -48.832 -17.717 1.00 14.70 37 ARG A O 1
ATOM 2589 N N . GLU B 1 37 ? -3.181 -48.691 -15.511 1.00 14.95 38 GLU A N 1
ATOM 2590 C CA A GLU B 1 37 ? -2.855 -50.096 -15.299 0.61 14.58 38 GLU A CA 1
ATOM 2591 C CA B GLU B 1 37 ? -2.837 -50.089 -15.332 0.39 13.75 38 GLU A CA 1
ATOM 2592 C C . GLU B 1 37 ? -3.905 -51.006 -15.936 1.00 16.05 38 GLU A C 1
ATOM 2593 O O . GLU B 1 37 ? -3.585 -52.080 -16.445 1.00 19.81 38 GLU A O 1
ATOM 2604 N N . VAL B 1 38 ? -5.163 -50.567 -15.925 1.00 16.40 39 VAL A N 1
ATOM 2605 C CA . VAL B 1 38 ? -6.214 -51.309 -16.611 1.00 17.22 39 VAL A CA 1
ATOM 2606 C C . VAL B 1 38 ? -6.020 -51.224 -18.135 1.00 20.70 39 VAL A C 1
ATOM 2607 O O . VAL B 1 38 ? -6.102 -52.235 -18.838 1.00 20.86 39 VAL A O 1
ATOM 2611 N N . ALA B 1 39 ? -5.741 -50.024 -18.640 1.00 14.83 40 ALA A N 1
ATOM 2612 C CA . ALA B 1 39 ? -5.496 -49.857 -20.070 1.00 14.51 40 ALA A CA 1
ATOM 2613 C C . ALA B 1 39 ? -4.317 -50.706 -20.554 1.00 12.97 40 ALA A C 1
ATOM 2614 O O . ALA B 1 39 ? -4.391 -51.339 -21.615 1.00 14.66 40 ALA A O 1
ATOM 2616 N N . GLU B 1 40 ? -3.239 -50.737 -19.775 1.00 15.53 41 GLU A N 1
ATOM 2617 C CA . GLU B 1 40 ? -2.066 -51.532 -20.135 1.00 15.82 41 GLU A CA 1
ATOM 2618 C C . GLU B 1 40 ? -2.366 -53.020 -20.120 1.00 18.45 41 GLU A C 1
ATOM 2619 O O . GLU B 1 40 ? -1.960 -53.748 -21.028 1.00 19.46 41 GLU A O 1
ATOM 2625 N N . GLY B 1 41 ? -3.088 -53.467 -19.096 1.00 18.42 42 GLY A N 1
ATOM 2626 C CA . GLY B 1 41 ? -3.447 -54.873 -18.986 1.00 22.17 42 GLY A CA 1
ATOM 2627 C C . GLY B 1 41 ? -4.341 -55.336 -20.121 1.00 22.24 42 GLY A C 1
ATOM 2628 O O . GLY B 1 41 ? -4.307 -56.503 -20.520 1.00 27.00 42 GLY A O 1
ATOM 2629 N N . GLU B 1 42 ? -5.146 -54.422 -20.657 1.00 21.46 43 GLU A N 1
ATOM 2630 C CA . GLU B 1 42 ? -6.091 -54.782 -21.707 1.00 23.45 43 GLU A CA 1
ATOM 2631 C C . GLU B 1 42 ? -5.605 -54.433 -23.118 1.00 24.23 43 GLU A C 1
ATOM 2632 O O . GLU B 1 42 ? -6.303 -54.688 -24.100 1.00 30.97 43 GLU A O 1
ATOM 2638 N N . GLY B 1 43 ? -4.408 -53.863 -23.213 1.00 20.51 44 GLY A N 1
ATOM 2639 C CA . GLY B 1 43 ? -3.809 -53.552 -24.502 1.00 22.65 44 GLY A CA 1
ATOM 2640 C C . GLY B 1 43 ? -4.229 -52.232 -25.133 1.00 18.73 44 GLY A C 1
ATOM 2641 O O . GLY B 1 43 ? -3.903 -51.964 -26.294 1.00 17.72 44 GLY A O 1
ATOM 2642 N N . LEU B 1 44 ? -4.935 -51.393 -24.376 1.00 14.98 45 LEU A N 1
ATOM 2643 C CA . LEU B 1 44 ? -5.385 -50.096 -24.887 1.00 13.14 45 LEU A CA 1
ATOM 2644 C C . LEU B 1 44 ? -4.254 -49.070 -24.892 1.00 14.03 45 LEU A C 1
ATOM 2645 O O . LEU B 1 44 ? -4.275 -48.091 -25.645 1.00 14.97 45 LEU A O 1
ATOM 2650 N N . VAL B 1 45 ? -3.277 -49.276 -24.019 1.00 12.92 46 VAL A N 1
ATOM 2651 C CA . VAL B 1 45 ? -2.134 -48.379 -23.906 1.00 10.46 46 VAL A CA 1
ATOM 2652 C C . VAL B 1 45 ? -0.873 -49.220 -23.898 1.00 11.99 46 VAL A C 1
ATOM 2653 O O . VAL B 1 45 ? -0.805 -50.235 -23.216 1.00 14.82 46 VAL A O 1
ATOM 2657 N N . LYS B 1 46 ? 0.123 -48.808 -24.673 1.00 11.96 47 LYS A N 1
ATOM 2658 C CA . LYS B 1 46 ? 1.390 -49.525 -24.697 1.00 12.12 47 LYS A CA 1
ATOM 2659 C C . LYS B 1 46 ? 2.452 -48.660 -25.333 1.00 14.20 47 LYS A C 1
ATOM 2660 O O . LYS B 1 46 ? 2.148 -47.734 -26.096 1.00 13.25 47 LYS A O 1
ATOM 2666 N N . VAL B 1 47 ? 3.702 -48.949 -24.994 1.00 14.59 48 VAL A N 1
ATOM 2667 C CA . VAL B 1 47 ? 4.829 -48.389 -25.709 1.00 13.95 48 VAL A CA 1
ATOM 2668 C C . VAL B 1 47 ? 5.110 -49.357 -26.848 1.00 11.37 48 VAL A C 1
ATOM 2669 O O . VAL B 1 47 ? 5.206 -50.578 -26.632 1.00 13.79 48 VAL A O 1
ATOM 2673 N N . THR B 1 48 ? 5.187 -48.843 -28.074 1.00 11.35 49 THR A N 1
ATOM 2674 C CA . THR B 1 48 ? 5.420 -49.705 -29.229 1.00 12.30 49 THR A CA 1
ATOM 2675 C C . THR B 1 48 ? 6.904 -50.014 -29.386 1.00 13.25 49 THR A C 1
ATOM 2676 O O . THR B 1 48 ? 7.743 -49.389 -28.739 1.00 13.51 49 THR A O 1
ATOM 2680 N N . SER B 1 49 ? 7.215 -50.952 -30.275 1.00 15.48 50 SER A N 1
ATOM 2681 C CA . SER B 1 49 ? 8.600 -51.351 -30.521 1.00 14.74 50 SER A CA 1
ATOM 2682 C C . SER B 1 49 ? 9.449 -50.224 -31.094 1.00 18.30 50 SER A C 1
ATOM 2683 O O . SER B 1 49 ? 10.675 -50.262 -30.986 1.00 18.40 50 SER A O 1
ATOM 2686 N N . SER B 1 50 ? 8.806 -49.223 -31.701 1.00 13.40 51 SER A N 1
ATOM 2687 C CA . SER B 1 50 ? 9.526 -48.073 -32.250 1.00 15.99 51 SER A CA 1
ATOM 2688 C C . SER B 1 50 ? 9.744 -46.975 -31.214 1.00 15.96 51 SER A C 1
ATOM 2689 O O . SER B 1 50 ? 10.383 -45.959 -31.506 1.00 17.48 51 SER A O 1
ATOM 2692 N N . GLY B 1 51 ? 9.208 -47.168 -30.009 1.00 13.02 52 GLY A N 1
ATOM 2693 C CA . GLY B 1 51 ? 9.407 -46.211 -28.931 1.00 12.63 52 GLY A CA 1
ATOM 2694 C C . GLY B 1 51 ? 8.287 -45.196 -28.791 1.00 12.36 52 GLY A C 1
ATOM 2695 O O . GLY B 1 51 ? 8.292 -44.382 -27.862 1.00 14.65 52 GLY A O 1
ATOM 2696 N N . SER B 1 52 ? 7.327 -45.253 -29.707 1.00 12.05 53 SER A N 1
ATOM 2697 C CA . SER B 1 52 ? 6.159 -44.380 -29.652 1.00 10.82 53 SER A CA 1
ATOM 2698 C C . SER B 1 52 ? 5.160 -44.879 -28.611 1.00 13.08 53 SER A C 1
ATOM 2699 O O . SER B 1 52 ? 5.325 -45.964 -28.042 1.00 14.52 53 SER A O 1
ATOM 2702 N N . VAL B 1 53 ? 4.122 -44.085 -28.374 1.00 8.61 54 VAL A N 1
ATOM 2703 C CA . VAL B 1 53 ? 3.065 -44.454 -27.447 1.00 9.85 54 VAL A CA 1
ATOM 2704 C C . VAL B 1 53 ? 1.765 -44.645 -28.207 1.00 8.50 54 VAL A C 1
ATOM 2705 O O . VAL B 1 53 ? 1.357 -43.775 -28.986 1.00 11.62 54 VAL A O 1
ATOM 2709 N N . TYR B 1 54 ? 1.126 -45.790 -27.983 1.00 9.69 55 TYR A N 1
ATOM 2710 C CA . TYR B 1 54 ? -0.171 -46.108 -28.565 1.00 8.72 55 TYR A CA 1
ATOM 2711 C C . TYR B 1 54 ? -1.246 -45.888 -27.511 1.00 10.38 55 TYR A C 1
ATOM 2712 O O . TYR B 1 54 ? -1.160 -46.441 -26.407 1.00 11.37 55 TYR A O 1
ATOM 2721 N N . LEU B 1 55 ? -2.232 -45.058 -27.840 1.00 9.67 56 LEU A N 1
ATOM 2722 C CA . LEU B 1 55 ? -3.417 -44.876 -27.006 1.00 8.96 56 LEU A CA 1
ATOM 2723 C C . LEU B 1 55 ? -4.618 -45.290 -27.842 1.00 11.12 56 LEU A C 1
ATOM 2724 O O . LEU B 1 55 ? -4.983 -44.595 -28.785 1.00 12.19 56 LEU A O 1
ATOM 2729 N N . GLY B 1 56 ? -5.231 -46.417 -27.501 1.00 8.31 57 GLY A N 1
ATOM 2730 C CA . GLY B 1 56 ? -6.299 -46.954 -28.328 1.00 9.27 57 GLY A CA 1
ATOM 2731 C C . GLY B 1 56 ? -7.601 -47.138 -27.580 1.00 10.11 57 GLY A C 1
ATOM 2732 O O . GLY B 1 56 ? -7.733 -46.748 -26.416 1.00 10.44 57 GLY A O 1
ATOM 2733 N N . VAL B 1 57 ? -8.569 -47.737 -28.261 1.00 9.54 58 VAL A N 1
ATOM 2734 C CA . VAL B 1 57 ? -9.873 -48.007 -27.666 1.00 9.17 58 VAL A CA 1
ATOM 2735 C C . VAL B 1 57 ? -10.195 -49.488 -27.802 1.00 9.30 58 VAL A C 1
ATOM 2736 O O . VAL B 1 57 ? -9.490 -50.240 -28.490 1.00 10.95 58 VAL A O 1
ATOM 2740 N N . ASP B 1 58 ? -11.256 -49.919 -27.127 1.00 11.75 59 ASP A N 1
ATOM 2741 C CA . ASP B 1 58 ? -11.750 -51.279 -27.267 1.00 14.54 59 ASP A CA 1
ATOM 2742 C C . ASP B 1 58 ? -12.334 -51.371 -28.674 1.00 10.71 59 ASP A C 1
ATOM 2743 O O . ASP B 1 58 ? -13.316 -50.700 -28.982 1.00 11.92 59 ASP A O 1
ATOM 2748 N N . HIS B 1 59 ? -11.713 -52.167 -29.538 1.00 12.40 60 HIS A N 1
ATOM 2749 C CA . HIS B 1 59 ? -12.238 -52.355 -30.885 1.00 13.63 60 HIS A CA 1
ATOM 2750 C C . HIS B 1 59 ? -12.621 -53.806 -31.103 1.00 13.15 60 HIS A C 1
ATOM 2751 O O . HIS B 1 59 ? -12.610 -54.297 -32.232 1.00 15.96 60 HIS A O 1
ATOM 2758 N N . THR B 1 60 ? -12.984 -54.475 -30.010 1.00 11.94 61 THR A N 1
ATOM 2759 C CA . THR B 1 60 ? -13.243 -55.909 -30.018 1.00 15.36 61 THR A CA 1
ATOM 2760 C C . THR B 1 60 ? -14.668 -56.247 -29.581 1.00 13.72 61 THR A C 1
ATOM 2761 O O . THR B 1 60 ? -15.369 -57.034 -30.238 1.00 15.49 61 THR A O 1
ATOM 2765 N N . ASN B 1 61 ? -15.099 -55.657 -28.471 1.00 11.93 62 ASN A N 1
ATOM 2766 C CA . ASN B 1 61 ? -16.341 -56.076 -27.831 1.00 11.00 62 ASN A CA 1
ATOM 2767 C C . ASN B 1 61 ? -17.586 -55.323 -28.286 1.00 13.16 62 ASN A C 1
ATOM 2768 O O . ASN B 1 61 ? -17.552 -54.106 -28.500 1.00 14.36 62 ASN A O 1
ATOM 2773 N N . THR B 1 62 ? -18.684 -56.060 -28.417 1.00 12.72 63 THR A N 1
ATOM 2774 C CA . THR B 1 62 ? -19.993 -55.471 -28.686 1.00 12.87 63 THR A CA 1
ATOM 2775 C C . THR B 1 62 ? -20.607 -55.101 -27.338 1.00 12.69 63 THR A C 1
ATOM 2776 O O . THR B 1 62 ? -20.546 -55.880 -26.380 1.00 15.96 63 THR A O 1
ATOM 2780 N N . LEU B 1 63 ? -21.174 -53.904 -27.256 1.00 10.90 64 LEU A N 1
ATOM 2781 C CA . LEU B 1 63 ? -21.599 -53.353 -25.978 1.00 12.31 64 LEU A CA 1
ATOM 2782 C C . LEU B 1 63 ? -23.099 -53.183 -25.888 1.00 11.08 64 LEU A C 1
ATOM 2783 O O . LEU B 1 63 ? -23.786 -53.001 -26.901 1.00 12.55 64 LEU A O 1
ATOM 2788 N N . SER B 1 64 ? -23.601 -53.191 -24.657 1.00 12.27 65 SER A N 1
ATOM 2789 C CA . SER B 1 64 ? -25.001 -52.863 -24.403 1.00 13.64 65 SER A CA 1
ATOM 2790 C C . SER B 1 64 ? -25.246 -51.380 -24.632 1.00 15.49 65 SER A C 1
ATOM 2791 O O . SER B 1 64 ? -24.362 -50.561 -24.387 1.00 15.16 65 SER A O 1
ATOM 2794 N N . LEU B 1 65 ? -26.441 -51.022 -25.088 1.00 13.71 66 LEU A N 1
ATOM 2795 C CA . LEU B 1 65 ? -26.758 -49.606 -25.298 1.00 11.86 66 LEU A CA 1
ATOM 2796 C C . LEU B 1 65 ? -26.851 -48.849 -23.970 1.00 14.29 66 LEU A C 1
ATOM 2797 O O . LEU B 1 65 ? -26.841 -47.617 -23.949 1.00 18.55 66 LEU A O 1
ATOM 2802 N N . THR B 1 66 ? -26.935 -49.590 -22.864 1.00 14.35 67 THR A N 1
ATOM 2803 C CA . THR B 1 66 ? -26.960 -48.971 -21.538 1.00 16.44 67 THR A CA 1
ATOM 2804 C C . THR B 1 66 ? -25.661 -49.153 -20.753 1.00 21.85 67 THR A C 1
ATOM 2805 O O . THR B 1 66 ? -25.611 -48.859 -19.557 1.00 23.15 67 THR A O 1
ATOM 2809 N N . ASP B 1 67 ? -24.612 -49.622 -21.423 1.00 16.41 68 ASP A N 1
ATOM 2810 C CA . ASP B 1 67 ? -23.283 -49.662 -20.817 1.00 17.28 68 ASP A CA 1
ATOM 2811 C C . ASP B 1 67 ? -22.765 -48.244 -20.587 1.00 18.41 68 ASP A C 1
ATOM 2812 O O . ASP B 1 67 ? -23.339 -47.280 -21.089 1.00 18.71 68 ASP A O 1
ATOM 2817 N N . ILE B 1 68 ? -21.691 -48.125 -19.812 1.00 17.77 69 ILE A N 1
ATOM 2818 C CA . ILE B 1 68 ? -21.052 -46.834 -19.579 1.00 20.94 69 ILE A CA 1
ATOM 2819 C C . ILE B 1 68 ? -20.609 -46.242 -20.913 1.00 13.45 69 ILE A C 1
ATOM 2820 O O . ILE B 1 68 ? -20.828 -45.059 -21.203 1.00 16.16 69 ILE A O 1
ATOM 2825 N N . GLY B 1 69 ? -19.990 -47.085 -21.730 1.00 15.43 70 GLY A N 1
ATOM 2826 C CA . GLY B 1 69 ? -19.494 -46.654 -23.019 1.00 14.92 70 GLY A CA 1
ATOM 2827 C C . GLY B 1 69 ? -18.318 -47.500 -23.445 1.00 10.89 70 GLY A C 1
ATOM 2828 O O . GLY B 1 69 ? -17.921 -48.434 -22.745 1.00 14.89 70 GLY A O 1
ATOM 2829 N N . ARG B 1 70 ? -17.748 -47.164 -24.595 1.00 12.12 71 ARG A N 1
ATOM 2830 C CA . ARG B 1 70 ? -16.638 -47.932 -25.135 1.00 10.21 71 ARG A CA 1
ATOM 2831 C C . ARG B 1 70 ? -15.367 -47.485 -24.436 1.00 9.32 71 ARG A C 1
ATOM 2832 O O . ARG B 1 70 ? -15.170 -46.284 -24.213 1.00 10.63 71 ARG A O 1
ATOM 2840 N N . LYS B 1 71 ? -14.509 -48.445 -24.087 1.00 9.54 72 LYS A N 1
ATOM 2841 C CA . LYS B 1 71 ? -13.294 -48.124 -23.338 1.00 9.68 72 LYS A CA 1
ATOM 2842 C C . LYS B 1 71 ? -12.298 -47.274 -24.119 1.00 9.21 72 LYS A C 1
ATOM 2843 O O . LYS B 1 71 ? -12.043 -47.511 -25.302 1.00 11.52 72 LYS A O 1
ATOM 2849 N N . SER B 1 72 ? -11.739 -46.281 -23.433 1.00 8.79 73 SER A N 1
ATOM 2850 C CA . SER B 1 72 ? -10.735 -45.393 -24.006 1.00 8.83 73 SER A CA 1
ATOM 2851 C C . SER B 1 72 ? -9.931 -44.824 -22.849 1.00 10.27 73 SER A C 1
ATOM 2852 O O . SER B 1 72 ? -10.095 -45.244 -21.692 1.00 9.46 73 SER A O 1
ATOM 2855 N N . VAL B 1 73 ? -9.076 -43.852 -23.150 1.00 10.38 74 VAL A N 1
ATOM 2856 C CA . VAL B 1 73 ? -8.322 -43.160 -22.111 1.00 10.26 74 VAL A CA 1
ATOM 2857 C C . VAL B 1 73 ? -8.308 -41.656 -22.334 1.00 9.91 74 VAL A C 1
ATOM 2858 O O . VAL B 1 73 ? -8.545 -41.167 -23.448 1.00 10.36 74 VAL A O 1
ATOM 2862 N N . ARG B 1 74 ? -8.026 -40.932 -21.256 1.00 8.81 75 ARG A N 1
ATOM 2863 C CA . ARG B 1 74 ? -7.892 -39.486 -21.277 1.00 9.33 75 ARG A CA 1
ATOM 2864 C C . ARG B 1 74 ? -6.712 -39.163 -20.387 1.00 10.36 75 ARG A C 1
ATOM 2865 O O . ARG B 1 74 ? -6.751 -39.394 -19.169 1.00 13.26 75 ARG A O 1
ATOM 2873 N N . LEU B 1 75 ? -5.657 -38.646 -21.001 1.00 9.76 76 LEU A N 1
ATOM 2874 C CA . LEU B 1 75 ? -4.409 -38.379 -20.300 1.00 9.56 76 LEU A CA 1
ATOM 2875 C C . LEU B 1 75 ? -4.281 -36.888 -20.074 1.00 9.96 76 LEU A C 1
ATOM 2876 O O . LEU B 1 75 ? -4.403 -36.111 -21.015 1.00 9.71 76 LEU A O 1
ATOM 2881 N N . GLU B 1 76 ? -4.002 -36.489 -18.834 1.00 10.46 77 GLU A N 1
ATOM 2882 C CA . GLU B 1 76 ? -3.852 -35.078 -18.496 1.00 9.39 77 GLU A CA 1
ATOM 2883 C C . GLU B 1 76 ? -2.474 -34.870 -17.891 1.00 11.29 77 GLU A C 1
ATOM 2884 O O . GLU B 1 76 ? -2.097 -35.581 -16.956 1.00 12.90 77 GLU A O 1
ATOM 2890 N N . SER B 1 77 ? -1.702 -33.925 -18.426 1.00 8.96 78 SER A N 1
ATOM 2891 C CA . SER B 1 77 ? -0.310 -33.811 -17.988 1.00 12.28 78 SER A CA 1
ATOM 2892 C C . SER B 1 77 ? -0.218 -33.484 -16.498 1.00 13.86 78 SER A C 1
ATOM 2893 O O . SER B 1 77 ? -1.021 -32.719 -15.961 1.00 14.50 78 SER A O 1
ATOM 2896 N N . THR B 1 78 ? 0.731 -34.120 -15.822 1.00 15.60 79 THR A N 1
ATOM 2897 C CA . THR B 1 78 ? 0.923 -33.861 -14.404 1.00 20.28 79 THR A CA 1
ATOM 2898 C C . THR B 1 78 ? 1.593 -32.508 -14.219 1.00 21.40 79 THR A C 1
ATOM 2899 O O . THR B 1 78 ? 1.321 -31.804 -13.246 1.00 27.09 79 THR A O 1
ATOM 2903 N N . ASP B 1 79 ? 2.454 -32.149 -15.169 1.00 17.57 80 ASP A N 1
ATOM 2904 C CA . ASP B 1 79 ? 3.129 -30.852 -15.160 1.00 19.62 80 ASP A CA 1
ATOM 2905 C C . ASP B 1 79 ? 2.450 -29.886 -16.117 1.00 21.02 80 ASP A C 1
ATOM 2906 O O . ASP B 1 79 ? 1.977 -30.278 -17.180 1.00 23.07 80 ASP A O 1
ATOM 2911 N N . LYS B 1 80 ? 2.429 -28.612 -15.753 1.00 16.41 81 LYS A N 1
ATOM 2912 C CA . LYS B 1 80 ? 1.762 -27.618 -16.583 1.00 14.74 81 LYS A CA 1
ATOM 2913 C C . LYS B 1 80 ? 2.713 -26.940 -17.563 1.00 16.10 81 LYS A C 1
ATOM 2914 O O . LYS B 1 80 ? 3.934 -26.905 -17.358 1.00 19.08 81 LYS A O 1
ATOM 2920 N N . ILE B 1 81 ? 2.145 -26.430 -18.648 1.00 14.26 82 ILE A N 1
ATOM 2921 C CA . ILE B 1 81 ? 2.885 -25.619 -19.603 1.00 17.58 82 ILE A CA 1
ATOM 2922 C C . ILE B 1 81 ? 2.508 -24.153 -19.428 1.00 15.97 82 ILE A C 1
ATOM 2923 O O . ILE B 1 81 ? 1.382 -23.833 -19.039 1.00 13.80 82 ILE A O 1
ATOM 2928 N N . ASP B 1 82 ? 3.462 -23.263 -19.699 1.00 18.27 83 ASP A N 1
ATOM 2929 C CA . ASP B 1 82 ? 3.267 -21.832 -19.496 1.00 19.61 83 ASP A CA 1
ATOM 2930 C C . ASP B 1 82 ? 4.024 -21.037 -20.546 1.00 22.97 83 ASP A C 1
ATOM 2931 O O . ASP B 1 82 ? 5.235 -20.828 -20.425 1.00 28.25 83 ASP A O 1
ATOM 2936 N N . HIS B 1 83 ? 3.304 -20.593 -21.572 1.00 25.73 84 HIS A N 1
ATOM 2937 C CA . HIS B 1 83 ? 3.911 -19.945 -22.728 1.00 17.97 84 HIS A CA 1
ATOM 2938 C C . HIS B 1 83 ? 4.954 -20.867 -23.377 1.00 20.25 84 HIS A C 1
ATOM 2939 O O . HIS B 1 83 ? 4.980 -22.072 -23.101 1.00 28.39 84 HIS A O 1
ATOM 2946 N N . GLY B 1 84 ? 5.792 -20.324 -24.246 1.00 16.74 85 GLY A N 1
ATOM 2947 C CA . GLY B 1 84 ? 6.820 -21.119 -24.893 1.00 15.84 85 GLY A CA 1
ATOM 2948 C C . GLY B 1 84 ? 6.318 -21.860 -26.116 1.00 13.23 85 GLY A C 1
ATOM 2949 O O . GLY B 1 84 ? 5.368 -21.415 -26.779 1.00 15.07 85 GLY A O 1
ATOM 2950 N N . LEU B 1 85 ? 6.970 -22.982 -26.421 1.00 11.67 86 LEU A N 1
ATOM 2951 C CA . LEU B 1 85 ? 6.618 -23.816 -27.564 1.00 11.53 86 LEU A CA 1
ATOM 2952 C C . LEU B 1 85 ? 6.248 -25.201 -27.090 1.00 12.54 86 LEU A C 1
ATOM 2953 O O . LEU B 1 85 ? 6.914 -25.763 -26.225 1.00 17.48 86 LEU A O 1
ATOM 2958 N N . VAL B 1 86 ? 5.198 -25.759 -27.676 1.00 9.78 87 VAL A N 1
ATOM 2959 C CA . VAL B 1 86 ? 4.864 -27.163 -27.478 1.00 13.08 87 VAL A CA 1
ATOM 2960 C C . VAL B 1 86 ? 4.936 -27.829 -28.837 1.00 12.05 87 VAL A C 1
ATOM 2961 O O . VAL B 1 86 ? 4.350 -27.339 -29.800 1.00 13.47 87 VAL A O 1
ATOM 2965 N N . ILE B 1 87 ? 5.663 -28.940 -28.926 1.00 10.34 88 ILE A N 1
ATOM 2966 C CA . ILE B 1 87 ? 5.792 -29.647 -30.191 1.00 10.29 88 ILE A CA 1
ATOM 2967 C C . ILE B 1 87 ? 5.397 -31.112 -30.012 1.00 9.14 88 ILE A C 1
ATOM 2968 O O . ILE B 1 87 ? 6.011 -31.834 -29.223 1.00 12.99 88 ILE A O 1
ATOM 2973 N N . ALA B 1 88 ? 4.366 -31.547 -30.729 1.00 9.58 89 ALA A N 1
ATOM 2974 C CA . ALA B 1 88 ? 3.913 -32.938 -30.644 1.00 9.90 89 ALA A CA 1
ATOM 2975 C C . ALA B 1 88 ? 4.086 -33.637 -31.982 1.00 10.27 89 ALA A C 1
ATOM 2976 O O . ALA B 1 88 ? 3.471 -33.256 -32.976 1.00 12.16 89 ALA A O 1
ATOM 2978 N N . ASP B 1 89 ? 4.926 -34.664 -32.013 1.00 8.16 90 ASP A N 1
ATOM 2979 C CA . ASP B 1 89 ? 5.068 -35.466 -33.219 1.00 8.96 90 ASP A CA 1
ATOM 2980 C C . ASP B 1 89 ? 4.121 -36.645 -33.087 1.00 10.47 90 ASP A C 1
ATOM 2981 O O . ASP B 1 89 ? 4.302 -37.517 -32.232 1.00 8.81 90 ASP A O 1
ATOM 2986 N N . ILE B 1 90 ? 3.115 -36.670 -33.952 1.00 8.39 91 ILE A N 1
ATOM 2987 C CA . ILE B 1 90 ? 2.040 -37.648 -33.870 1.00 9.17 91 ILE A CA 1
ATOM 2988 C C . ILE B 1 90 ? 2.001 -38.445 -35.161 1.00 10.18 91 ILE A C 1
ATOM 2989 O O . ILE B 1 90 ? 1.824 -37.876 -36.240 1.00 12.10 91 ILE A O 1
ATOM 2994 N N . LYS B 1 91 ? 2.203 -39.759 -35.054 1.00 11.06 92 LYS A N 1
ATOM 2995 C CA . LYS B 1 91 ? 2.185 -40.639 -36.215 1.00 9.40 92 LYS A CA 1
ATOM 2996 C C . LYS B 1 91 ? 0.760 -40.974 -36.669 1.00 11.75 92 LYS A C 1
ATOM 2997 O O . LYS B 1 91 ? 0.495 -41.128 -37.859 1.00 13.40 92 LYS A O 1
ATOM 3003 N N . HIS B 1 92 ? -0.161 -41.073 -35.717 1.00 11.35 93 HIS A N 1
ATOM 3004 C CA . HIS B 1 92 ? -1.518 -41.515 -36.012 1.00 11.40 93 HIS A CA 1
ATOM 3005 C C . HIS B 1 92 ? -2.452 -40.857 -35.003 1.00 10.39 93 HIS A C 1
ATOM 3006 O O . HIS B 1 92 ? -2.067 -40.641 -33.852 1.00 11.25 93 HIS A O 1
ATOM 3013 N N . MET B 1 93 ? -3.667 -40.526 -35.434 1.00 9.09 94 MET A N 1
ATOM 3014 C CA . MET B 1 93 ? -4.702 -40.028 -34.522 1.00 9.09 94 MET A CA 1
ATOM 3015 C C . MET B 1 93 ? -5.993 -40.762 -34.845 1.00 8.52 94 MET A C 1
ATOM 3016 O O . MET B 1 93 ? -6.066 -41.450 -35.865 1.00 11.29 94 MET A O 1
ATOM 3021 N N . PRO B 1 94 ? -7.005 -40.668 -33.972 1.00 10.10 95 PRO A N 1
ATOM 3022 C CA . PRO B 1 94 ? -8.214 -41.424 -34.315 1.00 10.50 95 PRO A CA 1
ATOM 3023 C C . PRO B 1 94 ? -8.787 -41.013 -35.671 1.00 8.87 95 PRO A C 1
ATOM 3024 O O . PRO B 1 94 ? -8.783 -39.828 -36.022 1.00 10.82 95 PRO A O 1
ATOM 3028 N N . GLY B 1 95 ? -9.226 -42.006 -36.443 1.00 9.25 96 GLY A N 1
ATOM 3029 C CA . GLY B 1 95 ? -9.670 -41.776 -37.810 1.00 11.65 96 GLY A CA 1
ATOM 3030 C C . GLY B 1 95 ? -10.975 -41.015 -37.943 1.00 13.12 96 GLY A C 1
ATOM 3031 O O . GLY B 1 95 ? -11.628 -40.674 -36.953 1.00 12.88 96 GLY A O 1
ATOM 3032 N N . SER B 1 96 ? -11.359 -40.754 -39.187 1.00 11.68 97 SER A N 1
ATOM 3033 C CA . SER B 1 96 ? -12.610 -40.061 -39.478 1.00 11.30 97 SER A CA 1
ATOM 3034 C C . SER B 1 96 ? -13.747 -41.072 -39.449 1.00 13.27 97 SER A C 1
ATOM 3035 O O . SER B 1 96 ? -14.285 -41.466 -40.492 1.00 18.40 97 SER A O 1
ATOM 3038 N N . ILE B 1 97 ? -14.099 -41.476 -38.232 1.00 11.34 98 ILE A N 1
ATOM 3039 C CA . ILE B 1 97 ? -14.960 -42.621 -37.968 1.00 9.84 98 ILE A CA 1
ATOM 3040 C C . ILE B 1 97 ? -16.225 -42.162 -37.251 1.00 11.39 98 ILE A C 1
ATOM 3041 O O . ILE B 1 97 ? -16.160 -41.364 -36.315 1.00 12.08 98 ILE A O 1
ATOM 3046 N N . CYS B 1 98 ? -17.375 -42.649 -37.707 1.00 15.28 99 CYS A N 1
ATOM 3047 C CA . CYS B 1 98 ? -18.647 -42.310 -37.081 1.00 15.55 99 CYS A CA 1
ATOM 3048 C C . CYS B 1 98 ? -18.612 -42.560 -35.589 1.00 12.25 99 CYS A C 1
ATOM 3049 O O . CYS B 1 98 ? -18.210 -43.640 -35.143 1.00 12.66 99 CYS A O 1
ATOM 3052 N N . GLY B 1 99 ? -18.994 -41.536 -34.829 1.00 11.67 100 GLY A N 1
ATOM 3053 C CA . GLY B 1 99 ? -19.060 -41.614 -33.382 1.00 9.11 100 GLY A CA 1
ATOM 3054 C C . GLY B 1 99 ? -17.831 -41.126 -32.641 1.00 8.89 100 GLY A C 1
ATOM 3055 O O . GLY B 1 99 ? -17.926 -40.802 -31.464 1.00 10.93 100 GLY A O 1
ATOM 3056 N N . ALA B 1 100 ? -16.681 -41.073 -33.310 1.00 11.09 101 ALA A N 1
ATOM 3057 C CA . ALA B 1 100 ? -15.422 -40.713 -32.634 1.00 9.51 101 ALA A CA 1
ATOM 3058 C C . ALA B 1 100 ? -15.291 -39.220 -32.340 1.00 10.48 101 ALA A C 1
ATOM 3059 O O . ALA B 1 100 ? -15.744 -38.381 -33.115 1.00 9.66 101 ALA A O 1
ATOM 3061 N N . TRP B 1 101 ? -14.623 -38.891 -31.236 1.00 10.36 102 TRP A N 1
ATOM 3062 C CA . TRP B 1 101 ? -14.367 -37.496 -30.886 1.00 9.21 102 TRP A CA 1
ATOM 3063 C C . TRP B 1 101 ? -13.013 -37.402 -30.200 1.00 10.20 102 TRP A C 1
ATOM 3064 O O . TRP B 1 101 ? -12.930 -37.390 -28.963 1.00 10.17 102 TRP A O 1
ATOM 3075 N N . PRO B 1 102 ? -11.934 -37.361 -31.003 1.00 10.02 103 PRO A N 1
ATOM 3076 C CA . PRO B 1 102 ? -10.579 -37.227 -30.461 1.00 8.00 103 PRO A CA 1
ATOM 3077 C C . PRO B 1 102 ? -10.228 -35.772 -30.170 1.00 8.56 103 PRO A C 1
ATOM 3078 O O . PRO B 1 102 ? -10.765 -34.855 -30.812 1.00 8.54 103 PRO A O 1
ATOM 3082 N N . ALA B 1 103 ? -9.319 -35.553 -29.222 1.00 8.21 104 ALA A N 1
ATOM 3083 C CA . ALA B 1 103 ? -8.871 -34.193 -28.935 1.00 9.98 104 ALA A CA 1
ATOM 3084 C C . ALA B 1 103 ? -7.495 -34.151 -28.317 1.00 8.04 104 ALA A C 1
ATOM 3085 O O . ALA B 1 103 ? -7.175 -34.965 -27.452 1.00 8.44 104 ALA A O 1
ATOM 3087 N N . PHE B 1 104 ? -6.697 -33.185 -28.778 1.00 7.57 105 PHE A N 1
ATOM 3088 C CA . PHE B 1 104 ? -5.438 -32.797 -28.134 1.00 8.12 105 PHE A CA 1
ATOM 3089 C C . PHE B 1 104 ? -5.637 -31.333 -27.769 1.00 10.84 105 PHE A C 1
ATOM 3090 O O . PHE B 1 104 ? -5.821 -30.484 -28.638 1.00 9.80 105 PHE A O 1
ATOM 3098 N N . TRP B 1 105 ? -5.663 -31.045 -26.476 1.00 7.52 106 TRP A N 1
ATOM 3099 C CA . TRP B 1 105 ? -6.131 -29.732 -26.037 1.00 7.24 106 TRP A CA 1
ATOM 3100 C C . TRP B 1 105 ? -5.527 -29.353 -24.692 1.00 9.82 106 TRP A C 1
ATOM 3101 O O . TRP B 1 105 ? -4.762 -30.127 -24.122 1.00 11.77 106 TRP A O 1
ATOM 3112 N N . THR B 1 106 ? -5.842 -28.151 -24.208 1.00 10.58 107 THR A N 1
ATOM 3113 C CA . THR B 1 106 ? -5.315 -27.687 -22.924 1.00 10.74 107 THR A CA 1
ATOM 3114 C C . THR B 1 106 ? -6.445 -27.259 -21.986 1.00 12.10 107 THR A C 1
ATOM 3115 O O . THR B 1 106 ? -7.450 -26.690 -22.422 1.00 11.69 107 THR A O 1
ATOM 3119 N N . VAL B 1 107 ? -6.277 -27.545 -20.698 1.00 11.47 108 VAL A N 1
ATOM 3120 C CA . VAL B 1 107 ? -7.320 -27.303 -19.703 1.00 10.71 108 VAL A CA 1
ATOM 3121 C C . VAL B 1 107 ? -6.779 -26.510 -18.508 1.00 11.25 108 VAL A C 1
ATOM 3122 O O . VAL B 1 107 ? -5.608 -26.647 -18.124 1.00 13.21 108 VAL A O 1
ATOM 3126 N N . GLY B 1 108 ? -7.635 -25.657 -17.942 1.00 14.50 109 GLY A N 1
ATOM 3127 C CA . GLY B 1 108 ? -7.281 -24.870 -16.770 1.00 17.80 109 GLY A CA 1
ATOM 3128 C C . GLY B 1 108 ? -7.784 -25.486 -15.472 1.00 17.21 109 GLY A C 1
ATOM 3129 O O . GLY B 1 108 ? -8.103 -26.673 -15.433 1.00 19.82 109 GLY A O 1
ATOM 3130 N N . ASP B 1 109 ? -7.872 -24.696 -14.405 1.00 19.93 110 ASP A N 1
ATOM 3131 C CA . ASP B 1 109 ? -8.308 -25.188 -13.084 1.00 21.23 110 ASP A CA 1
ATOM 3132 C C . ASP B 1 109 ? -9.730 -25.721 -13.099 1.00 16.53 110 ASP A C 1
ATOM 3133 O O . ASP B 1 109 ? -10.035 -26.671 -12.446 1.00 20.95 110 ASP A O 1
ATOM 3138 N N . THR B 1 110 ? -10.599 -25.001 -13.806 1.00 18.47 111 THR A N 1
ATOM 3139 C CA . THR B 1 110 ? -11.984 -25.345 -13.980 1.00 19.64 111 THR A CA 1
ATOM 3140 C C . THR B 1 110 ? -12.424 -25.352 -15.477 1.00 18.13 111 THR A C 1
ATOM 3141 O O . THR B 1 110 ? -12.053 -24.505 -16.238 1.00 17.36 111 THR A O 1
ATOM 3145 N N . TRP B 1 111 ? -13.171 -26.384 -15.837 1.00 15.25 112 TRP A N 1
ATOM 3146 C CA . TRP B 1 111 ? -13.677 -26.579 -17.170 1.00 14.68 112 TRP A CA 1
ATOM 3147 C C . TRP B 1 111 ? -15.194 -26.671 -17.108 1.00 13.07 112 TRP A C 1
ATOM 3148 O O . TRP B 1 111 ? -15.685 -27.291 -16.230 1.00 17.45 112 TRP A O 1
ATOM 3159 N N . PRO B 1 112 ? -15.913 -26.025 -18.004 1.00 13.65 113 PRO A N 1
ATOM 3160 C CA . PRO B 1 112 ? -15.367 -25.256 -19.133 1.00 12.40 113 PRO A CA 1
ATOM 3161 C C . PRO B 1 112 ? -15.024 -23.801 -18.815 1.00 13.05 113 PRO A C 1
ATOM 3162 O O . PRO B 1 112 ? -14.492 -23.115 -19.693 1.00 13.16 113 PRO A O 1
ATOM 3166 N N . ASP B 1 113 ? -15.298 -23.355 -17.589 1.00 14.87 114 ASP A N 1
ATOM 3167 C CA . ASP B 1 113 ? -15.290 -21.923 -17.257 1.00 14.21 114 ASP A CA 1
ATOM 3168 C C . ASP B 1 113 ? -14.001 -21.134 -17.531 1.00 15.03 114 ASP A C 1
ATOM 3169 O O . ASP B 1 113 ? -14.064 -19.938 -17.841 1.00 17.07 114 ASP A O 1
ATOM 3174 N N . ASP B 1 114 ? -12.840 -21.769 -17.391 1.00 14.03 115 ASP A N 1
ATOM 3175 C CA . ASP B 1 114 ? -11.588 -21.050 -17.592 1.00 12.09 115 ASP A CA 1
ATOM 3176 C C . ASP B 1 114 ? -11.210 -20.966 -19.069 1.00 12.47 115 ASP A C 1
ATOM 3177 O O . ASP B 1 114 ? -10.223 -20.316 -19.424 1.00 15.82 115 ASP A O 1
ATOM 3182 N N . GLY B 1 115 ? -11.996 -21.616 -19.923 1.00 11.80 116 GLY A N 1
ATOM 3183 C CA . GLY B 1 115 ? -11.686 -21.666 -21.340 1.00 10.57 116 GLY A CA 1
ATOM 3184 C C . GLY B 1 115 ? -10.683 -22.762 -21.638 1.00 12.05 116 GLY A C 1
ATOM 3185 O O . GLY B 1 115 ? -10.319 -23.542 -20.752 1.00 15.01 116 GLY A O 1
ATOM 3186 N N . GLU B 1 116 ? -10.239 -22.825 -22.889 1.00 11.53 117 GLU A N 1
ATOM 3187 C CA . GLU B 1 116 ? -9.381 -23.915 -23.333 1.00 9.64 117 GLU A CA 1
ATOM 3188 C C . GLU B 1 116 ? -8.777 -23.628 -24.695 1.00 7.53 117 GLU A C 1
ATOM 3189 O O . GLU B 1 116 ? -9.301 -22.809 -25.448 1.00 10.65 117 GLU A O 1
ATOM 3195 N N . ILE B 1 117 ? -7.673 -24.318 -24.992 1.00 8.03 118 ILE A N 1
ATOM 3196 C CA . ILE B 1 117 ? -7.040 -24.261 -26.300 1.00 9.36 118 ILE A CA 1
ATOM 3197 C C . ILE B 1 117 ? -7.199 -25.633 -26.936 1.00 8.07 118 ILE A C 1
ATOM 3198 O O . ILE B 1 117 ? -6.628 -26.614 -26.444 1.00 10.20 118 ILE A O 1
ATOM 3203 N N . ASP B 1 118 ? -7.980 -25.720 -28.010 1.00 8.73 119 ASP A N 1
ATOM 3204 C CA . ASP B 1 118 ? -8.165 -27.004 -28.688 1.00 10.20 119 ASP A CA 1
ATOM 3205 C C . ASP B 1 118 ? -7.237 -27.049 -29.899 1.00 8.91 119 ASP A C 1
ATOM 3206 O O . ASP B 1 118 ? -7.452 -26.350 -30.889 1.00 9.83 119 ASP A O 1
ATOM 3211 N N . ILE B 1 119 ? -6.178 -27.851 -29.797 1.00 8.71 120 ILE A N 1
ATOM 3212 C CA . ILE B 1 119 ? -5.147 -27.897 -30.827 1.00 7.92 120 ILE A CA 1
ATOM 3213 C C . ILE B 1 119 ? -5.563 -28.830 -31.972 1.00 10.68 120 ILE A C 1
ATOM 3214 O O . ILE B 1 119 ? -5.497 -28.454 -33.152 1.00 8.93 120 ILE A O 1
ATOM 3219 N N . ILE B 1 120 ? -5.966 -30.048 -31.618 1.00 9.35 121 ILE A N 1
ATOM 3220 C CA . ILE B 1 120 ? -6.563 -30.981 -32.565 1.00 9.28 121 ILE A CA 1
ATOM 3221 C C . ILE B 1 120 ? -7.941 -31.340 -32.038 1.00 10.68 121 ILE A C 1
ATOM 3222 O O . ILE B 1 120 ? -8.086 -31.758 -30.888 1.00 12.21 121 ILE A O 1
ATOM 3227 N N . GLU B 1 121 ? -8.971 -31.169 -32.853 1.00 10.45 122 GLU A N 1
ATOM 3228 C CA . GLU B 1 121 ? -10.283 -31.614 -32.426 1.00 13.33 122 GLU A CA 1
ATOM 3229 C C . GLU B 1 121 ? -11.182 -31.830 -33.620 1.00 11.66 122 GLU A C 1
ATOM 3230 O O . GLU B 1 121 ? -11.107 -31.099 -34.598 1.00 12.43 122 GLU A O 1
ATOM 3236 N N . GLY B 1 122 ? -12.025 -32.852 -33.542 1.00 10.39 123 GLY A N 1
ATOM 3237 C CA . GLY B 1 122 ? -12.983 -33.103 -34.597 1.00 11.90 123 GLY A CA 1
ATOM 3238 C C . GLY B 1 122 ? -13.960 -34.161 -34.158 1.00 12.13 123 GLY A C 1
ATOM 3239 O O . GLY B 1 122 ? -13.789 -34.753 -33.091 1.00 10.42 123 GLY A O 1
ATOM 3240 N N . VAL B 1 123 ? -14.992 -34.400 -34.965 1.00 10.85 124 VAL A N 1
ATOM 3241 C CA . VAL B 1 123 ? -15.986 -35.420 -34.634 1.00 13.40 124 VAL A CA 1
ATOM 3242 C C . VAL B 1 123 ? -16.371 -36.235 -35.853 1.00 13.58 124 VAL A C 1
ATOM 3243 O O . VAL B 1 123 ? -16.345 -35.726 -36.976 1.00 14.64 124 VAL A O 1
ATOM 3247 N N . ASN B 1 124 ? -16.723 -37.496 -35.621 1.00 12.28 125 ASN A N 1
ATOM 3248 C CA . ASN B 1 124 ? -17.268 -38.350 -36.671 1.00 11.14 125 ASN A CA 1
ATOM 3249 C C . ASN B 1 124 ? -16.387 -38.356 -37.917 1.00 13.38 125 ASN A C 1
ATOM 3250 O O . ASN B 1 124 ? -15.174 -38.527 -37.808 1.00 12.26 125 ASN A O 1
ATOM 3255 N N . THR B 1 125 ? -16.966 -38.137 -39.091 1.00 14.45 126 THR A N 1
ATOM 3256 C CA . THR B 1 125 ? -16.214 -38.307 -40.332 1.00 12.63 126 THR A CA 1
ATOM 3257 C C . THR B 1 125 ? -15.541 -37.034 -40.831 1.00 15.23 126 THR A C 1
ATOM 3258 O O . THR B 1 125 ? -15.218 -36.915 -42.012 1.00 16.01 126 THR A O 1
ATOM 3262 N N . GLN B 1 126 ? -15.313 -36.096 -39.919 1.00 12.92 127 GLN A N 1
ATOM 3263 C CA . GLN B 1 126 ? -14.607 -34.857 -40.227 1.00 14.17 127 GLN A CA 1
ATOM 3264 C C . GLN B 1 126 ? -13.254 -35.138 -40.880 1.00 15.77 127 GLN A C 1
ATOM 3265 O O . GLN B 1 126 ? -12.553 -36.080 -40.495 1.00 15.33 127 GLN A O 1
ATOM 3271 N N . SER B 1 127 ? -12.881 -34.334 -41.872 1.00 20.07 128 SER A N 1
ATOM 3272 C CA . SER B 1 127 ? -11.656 -34.615 -42.621 1.00 23.21 128 SER A CA 1
ATOM 3273 C C . SER B 1 127 ? -10.558 -33.569 -42.457 1.00 18.14 128 SER A C 1
ATOM 3274 O O . SER B 1 127 ? -9.400 -33.835 -42.786 1.00 26.29 128 SER A O 1
ATOM 3277 N N . GLN B 1 128 ? -10.910 -32.389 -41.952 1.00 15.01 129 GLN A N 1
ATOM 3278 C CA . GLN B 1 128 ? -9.925 -31.342 -41.704 1.00 13.11 129 GLN A CA 1
ATOM 3279 C C . GLN B 1 128 ? -9.983 -30.979 -40.221 1.00 14.56 129 GLN A C 1
ATOM 3280 O O . GLN B 1 128 ? -11.030 -31.131 -39.588 1.00 16.51 129 GLN A O 1
ATOM 3286 N N . ASN B 1 129 ? -8.863 -30.536 -39.652 1.00 10.93 130 ASN A N 1
ATOM 3287 C CA . ASN B 1 129 ? -8.810 -30.219 -38.229 1.00 13.59 130 ASN A CA 1
ATOM 3288 C C . ASN B 1 129 ? -9.625 -28.975 -37.932 1.00 14.73 130 ASN A C 1
ATOM 3289 O O . ASN B 1 129 ? -9.687 -28.071 -38.755 1.00 15.47 130 ASN A O 1
ATOM 3294 N N . THR B 1 130 ? -10.254 -28.921 -36.762 1.00 13.71 131 THR A N 1
ATOM 3295 C CA . THR B 1 130 ? -10.772 -27.643 -36.286 1.00 14.10 131 THR A CA 1
ATOM 3296 C C . THR B 1 130 ? -10.042 -27.225 -35.023 1.00 12.76 131 THR A C 1
ATOM 3297 O O . THR B 1 130 ? -10.061 -27.928 -34.006 1.00 17.15 131 THR A O 1
ATOM 3301 N N . MET B 1 131 ? -9.349 -26.102 -35.123 1.00 12.38 132 MET A N 1
ATOM 3302 C CA . MET B 1 131 ? -8.651 -25.533 -33.984 1.00 9.61 132 MET A CA 1
ATOM 3303 C C . MET B 1 131 ? -9.613 -24.560 -33.349 1.00 11.43 132 MET A C 1
ATOM 3304 O O . MET B 1 131 ? -10.274 -23.788 -34.051 1.00 13.50 132 MET A O 1
ATOM 3309 N N . VAL B 1 132 ? -9.723 -24.599 -32.027 1.00 11.43 133 VAL A N 1
ATOM 3310 C CA . VAL B 1 132 ? -10.704 -23.756 -31.355 1.00 9.14 133 VAL A CA 1
ATOM 3311 C C . VAL B 1 132 ? -10.127 -23.171 -30.074 1.00 8.96 133 VAL A C 1
ATOM 3312 O O . VAL B 1 132 ? -9.482 -23.874 -29.301 1.00 11.36 133 VAL A O 1
ATOM 3316 N N . LEU B 1 133 ? -10.355 -21.879 -29.846 1.00 9.77 134 LEU A N 1
ATOM 3317 C CA . LEU B 1 133 ? -10.108 -21.324 -28.525 1.00 11.48 134 LEU A CA 1
ATOM 3318 C C . LEU B 1 133 ? -11.428 -20.912 -27.884 1.00 10.82 134 LEU A C 1
ATOM 3319 O O . LEU B 1 133 ? -12.363 -20.454 -28.569 1.00 11.22 134 LEU A O 1
ATOM 3324 N N . HIS B 1 134 ? -11.510 -21.097 -26.569 1.00 11.73 135 HIS A N 1
ATOM 3325 C CA . HIS B 1 134 ? -12.572 -20.490 -25.766 1.00 9.59 135 HIS A CA 1
ATOM 3326 C C . HIS B 1 134 ? -11.891 -19.661 -24.679 1.00 9.26 135 HIS A C 1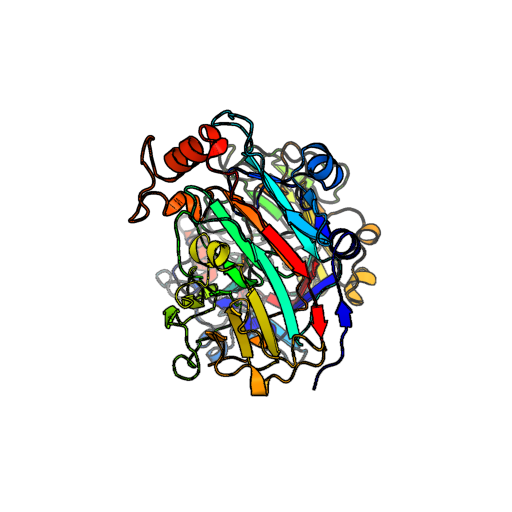
ATOM 3327 O O . HIS B 1 134 ? -11.022 -20.158 -23.965 1.00 11.08 135 HIS A O 1
ATOM 3334 N N . THR B 1 135 ? -12.275 -18.396 -24.550 1.00 11.65 136 THR A N 1
ATOM 3335 C CA . THR B 1 135 ? -11.620 -17.494 -23.598 1.00 11.84 136 THR A CA 1
ATOM 3336 C C . THR B 1 135 ? -12.652 -16.901 -22.644 1.00 12.58 136 THR A C 1
ATOM 3337 O O . THR B 1 135 ? -13.818 -16.792 -23.002 1.00 11.95 136 THR A O 1
ATOM 3341 N N . LYS B 1 136 ? -12.235 -16.499 -21.444 1.00 12.01 137 LYS A N 1
ATOM 3342 C CA . LYS B 1 136 ? -13.148 -15.756 -20.567 1.00 12.86 137 LYS A CA 1
ATOM 3343 C C . LYS B 1 136 ? -13.376 -14.335 -21.073 1.00 13.92 137 LYS A C 1
ATOM 3344 O O . LYS B 1 136 ? -14.496 -13.805 -21.022 1.00 15.46 137 LYS A O 1
ATOM 3350 N N . GLY B 1 137 ? -12.316 -13.715 -21.577 1.00 14.49 138 GLY A N 1
ATOM 3351 C CA . GLY B 1 137 ? -12.395 -12.333 -22.016 1.00 12.96 138 GLY A CA 1
ATOM 3352 C C . GLY B 1 137 ? -12.885 -12.149 -23.437 1.00 15.54 138 GLY A C 1
ATOM 3353 O O . GLY B 1 137 ? -12.992 -13.105 -24.206 1.00 14.03 138 GLY A O 1
ATOM 3354 N N . ASN B 1 138 ? -13.187 -10.901 -23.783 1.00 14.02 139 ASN A N 1
ATOM 3355 C CA . ASN B 1 138 ? -13.620 -10.553 -25.128 1.00 16.39 139 ASN A CA 1
ATOM 3356 C C . ASN B 1 138 ? -12.454 -10.569 -26.105 1.00 13.85 139 ASN A C 1
ATOM 3357 O O . ASN B 1 138 ? -11.545 -9.739 -26.034 1.00 16.38 139 ASN A O 1
ATOM 3362 N N . CYS B 1 139 ? -12.475 -11.546 -27.002 1.00 11.19 140 CYS A N 1
ATOM 3363 C CA . CYS B 1 139 ? -11.353 -11.796 -27.899 1.00 9.78 140 CYS A CA 1
ATOM 3364 C C . CYS B 1 139 ? -11.860 -12.088 -29.292 1.00 11.64 140 CYS A C 1
ATOM 3365 O O . CYS B 1 139 ? -12.539 -13.095 -29.510 1.00 12.33 140 CYS A O 1
ATOM 3368 N N . GLU B 1 140 ? -11.529 -11.210 -30.232 1.00 10.44 141 GLU A N 1
ATOM 3369 C CA . GLU B 1 140 ? -11.865 -11.417 -31.634 1.00 12.23 141 GLU A CA 1
ATOM 3370 C C . GLU B 1 140 ? -10.578 -11.688 -32.390 1.00 12.73 141 GLU A C 1
ATOM 3371 O O . GLU B 1 140 ? -9.641 -10.890 -32.325 1.00 13.51 141 GLU A O 1
ATOM 3377 N N . ILE B 1 141 ? -10.521 -12.807 -33.103 1.00 12.90 142 ILE A N 1
ATOM 3378 C CA . ILE B 1 141 ? -9.328 -13.107 -33.894 1.00 11.76 142 ILE A CA 1
ATOM 3379 C C . ILE B 1 141 ? -9.441 -12.431 -35.256 1.00 9.91 142 ILE A C 1
ATOM 3380 O O . ILE B 1 141 ? -10.512 -12.430 -35.882 1.00 12.73 142 ILE A O 1
ATOM 3385 N N . THR B 1 142 ? -8.342 -11.818 -35.699 1.00 11.92 143 THR A N 1
ATOM 3386 C CA . THR B 1 142 ? -8.372 -10.954 -36.877 1.00 11.91 143 THR A CA 1
ATOM 3387 C C . THR B 1 142 ? -7.181 -11.167 -37.809 1.00 16.25 143 THR A C 1
ATOM 3388 O O . THR B 1 142 ? -6.880 -10.314 -38.646 1.00 20.38 143 THR A O 1
ATOM 3392 N N . SER B 1 143 ? -6.516 -12.308 -37.674 1.00 14.11 144 SER A N 1
ATOM 3393 C CA . SER B 1 143 ? -5.251 -12.533 -38.363 1.00 14.00 144 SER A CA 1
ATOM 3394 C C . SER B 1 143 ? -5.362 -13.500 -39.532 1.00 15.76 144 SER A C 1
ATOM 3395 O O . SER B 1 143 ? -4.450 -14.291 -39.785 1.00 17.24 144 SER A O 1
ATOM 3398 N N . ASP B 1 144 ? -6.458 -13.407 -40.270 1.00 16.10 145 ASP A N 1
ATOM 3399 C CA . ASP B 1 144 ? -6.690 -14.322 -41.376 1.00 19.62 145 ASP A CA 1
ATOM 3400 C C . ASP B 1 144 ? -5.772 -14.079 -42.574 1.00 20.12 145 ASP A C 1
ATOM 3401 O O . ASP B 1 144 ? -5.674 -14.934 -43.454 1.00 23.13 145 ASP A O 1
ATOM 3406 N N . ASP B 1 145 ? -5.095 -12.934 -42.617 1.00 14.70 146 ASP A N 1
ATOM 3407 C CA . ASP B 1 145 ? -4.143 -12.712 -43.699 1.00 17.02 146 ASP A CA 1
ATOM 3408 C C . ASP B 1 145 ? -2.756 -13.291 -43.381 1.00 19.10 146 ASP A C 1
ATOM 3409 O O . ASP B 1 145 ? -1.836 -13.186 -44.195 1.00 21.56 146 ASP A O 1
ATOM 3414 N N . ASP B 1 146 ? -2.614 -13.915 -42.211 1.00 14.19 147 ASP A N 1
ATOM 3415 C CA . ASP B 1 146 ? -1.400 -14.682 -41.900 1.00 14.07 147 ASP A CA 1
ATOM 3416 C C . ASP B 1 146 ? -1.768 -16.017 -41.270 1.00 14.37 147 ASP A C 1
ATOM 3417 O O . ASP B 1 146 ? -1.379 -16.320 -40.139 1.00 17.79 147 ASP A O 1
ATOM 3422 N N . GLN B 1 147 ? -2.545 -16.792 -42.009 1.00 15.20 148 GLN A N 1
ATOM 3423 C CA . GLN B 1 147 ? -2.881 -18.160 -41.629 1.00 21.06 148 GLN A CA 1
ATOM 3424 C C . GLN B 1 147 ? -3.410 -18.930 -42.837 1.00 23.86 148 GLN A C 1
ATOM 3425 O O . GLN B 1 147 ? -4.109 -18.379 -43.695 1.00 23.87 148 GLN A O 1
ATOM 3431 N N . THR B 1 148 ? -3.058 -20.207 -42.914 1.00 16.00 149 THR A N 1
ATOM 3432 C CA . THR B 1 148 ? -3.495 -21.040 -44.027 1.00 15.58 149 THR A CA 1
ATOM 3433 C C . THR B 1 148 ? -4.891 -21.597 -43.810 1.00 16.70 149 THR A C 1
ATOM 3434 O O . THR B 1 148 ? -5.589 -21.951 -44.762 1.00 19.85 149 THR A O 1
ATOM 3438 N N . GLY B 1 149 ? -5.303 -21.682 -42.551 1.00 17.57 150 GLY A N 1
ATOM 3439 C CA . GLY B 1 149 ? -6.622 -22.183 -42.233 1.00 15.50 150 GLY A CA 1
ATOM 3440 C C . GLY B 1 149 ? -7.691 -21.132 -42.484 1.00 15.97 150 GLY A C 1
ATOM 3441 O O . GLY B 1 149 ? -7.377 -19.966 -42.743 1.00 17.97 150 GLY A O 1
ATOM 3442 N N . THR B 1 150 ? -8.951 -21.551 -42.416 1.00 15.15 151 THR A N 1
ATOM 3443 C CA . THR B 1 150 ? -10.075 -20.651 -42.672 1.00 19.10 151 THR A CA 1
ATOM 3444 C C . THR B 1 150 ? -10.880 -20.396 -41.395 1.00 20.16 151 THR A C 1
ATOM 3445 O O . THR B 1 150 ? -11.420 -21.326 -40.784 1.00 17.60 151 THR A O 1
ATOM 3449 N N . THR B 1 151 ? -10.964 -19.129 -41.001 1.00 19.03 152 THR A N 1
ATOM 3450 C CA . THR B 1 151 ? -11.693 -18.750 -39.794 1.00 17.83 152 THR A CA 1
ATOM 3451 C C . THR B 1 151 ? -13.190 -18.885 -40.009 1.00 22.23 152 THR A C 1
ATOM 3452 O O . THR B 1 151 ? -13.777 -18.185 -40.840 1.00 22.22 152 THR A O 1
ATOM 3456 N N . THR B 1 152 ? -13.815 -19.783 -39.260 1.00 15.38 153 THR A N 1
ATOM 3457 C CA . THR B 1 152 ? -15.246 -20.002 -39.421 1.00 16.41 153 THR A CA 1
ATOM 3458 C C . THR B 1 152 ? -16.072 -19.274 -38.351 1.00 15.70 153 THR A C 1
ATOM 3459 O O . THR B 1 152 ? -17.260 -19.022 -38.543 1.00 17.61 153 THR A O 1
ATOM 3463 N N . SER B 1 153 ? -15.434 -18.940 -37.233 1.00 15.58 154 SER A N 1
ATOM 3464 C CA A SER B 1 153 ? -16.055 -18.081 -36.235 0.39 14.19 154 SER A CA 1
ATOM 3465 C CA B SER B 1 153 ? -16.048 -18.167 -36.155 0.61 15.18 154 SER A CA 1
ATOM 3466 C C . SER B 1 153 ? -14.953 -17.314 -35.512 1.00 10.47 154 SER A C 1
ATOM 3467 O O . SER B 1 153 ? -13.919 -17.862 -35.150 1.00 11.91 154 SER A O 1
ATOM 3472 N N . ASN B 1 154 ? -15.173 -16.012 -35.346 1.00 11.21 155 ASN A N 1
ATOM 3473 C CA . ASN B 1 154 ? -14.083 -15.136 -34.887 1.00 10.41 155 ASN A CA 1
ATOM 3474 C C . ASN B 1 154 ? -14.090 -14.683 -33.430 1.00 11.95 155 ASN A C 1
ATOM 3475 O O . ASN B 1 154 ? -13.155 -14.003 -32.998 1.00 12.06 155 ASN A O 1
ATOM 3480 N N . GLN B 1 155 ? -15.119 -15.051 -32.670 1.00 9.76 156 GLN A N 1
ATOM 3481 C CA . GLN B 1 155 ? -15.255 -14.573 -31.291 1.00 9.01 156 GLN A CA 1
ATOM 3482 C C . GLN B 1 155 ? -14.990 -15.707 -30.320 1.00 12.12 156 GLN A C 1
ATOM 3483 O O . GLN B 1 155 ? -15.730 -16.698 -30.288 1.00 11.93 156 GLN A O 1
ATOM 3489 N N . CYS B 1 156 ? -13.934 -15.570 -29.525 1.00 10.32 157 CYS A N 1
ATOM 3490 C CA . CYS B 1 156 ? -13.520 -16.653 -28.640 1.00 12.20 157 CYS A CA 1
ATOM 3491 C C . CYS B 1 156 ? -14.299 -16.732 -27.337 1.00 11.11 157 CYS A C 1
ATOM 3492 O O . CYS B 1 156 ? -14.328 -17.783 -26.696 1.00 10.78 157 CYS A O 1
ATOM 3495 N N . SER B 1 157 ? -14.919 -15.631 -26.931 1.00 12.45 158 SER A N 1
ATOM 3496 C CA . SER B 1 157 ? -15.438 -15.538 -25.565 1.00 13.32 158 SER A CA 1
ATOM 3497 C C . SER B 1 157 ? -16.553 -16.539 -25.278 1.00 12.57 158 SER A C 1
ATOM 3498 O O . SER B 1 157 ? -17.422 -16.775 -26.121 1.00 14.22 158 SER A O 1
ATOM 3501 N N . LEU B 1 158 ? -16.515 -17.131 -24.088 1.00 13.51 159 LEU A N 1
ATOM 3502 C CA . LEU B 1 158 ? -17.587 -18.008 -23.635 1.00 13.53 159 LEU A CA 1
ATOM 3503 C C . LEU B 1 158 ? -18.916 -17.262 -23.597 1.00 20.06 159 LEU A C 1
ATOM 3504 O O . LEU B 1 158 ? -19.980 -17.852 -23.799 1.00 25.97 159 LEU A O 1
ATOM 3509 N N . ASP B 1 159 ? -18.850 -15.959 -23.351 1.00 22.69 160 ASP A N 1
ATOM 3510 C CA . ASP B 1 159 ? -20.066 -15.154 -23.229 1.00 27.50 160 ASP A CA 1
ATOM 3511 C C . ASP B 1 159 ? -20.620 -14.681 -24.573 1.00 26.36 160 ASP A C 1
ATOM 3512 O O . ASP B 1 159 ? -21.811 -14.384 -24.688 1.00 28.97 160 ASP A O 1
ATOM 3517 N N . ALA B 1 160 ? -19.769 -14.622 -25.592 1.00 17.94 161 ALA A N 1
ATOM 3518 C CA . ALA B 1 160 ? -20.238 -14.314 -26.941 1.00 18.02 161 ALA A CA 1
ATOM 3519 C C . ALA B 1 160 ? -21.063 -15.470 -27.494 1.00 23.98 161 ALA A C 1
ATOM 3520 O O . ALA B 1 160 ? -22.028 -15.265 -28.235 1.00 29.28 161 ALA A O 1
ATOM 3522 N N . GLY B 1 161 ? -20.679 -16.689 -27.126 1.00 19.36 162 GLY A N 1
ATOM 3523 C CA . GLY B 1 161 ? -21.375 -17.875 -27.584 1.00 20.18 162 GLY A CA 1
ATOM 3524 C C . GLY B 1 161 ? -20.592 -19.137 -27.310 1.00 19.59 162 GLY A C 1
ATOM 3525 O O . GLY B 1 161 ? -19.427 -19.082 -26.921 1.00 18.53 162 GLY A O 1
ATOM 3526 N N . PRO B 1 162 ? -21.229 -20.294 -27.516 1.00 22.95 163 PRO A N 1
ATOM 3527 C CA . PRO B 1 162 ? -20.602 -21.582 -27.215 1.00 22.53 163 PRO A CA 1
ATOM 3528 C C . PRO B 1 162 ? -19.600 -22.059 -28.270 1.00 22.41 163 PRO A C 1
ATOM 3529 O O . PRO B 1 162 ? -18.805 -22.943 -27.967 1.00 27.14 163 PRO A O 1
ATOM 3533 N N . ALA B 1 163 ? -19.614 -21.485 -29.471 1.00 18.95 164 ALA A N 1
ATOM 3534 C CA . ALA B 1 163 ? -18.769 -22.009 -30.549 1.00 17.21 164 ALA A CA 1
ATOM 3535 C C . ALA B 1 163 ? -17.281 -21.752 -30.323 1.00 15.97 164 ALA A C 1
ATOM 3536 O O . ALA B 1 163 ? -16.437 -22.538 -30.754 1.00 17.52 164 ALA A O 1
ATOM 3538 N N . GLY B 1 164 ? -16.964 -20.652 -29.648 1.00 13.81 165 GLY A N 1
ATOM 3539 C CA . GLY B 1 164 ? -15.585 -20.214 -29.534 1.00 14.00 165 GLY A CA 1
ATOM 3540 C C . GLY B 1 164 ? -15.113 -19.628 -30.854 1.00 10.57 165 GLY A C 1
ATOM 3541 O O . GLY B 1 164 ? -15.901 -19.452 -31.785 1.00 14.41 165 GLY A O 1
ATOM 3542 N N . CYS B 1 165 ? -13.826 -19.299 -30.927 1.00 9.63 166 CYS A N 1
ATOM 3543 C CA . CYS B 1 165 ? -13.248 -18.891 -32.201 1.00 9.36 166 CYS A CA 1
ATOM 3544 C C . CYS B 1 165 ? -12.619 -20.104 -32.874 1.00 11.58 166 CYS A C 1
ATOM 3545 O O . CYS B 1 165 ? -11.735 -20.758 -32.315 1.00 13.33 166 CYS A O 1
ATOM 3548 N N . VAL B 1 166 ? -13.098 -20.393 -34.077 1.00 11.20 167 VAL A N 1
ATOM 3549 C CA . VAL B 1 166 ? -12.813 -21.642 -34.770 1.00 11.88 167 VAL A CA 1
ATOM 3550 C C . VAL B 1 166 ? -12.072 -21.393 -36.077 1.00 14.44 167 VAL A C 1
ATOM 3551 O O . VAL B 1 166 ? -12.478 -20.557 -36.880 1.00 15.45 167 VAL A O 1
ATOM 3555 N N . VAL B 1 167 ? -10.978 -22.121 -36.282 1.00 13.24 168 VAL A N 1
ATOM 3556 C CA . VAL B 1 167 ? -10.270 -22.066 -37.552 1.00 12.87 168 VAL A CA 1
ATOM 3557 C C . VAL B 1 167 ? -10.208 -23.466 -38.139 1.00 17.67 168 VAL A C 1
ATOM 3558 O O . VAL B 1 167 ? -9.714 -24.389 -37.492 1.00 15.87 168 VAL A O 1
ATOM 3562 N N . GLN B 1 168 ? -10.733 -23.622 -39.353 1.00 17.43 169 GLN A N 1
ATOM 3563 C CA . GLN B 1 168 ? -10.698 -24.884 -40.086 1.00 22.48 169 GLN A CA 1
ATOM 3564 C C . GLN B 1 168 ? -9.317 -25.118 -40.665 1.00 17.77 169 GLN A C 1
ATOM 3565 O O . GLN B 1 168 ? -8.803 -24.265 -41.386 1.00 17.97 169 GLN A O 1
ATOM 3571 N N . GLY B 1 169 ? -8.730 -26.281 -40.401 1.00 14.38 170 GLY A N 1
ATOM 3572 C CA . GLY B 1 169 ? -7.412 -26.589 -40.934 1.00 16.21 170 GLY A CA 1
ATOM 3573 C C . GLY B 1 169 ? -7.464 -26.985 -42.399 1.00 15.61 170 GLY A C 1
ATOM 3574 O O . GLY B 1 169 ? -8.525 -26.948 -43.027 1.00 16.26 170 GLY A O 1
ATOM 3575 N N . THR B 1 170 ? -6.317 -27.399 -42.931 1.00 16.34 171 THR A N 1
ATOM 3576 C CA . THR B 1 170 ? -6.163 -27.681 -44.357 1.00 19.58 171 THR A CA 1
ATOM 3577 C C . THR B 1 170 ? -6.188 -29.191 -44.629 1.00 17.52 171 THR A C 1
ATOM 3578 O O . THR B 1 170 ? -6.201 -29.983 -43.683 1.00 14.73 171 THR A O 1
ATOM 3582 N N . PRO B 1 171 ? -6.238 -29.602 -45.914 1.00 15.85 172 PRO A N 1
ATOM 3583 C CA . PRO B 1 171 ? -6.321 -31.047 -46.162 1.00 14.52 172 PRO A CA 1
ATOM 3584 C C . PRO B 1 171 ? -5.165 -31.842 -45.552 1.00 15.37 172 PRO A C 1
ATOM 3585 O O . PRO B 1 171 ? -4.016 -31.385 -45.551 1.00 17.58 172 PRO A O 1
ATOM 3589 N N . GLY B 1 172 ? -5.492 -33.017 -45.020 1.00 13.61 173 GLY A N 1
ATOM 3590 C CA . GLY B 1 172 ? -4.506 -33.890 -44.407 1.00 14.54 173 GLY A CA 1
ATOM 3591 C C . GLY B 1 172 ? -4.209 -33.595 -42.945 1.00 10.75 173 GLY A C 1
ATOM 3592 O O . GLY B 1 172 ? -3.406 -34.291 -42.332 1.00 14.15 173 GLY A O 1
ATOM 3593 N N . SER B 1 173 ? -4.865 -32.586 -42.379 1.00 12.54 174 SER A N 1
ATOM 3594 C CA . SER B 1 173 ? -4.557 -32.129 -41.019 1.00 9.62 174 SER A CA 1
ATOM 3595 C C . SER B 1 173 ? -5.293 -32.899 -39.915 1.00 12.65 174 SER A C 1
ATOM 3596 O O . SER B 1 173 ? -5.112 -32.621 -38.734 1.00 11.80 174 SER A O 1
ATOM 3599 N N . TYR B 1 174 ? -6.140 -33.850 -40.290 1.00 11.15 175 TYR A N 1
ATOM 3600 C CA . TYR B 1 174 ? -7.000 -34.518 -39.309 1.00 12.12 175 TYR A CA 1
ATOM 3601 C C . TYR B 1 174 ? -7.415 -35.920 -39.737 1.00 14.33 175 TYR A C 1
ATOM 3602 O O . TYR B 1 174 ? -7.585 -36.196 -40.928 1.00 13.46 175 TYR A O 1
ATOM 3611 N N . GLY B 1 175 ? -7.593 -36.792 -38.747 1.00 9.82 176 GLY A N 1
ATOM 3612 C CA . GLY B 1 175 ? -8.296 -38.052 -38.934 1.00 10.09 176 GLY A CA 1
ATOM 3613 C C . GLY B 1 175 ? -7.683 -38.948 -39.985 1.00 12.10 176 GLY A C 1
ATOM 3614 O O . GLY B 1 175 ? -6.462 -39.133 -40.028 1.00 11.90 176 GLY A O 1
ATOM 3615 N N . SER B 1 176 ? -8.534 -39.502 -40.843 1.00 11.56 177 SER A N 1
ATOM 3616 C CA . SER B 1 176 ? -8.067 -40.490 -41.805 1.00 13.82 177 SER A CA 1
ATOM 3617 C C . SER B 1 176 ? -7.033 -39.947 -42.801 1.00 10.26 177 SER A C 1
ATOM 3618 O O . SER B 1 176 ? -6.037 -40.622 -43.081 1.00 14.12 177 SER A O 1
ATOM 3621 N N . SER B 1 177 ? -7.244 -38.734 -43.305 1.00 14.18 178 SER A N 1
ATOM 3622 C CA . SER B 1 177 ? -6.291 -38.135 -44.243 1.00 14.56 178 SER A CA 1
ATOM 3623 C C . SER B 1 177 ? -4.942 -37.849 -43.575 1.00 15.51 178 SER A C 1
ATOM 3624 O O . SER B 1 177 ? -3.887 -37.960 -44.200 1.00 17.24 178 SER A O 1
ATOM 3627 N N . PHE B 1 178 ? -4.989 -37.476 -42.303 1.00 13.71 179 PHE A N 1
ATOM 3628 C CA . PHE B 1 178 ? -3.787 -37.324 -41.491 1.00 12.18 179 PHE A CA 1
ATOM 3629 C C . PHE B 1 178 ? -3.027 -38.651 -41.394 1.00 12.67 179 PHE A C 1
ATOM 3630 O O . PHE B 1 178 ? -1.818 -38.711 -41.653 1.00 13.60 179 PHE A O 1
ATOM 3638 N N . ASN B 1 179 ? -3.739 -39.713 -41.031 1.00 12.14 180 ASN A N 1
ATOM 3639 C CA . ASN B 1 179 ? -3.123 -41.020 -40.858 1.00 11.84 180 ASN A CA 1
ATOM 3640 C C . ASN B 1 179 ? -2.491 -41.559 -42.136 1.00 13.72 180 ASN A C 1
ATOM 3641 O O . ASN B 1 179 ? -1.419 -42.172 -42.100 1.00 14.72 180 ASN A O 1
ATOM 3646 N N . GLU B 1 180 ? -3.143 -41.321 -43.270 1.00 14.97 181 GLU A N 1
ATOM 3647 C CA . GLU B 1 180 ? -2.679 -41.947 -44.505 1.00 20.40 181 GLU A CA 1
ATOM 3648 C C . GLU B 1 180 ? -1.351 -41.372 -44.970 1.00 16.22 181 GLU A C 1
ATOM 3649 O O . GLU B 1 180 ? -0.641 -41.998 -45.764 1.00 20.11 181 GLU A O 1
ATOM 3655 N N . GLN B 1 181 ? -0.994 -40.192 -44.470 1.00 13.15 182 GLN A N 1
ATOM 3656 C CA . GLN B 1 181 ? 0.288 -39.609 -44.841 1.00 15.18 182 GLN A CA 1
ATOM 3657 C C . GLN B 1 181 ? 1.297 -39.733 -43.710 1.00 16.42 182 GLN A C 1
ATOM 3658 O O . GLN B 1 181 ? 2.376 -39.141 -43.755 1.00 19.19 182 GLN A O 1
ATOM 3664 N N . GLY B 1 182 ? 0.946 -40.520 -42.698 1.00 14.13 183 GLY A N 1
ATOM 3665 C CA . GLY B 1 182 ? 1.873 -40.807 -41.617 1.00 14.53 183 GLY A CA 1
ATOM 3666 C C . GLY B 1 182 ? 1.922 -39.694 -40.600 1.00 14.96 183 GLY A C 1
ATOM 3667 O O . GLY B 1 182 ? 2.928 -39.485 -39.919 1.00 12.85 183 GLY A O 1
ATOM 3668 N N . GLY B 1 183 ? 0.821 -38.963 -40.504 1.00 12.01 184 GLY A N 1
ATOM 3669 C CA . GLY B 1 183 ? 0.696 -37.904 -39.523 1.00 11.63 184 GLY A CA 1
ATOM 3670 C C . GLY B 1 183 ? 1.633 -36.739 -39.762 1.00 12.40 184 GLY A C 1
ATOM 3671 O O . GLY B 1 183 ? 1.866 -36.333 -40.902 1.00 13.12 184 GLY A O 1
ATOM 3672 N N . GLY B 1 184 ? 2.177 -36.203 -38.679 1.00 10.65 185 GLY A N 1
ATOM 3673 C CA . GLY B 1 184 ? 3.104 -35.093 -38.765 1.00 9.31 185 GLY A CA 1
ATOM 3674 C C . GLY B 1 184 ? 3.318 -34.450 -37.411 1.00 10.30 185 GLY A C 1
ATOM 3675 O O . GLY B 1 184 ? 3.222 -35.122 -36.376 1.00 14.18 185 GLY A O 1
ATOM 3676 N N . VAL B 1 185 ? 3.616 -33.154 -37.416 1.00 10.78 186 VAL A N 1
ATOM 3677 C CA . VAL B 1 185 ? 3.911 -32.432 -36.185 1.00 8.63 186 VAL A CA 1
ATOM 3678 C C . VAL B 1 185 ? 2.904 -31.314 -35.979 1.00 10.75 186 VAL A C 1
ATOM 3679 O O . VAL B 1 185 ? 2.622 -30.547 -36.904 1.00 12.01 186 VAL A O 1
ATOM 3683 N N . TYR B 1 186 ? 2.343 -31.241 -34.775 1.00 8.89 187 TYR A N 1
ATOM 3684 C CA . TYR B 1 186 ? 1.581 -30.072 -34.366 1.00 9.78 187 TYR A CA 1
ATOM 3685 C C . TYR B 1 186 ? 2.421 -29.231 -33.419 1.00 12.23 187 TYR A C 1
ATOM 3686 O O . TYR B 1 186 ? 3.011 -29.755 -32.470 1.00 12.20 187 TYR A O 1
ATOM 3695 N N . ALA B 1 187 ? 2.496 -27.929 -33.686 1.00 11.13 188 ALA A N 1
ATOM 3696 C CA . ALA B 1 187 ? 3.288 -27.035 -32.853 1.00 10.26 188 ALA A CA 1
ATOM 3697 C C . ALA B 1 187 ? 2.439 -25.874 -32.405 1.00 10.85 188 ALA A C 1
ATOM 3698 O O . ALA B 1 187 ? 1.630 -25.355 -33.181 1.00 12.13 188 ALA A O 1
ATOM 3700 N N . MET B 1 188 ? 2.622 -25.476 -31.152 1.00 9.31 189 MET A N 1
ATOM 3701 C CA . MET B 1 188 ? 1.956 -24.294 -30.616 1.00 10.71 189 MET A CA 1
ATOM 3702 C C . MET B 1 188 ? 3.000 -23.326 -30.090 1.00 13.50 189 MET A C 1
ATOM 3703 O O . MET B 1 188 ? 3.881 -23.726 -29.320 1.00 12.74 189 MET A O 1
ATOM 3708 N N . GLN B 1 189 ? 2.920 -22.065 -30.516 1.00 10.72 190 GLN A N 1
ATOM 3709 C CA . GLN B 1 189 ? 3.680 -20.985 -29.897 1.00 12.78 190 GLN A CA 1
ATOM 3710 C C . GLN B 1 189 ? 2.718 -20.112 -29.100 1.00 10.89 190 GLN A C 1
ATOM 3711 O O . GLN B 1 189 ? 1.734 -19.607 -29.644 1.00 13.17 190 GLN A O 1
ATOM 3717 N N . TRP B 1 190 ? 3.006 -19.937 -27.816 1.00 10.75 191 TRP A N 1
ATOM 3718 C CA . TRP B 1 190 ? 2.113 -19.227 -26.900 1.00 11.81 191 TRP A CA 1
ATOM 3719 C C . TRP B 1 190 ? 2.863 -18.060 -26.258 1.00 10.50 191 TRP A C 1
ATOM 3720 O O . TRP B 1 190 ? 3.824 -18.260 -25.504 1.00 13.15 191 TRP A O 1
ATOM 3731 N N . THR B 1 191 ? 2.440 -16.843 -26.584 1.00 12.24 192 THR A N 1
ATOM 3732 C CA . THR B 1 191 ? 3.051 -15.634 -26.032 1.00 11.42 192 THR A CA 1
ATOM 3733 C C . THR B 1 191 ? 1.933 -14.841 -25.383 1.00 14.15 192 THR A C 1
ATOM 3734 O O . THR B 1 191 ? 0.790 -15.259 -25.455 1.00 13.93 192 THR A O 1
ATOM 3738 N N . ASP B 1 192 ? 2.241 -13.708 -24.749 1.00 11.82 193 ASP A N 1
ATOM 3739 C CA . ASP B 1 192 ? 1.175 -12.869 -24.195 1.00 13.58 193 ASP A CA 1
ATOM 3740 C C . ASP B 1 192 ? 0.159 -12.501 -25.267 1.00 11.65 193 ASP A C 1
ATOM 3741 O O . ASP B 1 192 ? -1.048 -12.487 -25.018 1.00 15.34 193 ASP A O 1
ATOM 3746 N N . GLU B 1 193 ? 0.648 -12.193 -26.462 1.00 13.01 194 GLU A N 1
ATOM 3747 C CA . GLU B 1 193 ? -0.194 -11.601 -27.492 1.00 14.74 194 GLU A CA 1
ATOM 3748 C C . GLU B 1 193 ? -0.997 -12.615 -28.283 1.00 12.07 194 GLU A C 1
ATOM 3749 O O . GLU B 1 193 ? -2.092 -12.309 -28.753 1.00 13.46 194 GLU A O 1
ATOM 3755 N N . PHE B 1 194 ? -0.460 -13.819 -28.458 1.00 11.32 195 PHE A N 1
ATOM 3756 C CA . PHE B 1 194 ? -1.087 -14.749 -29.392 1.00 11.35 195 PHE A CA 1
ATOM 3757 C C . PHE B 1 194 ? -0.851 -16.208 -29.069 1.00 12.53 195 PHE A C 1
ATOM 3758 O O . PHE B 1 194 ? 0.029 -16.564 -28.271 1.00 12.43 195 PHE A O 1
ATOM 3766 N N . ILE B 1 195 ? -1.661 -17.045 -29.708 1.00 10.98 196 ILE A N 1
ATOM 3767 C CA . ILE B 1 195 ? -1.388 -18.469 -29.795 1.00 12.00 196 ILE A CA 1
ATOM 3768 C C . ILE B 1 195 ? -1.390 -18.832 -31.272 1.00 10.62 196 ILE A C 1
ATOM 3769 O O . ILE B 1 195 ? -2.379 -18.612 -31.972 1.00 10.67 196 ILE A O 1
ATOM 3774 N N . LYS B 1 196 ? -0.266 -19.349 -31.760 1.00 11.81 197 LYS A N 1
ATOM 3775 C CA . LYS B 1 196 ? -0.173 -19.793 -33.151 1.00 9.08 197 LYS A CA 1
ATOM 3776 C C . LYS B 1 196 ? -0.038 -21.296 -33.182 1.00 9.55 197 LYS A C 1
ATOM 3777 O O . LYS B 1 196 ? 0.756 -21.861 -32.425 1.00 11.94 197 LYS A O 1
ATOM 3783 N N . LEU B 1 197 ? -0.820 -21.935 -34.049 1.00 9.82 198 LEU A N 1
ATOM 3784 C CA . LEU B 1 197 ? -0.781 -23.384 -34.213 1.00 8.82 198 LEU A CA 1
ATOM 3785 C C . LEU B 1 197 ? -0.316 -23.709 -35.622 1.00 9.99 198 LEU A C 1
ATOM 3786 O O . LEU B 1 197 ? -0.831 -23.153 -36.596 1.00 11.42 198 LEU A O 1
ATOM 3791 N N . TRP B 1 198 ? 0.661 -24.609 -35.734 1.00 12.09 199 TRP A N 1
ATOM 3792 C CA . TRP B 1 198 ? 1.098 -25.103 -37.041 1.00 12.12 199 TRP A CA 1
ATOM 3793 C C . TRP B 1 198 ? 0.837 -26.595 -37.174 1.00 12.15 199 TRP A C 1
ATOM 3794 O O . TRP B 1 198 ? 0.935 -27.341 -36.197 1.00 11.41 199 TRP A O 1
ATOM 3805 N N . PHE B 1 199 ? 0.516 -27.028 -38.387 1.00 10.41 200 PHE A N 1
ATOM 3806 C CA . PHE B 1 199 ? 0.555 -28.442 -38.728 1.00 11.57 200 PHE A CA 1
ATOM 3807 C C . PHE B 1 199 ? 1.588 -28.650 -39.823 1.00 14.57 200 PHE A C 1
ATOM 3808 O O . PHE B 1 199 ? 1.471 -28.080 -40.907 1.00 13.84 200 PHE A O 1
ATOM 3816 N N . PHE B 1 200 ? 2.607 -29.457 -39.537 1.00 13.49 201 PHE A N 1
ATOM 3817 C CA . PHE B 1 200 ? 3.575 -29.846 -40.555 1.00 13.48 201 PHE A CA 1
ATOM 3818 C C . PHE B 1 200 ? 3.357 -31.307 -40.924 1.00 15.78 201 PHE A C 1
ATOM 3819 O O . PHE B 1 200 ? 3.515 -32.188 -40.079 1.00 15.02 201 PHE A O 1
ATOM 3827 N N . PRO B 1 201 ? 2.981 -31.577 -42.184 1.00 14.29 202 PRO A N 1
ATOM 3828 C CA . PRO B 1 201 ? 2.861 -32.968 -42.635 1.00 16.75 202 PRO A CA 1
ATOM 3829 C C . PRO B 1 201 ? 4.179 -33.717 -42.454 1.00 13.96 202 PRO A C 1
ATOM 3830 O O . PRO B 1 201 ? 5.234 -33.093 -42.392 1.00 15.72 202 PRO A O 1
ATOM 3834 N N . ARG B 1 202 ? 4.099 -35.040 -42.383 1.00 13.70 203 ARG A N 1
ATOM 3835 C CA . ARG B 1 202 ? 5.265 -35.897 -42.183 1.00 14.09 203 ARG A CA 1
ATOM 3836 C C . ARG B 1 202 ? 6.374 -35.575 -43.185 1.00 16.91 203 ARG A C 1
ATOM 3837 O O . ARG B 1 202 ? 7.559 -35.598 -42.844 1.00 19.91 203 ARG A O 1
ATOM 3845 N N . SER B 1 203 ? 5.975 -35.252 -44.413 1.00 18.04 204 SER A N 1
ATOM 3846 C CA . SER B 1 203 ? 6.920 -34.990 -45.500 1.00 18.99 204 SER A CA 1
ATOM 3847 C C . SER B 1 203 ? 7.466 -33.567 -45.509 1.00 21.09 204 SER A C 1
ATOM 3848 O O . SER B 1 203 ? 8.271 -33.224 -46.371 1.00 24.88 204 SER A O 1
ATOM 3851 N N . ALA B 1 204 ? 7.032 -32.739 -44.563 1.00 15.85 205 ALA A N 1
ATOM 3852 C CA . ALA B 1 204 ? 7.438 -31.333 -44.553 1.00 18.39 205 ALA A CA 1
ATOM 3853 C C . ALA B 1 204 ? 7.686 -30.775 -43.154 1.00 19.42 205 ALA A C 1
ATOM 3854 O O . ALA B 1 204 ? 7.251 -29.671 -42.839 1.00 17.64 205 ALA A O 1
ATOM 3856 N N . ILE B 1 205 ? 8.387 -31.535 -42.316 1.00 17.58 206 ILE A N 1
ATOM 3857 C CA . ILE B 1 205 ? 8.709 -31.081 -40.961 1.00 18.54 206 ILE A CA 1
ATOM 3858 C C . ILE B 1 205 ? 9.962 -30.208 -40.965 1.00 15.62 206 ILE A C 1
ATOM 3859 O O . ILE B 1 205 ? 11.002 -30.621 -41.493 1.00 18.47 206 ILE A O 1
ATOM 3864 N N . PRO B 1 206 ? 9.873 -28.999 -40.382 1.00 14.61 207 PRO A N 1
ATOM 3865 C CA . PRO B 1 206 ? 11.033 -28.101 -40.331 1.00 13.83 207 PRO A CA 1
ATOM 3866 C C . PRO B 1 206 ? 12.252 -28.764 -39.693 1.00 18.58 207 PRO A C 1
ATOM 3867 O O . PRO B 1 206 ? 12.122 -29.421 -38.654 1.00 15.79 207 PRO A O 1
ATOM 3871 N N . LYS B 1 207 ? 13.415 -28.592 -40.316 1.00 20.54 208 LYS A N 1
ATOM 3872 C CA . LYS B 1 207 ? 14.646 -29.203 -39.825 1.00 19.12 208 LYS A CA 1
ATOM 3873 C C . LYS B 1 207 ? 14.994 -28.752 -38.403 1.00 16.04 208 LYS A C 1
ATOM 3874 O O . LYS B 1 207 ? 15.499 -29.541 -37.600 1.00 19.50 208 LYS A O 1
ATOM 3880 N N . SER B 1 208 ? 14.692 -27.500 -38.067 1.00 13.75 209 SER A N 1
ATOM 3881 C CA . SER B 1 208 ? 15.018 -26.989 -36.736 1.00 17.34 209 SER A CA 1
ATOM 3882 C C . SER B 1 208 ? 14.218 -27.671 -35.624 1.00 17.15 209 SER A C 1
ATOM 3883 O O . SER B 1 208 ? 14.639 -27.685 -34.471 1.00 17.22 209 SER A O 1
ATOM 3886 N N . ILE B 1 209 ? 13.063 -28.232 -35.967 1.00 18.08 210 ILE A N 1
ATOM 3887 C CA . ILE B 1 209 ? 12.275 -28.979 -34.989 1.00 15.86 210 ILE A CA 1
ATOM 3888 C C . ILE B 1 209 ? 12.907 -30.348 -34.796 1.00 19.25 210 ILE A C 1
ATOM 3889 O O . ILE B 1 209 ? 13.049 -30.828 -33.671 1.00 19.41 210 ILE A O 1
ATOM 3894 N N . GLU B 1 210 ? 13.319 -30.962 -35.897 1.00 19.38 211 GLU A N 1
ATOM 3895 C CA . GLU B 1 210 ? 13.954 -32.270 -35.834 1.00 18.39 211 GLU A CA 1
ATOM 3896 C C . GLU B 1 210 ? 15.253 -32.250 -35.026 1.00 22.23 211 GLU A C 1
ATOM 3897 O O . GLU B 1 210 ? 15.639 -33.266 -34.444 1.00 26.87 211 GLU A O 1
ATOM 3903 N N . SER B 1 211 ? 15.914 -31.096 -34.982 1.00 20.29 212 SER A N 1
ATOM 3904 C CA . SER B 1 211 ? 17.199 -30.972 -34.299 1.00 20.21 212 SER A CA 1
ATOM 3905 C C . SER B 1 211 ? 17.072 -30.372 -32.902 1.00 18.99 212 SER A C 1
ATOM 3906 O O . SER B 1 211 ? 18.074 -30.043 -32.270 1.00 22.20 212 SER A O 1
ATOM 3909 N N . ASP B 1 212 ? 15.835 -30.235 -32.428 1.00 23.49 213 ASP A N 1
ATOM 3910 C CA . ASP B 1 212 ? 15.547 -29.729 -31.080 1.00 21.02 213 ASP A CA 1
ATOM 3911 C C . ASP B 1 212 ? 16.111 -28.336 -30.777 1.00 25.17 213 ASP A C 1
ATOM 3912 O O . ASP B 1 212 ? 16.432 -28.023 -29.629 1.00 25.07 213 ASP A O 1
ATOM 3917 N N . SER B 1 213 ? 16.225 -27.505 -31.809 1.00 22.60 214 SER A N 1
ATOM 3918 C CA . SER B 1 213 ? 16.544 -26.093 -31.623 1.00 25.68 214 SER A CA 1
ATOM 3919 C C . SER B 1 213 ? 15.611 -25.284 -32.518 1.00 20.86 214 SER A C 1
ATOM 3920 O O . SER B 1 213 ? 16.055 -24.627 -33.461 1.00 20.56 214 SER A O 1
ATOM 3923 N N . PRO B 1 214 ? 14.302 -25.341 -32.230 1.00 20.71 215 PRO A N 1
ATOM 3924 C CA . PRO B 1 214 ? 13.283 -24.833 -33.157 1.00 15.80 215 PRO A CA 1
ATOM 3925 C C . PRO B 1 214 ? 13.451 -23.346 -33.458 1.00 19.87 215 PRO A C 1
ATOM 3926 O O . PRO B 1 214 ? 13.674 -22.543 -32.554 1.00 22.06 215 PRO A O 1
ATOM 3930 N N . ASP B 1 215 ? 13.339 -22.998 -34.735 1.00 20.09 216 ASP A N 1
ATOM 3931 C CA . ASP B 1 215 ? 13.461 -21.619 -35.187 1.00 17.88 216 ASP A CA 1
ATOM 3932 C C . ASP B 1 215 ? 12.110 -21.202 -35.752 1.00 18.98 216 ASP A C 1
ATOM 3933 O O . ASP B 1 215 ? 11.756 -21.600 -36.862 1.00 19.82 216 ASP A O 1
ATOM 3938 N N . VAL B 1 216 ? 11.349 -20.410 -34.997 1.00 19.57 217 VAL A N 1
ATOM 3939 C CA . VAL B 1 216 ? 9.977 -20.091 -35.396 1.00 22.15 217 VAL A CA 1
ATOM 3940 C C . VAL B 1 216 ? 9.920 -19.366 -36.748 1.00 23.29 217 VAL A C 1
ATOM 3941 O O . VAL B 1 216 ? 8.963 -19.524 -37.510 1.00 23.00 217 VAL A O 1
ATOM 3945 N N . SER B 1 217 ? 10.976 -18.623 -37.070 1.00 24.85 218 SER A N 1
ATOM 3946 C CA . SER B 1 217 ? 11.034 -17.901 -38.342 1.00 25.97 218 SER A CA 1
ATOM 3947 C C . SER B 1 217 ? 11.036 -18.811 -39.581 1.00 26.35 218 SER A C 1
ATOM 3948 O O . SER B 1 217 ? 10.776 -18.344 -40.693 1.00 27.35 218 SER A O 1
ATOM 3951 N N . GLU B 1 218 ? 11.322 -20.100 -39.403 1.00 27.12 219 GLU A N 1
ATOM 3952 C CA . GLU B 1 218 ? 11.288 -21.027 -40.536 1.00 25.38 219 GLU A CA 1
ATOM 3953 C C . GLU B 1 218 ? 10.028 -21.901 -40.570 1.00 23.47 219 GLU A C 1
ATOM 3954 O O . GLU B 1 218 ? 9.887 -22.757 -41.440 1.00 26.39 219 GLU A O 1
ATOM 3960 N N . PHE B 1 219 ? 9.115 -21.674 -39.628 1.00 20.09 220 PHE A N 1
ATOM 3961 C CA . PHE B 1 219 ? 7.879 -22.449 -39.551 1.00 16.56 220 PHE A CA 1
ATOM 3962 C C . PHE B 1 219 ? 6.903 -22.109 -40.681 1.00 18.13 220 PHE A C 1
ATOM 3963 O O . PHE B 1 219 ? 6.020 -22.895 -40.999 1.00 20.05 220 PHE A O 1
ATOM 3971 N N . GLY B 1 220 ? 7.011 -20.905 -41.227 1.00 24.72 221 GLY A N 1
ATOM 3972 C CA . GLY B 1 220 ? 6.085 -20.472 -42.228 1.00 25.71 221 GLY A CA 1
ATOM 3973 C C . GLY B 1 220 ? 4.773 -19.998 -41.632 1.00 21.26 221 GLY A C 1
ATOM 3974 O O . GLY B 1 220 ? 4.708 -19.791 -40.498 1.00 19.24 221 GLY A O 1
ATOM 3975 N N . THR B 1 221 ? 3.759 -19.831 -42.460 1.00 28.36 222 THR A N 1
ATOM 3976 C CA . THR B 1 221 ? 2.419 -19.343 -42.048 1.00 23.44 222 THR A CA 1
ATOM 3977 C C . THR B 1 221 ? 1.768 -20.327 -41.059 1.00 19.37 222 THR A C 1
ATOM 3978 O O . THR B 1 221 ? 1.673 -21.461 -41.338 1.00 24.53 222 THR A O 1
ATOM 3982 N N . PRO B 1 222 ? 1.268 -19.854 -39.959 1.00 17.18 223 PRO A N 1
ATOM 3983 C CA . PRO B 1 222 ? 0.526 -20.731 -39.049 1.00 14.56 223 PRO A CA 1
ATOM 3984 C C . PRO B 1 222 ? -0.721 -21.264 -39.688 1.00 16.82 223 PRO A C 1
ATOM 3985 O O . PRO B 1 222 ? -1.260 -20.570 -40.529 1.00 19.16 223 PRO A O 1
ATOM 3989 N N . MET B 1 223 ? -1.197 -22.450 -39.280 1.00 13.21 224 MET A N 1
ATOM 3990 C CA . MET B 1 223 ? -2.470 -22.946 -39.775 1.00 11.90 224 MET A CA 1
ATOM 3991 C C . MET B 1 223 ? -3.613 -22.213 -39.069 1.00 16.42 224 MET A C 1
ATOM 3992 O O . MET B 1 223 ? -4.621 -21.875 -39.683 1.00 16.10 224 MET A O 1
ATOM 3997 N N . GLY B 1 224 ? -3.426 -21.931 -37.784 1.00 13.24 225 GLY A N 1
ATOM 3998 C CA . GLY B 1 224 ? -4.355 -21.099 -37.035 1.00 12.89 225 GLY A CA 1
ATOM 3999 C C . GLY B 1 224 ? -3.601 -20.003 -36.305 1.00 12.94 225 GLY A C 1
ATOM 4000 O O . GLY B 1 224 ? -2.683 -20.267 -35.527 1.00 13.62 225 GLY A O 1
ATOM 4001 N N . ASN B 1 225 ? -3.981 -18.753 -36.562 1.00 10.45 226 ASN A N 1
ATOM 4002 C CA . ASN B 1 225 ? -3.295 -17.613 -35.966 1.00 9.86 226 ASN A CA 1
ATOM 4003 C C . ASN B 1 225 ? -4.228 -16.896 -34.988 1.00 13.44 226 ASN A C 1
ATOM 4004 O O . ASN B 1 225 ? -5.015 -16.033 -35.379 1.00 14.91 226 ASN A O 1
ATOM 4009 N N . PHE B 1 226 ? -4.165 -17.279 -33.719 1.00 12.84 227 PHE A N 1
ATOM 4010 C CA . PHE B 1 226 ? -5.091 -16.724 -32.734 1.00 11.77 227 PHE A CA 1
ATOM 4011 C C . PHE B 1 226 ? -4.523 -15.448 -32.134 1.00 11.77 227 PHE A C 1
ATOM 4012 O O . PHE B 1 226 ? -3.798 -15.461 -31.136 1.00 12.07 227 PHE A O 1
ATOM 4020 N N . LYS B 1 227 ? -4.874 -14.339 -32.774 1.00 11.66 228 LYS A N 1
ATOM 4021 C CA . LYS B 1 227 ? -4.293 -13.048 -32.475 1.00 12.40 228 LYS A CA 1
ATOM 4022 C C . LYS B 1 227 ? -5.355 -12.040 -32.871 1.00 12.78 228 LYS A C 1
ATOM 4023 O O . LYS B 1 227 ? -6.046 -12.235 -33.873 1.00 13.34 228 LYS A O 1
ATOM 4029 N N . GLY B 1 228 ? -5.507 -10.969 -32.099 1.00 10.34 229 GLY A N 1
ATOM 4030 C CA . GLY B 1 228 ? -6.555 -10.020 -32.423 1.00 10.70 229 GLY A CA 1
ATOM 4031 C C . GLY B 1 228 ? -6.812 -8.992 -31.346 1.00 12.12 229 GLY A C 1
ATOM 4032 O O . GLY B 1 228 ? -5.883 -8.324 -30.880 1.00 14.70 229 GLY A O 1
ATOM 4033 N N . THR B 1 229 ? -8.076 -8.870 -30.942 1.00 10.17 230 THR A N 1
ATOM 4034 C CA . THR B 1 229 ? -8.506 -7.732 -30.117 1.00 13.23 230 THR A CA 1
ATOM 4035 C C . THR B 1 229 ? -8.296 -7.909 -28.611 1.00 13.88 230 THR A C 1
ATOM 4036 O O . THR B 1 229 ? -8.751 -7.082 -27.815 1.00 15.27 230 THR A O 1
ATOM 4040 N N . CYS B 1 230 ? -7.630 -8.990 -28.218 1.00 10.21 231 CYS A N 1
ATOM 4041 C CA . CYS B 1 230 ? -7.223 -9.175 -26.833 1.00 10.52 231 CYS A CA 1
ATOM 4042 C C . CYS B 1 230 ? -5.843 -9.809 -26.829 1.00 10.70 231 CYS A C 1
ATOM 4043 O O . CYS B 1 230 ? -5.394 -10.327 -27.855 1.00 12.10 231 CYS A O 1
ATOM 4046 N N . ASP B 1 231 ? -5.162 -9.754 -25.690 1.00 10.89 232 ASP A N 1
ATOM 4047 C CA . ASP B 1 231 ? -3.898 -10.466 -25.562 1.00 9.84 232 ASP A CA 1
ATOM 4048 C C . ASP B 1 231 ? -4.236 -11.926 -25.306 1.00 8.73 232 ASP A C 1
ATOM 4049 O O . ASP B 1 231 ? -4.434 -12.347 -24.156 1.00 13.16 232 ASP A O 1
ATOM 4054 N N . ILE B 1 232 ? -4.331 -12.684 -26.398 1.00 10.51 233 ILE A N 1
ATOM 4055 C CA . ILE B 1 232 ? -4.866 -14.046 -26.380 1.00 11.34 233 ILE A CA 1
ATOM 4056 C C . ILE B 1 232 ? -4.162 -14.936 -25.354 1.00 9.69 233 ILE A C 1
ATOM 4057 O O . ILE B 1 232 ? -4.805 -15.687 -24.613 1.00 10.70 233 ILE A O 1
ATOM 4062 N N . GLY B 1 233 ? -2.841 -14.817 -25.275 1.00 11.03 234 GLY A N 1
ATOM 4063 C CA . GLY B 1 233 ? -2.060 -15.682 -24.406 1.00 11.30 234 GLY A CA 1
ATOM 4064 C C . GLY B 1 233 ? -2.267 -15.408 -22.930 1.00 13.22 234 GLY A C 1
ATOM 4065 O O . GLY B 1 233 ? -2.048 -16.290 -22.098 1.00 16.97 234 GLY A O 1
ATOM 4066 N N . LYS B 1 234 ? -2.697 -14.195 -22.599 1.00 11.58 235 LYS A N 1
ATOM 4067 C CA . LYS B 1 234 ? -2.944 -13.836 -21.207 1.00 11.84 235 LYS A CA 1
ATOM 4068 C C . LYS B 1 234 ? -4.295 -14.335 -20.717 1.00 14.73 235 LYS A C 1
ATOM 4069 O O . LYS B 1 234 ? -4.627 -14.205 -19.536 1.00 16.23 235 LYS A O 1
ATOM 4075 N N . GLU B 1 235 ? -5.093 -14.881 -21.627 1.00 13.19 236 GLU A N 1
ATOM 4076 C CA . GLU B 1 235 ? -6.382 -15.432 -21.251 1.00 9.85 236 GLU A CA 1
ATOM 4077 C C . GLU B 1 235 ? -6.238 -16.763 -20.532 1.00 8.54 236 GLU A C 1
ATOM 4078 O O . GLU B 1 235 ? -7.207 -17.262 -19.945 1.00 12.69 236 GLU A O 1
ATOM 4084 N N . PHE B 1 236 ? -5.032 -17.324 -20.565 1.00 12.28 237 PHE A N 1
ATOM 4085 C CA . PHE B 1 236 ? -4.796 -18.648 -20.006 1.00 12.38 237 PHE A CA 1
ATOM 4086 C C . PHE B 1 236 ? -3.724 -18.650 -18.925 1.00 12.08 237 PHE A C 1
ATOM 4087 O O . PHE B 1 236 ? -2.638 -18.103 -19.110 1.00 16.54 237 PHE A O 1
ATOM 4095 N N . LYS B 1 237 ? -4.055 -19.274 -17.795 1.00 12.43 238 LYS A N 1
ATOM 4096 C CA . LYS B 1 237 ? -3.081 -19.571 -16.754 1.00 14.55 238 LYS A CA 1
ATOM 4097 C C . LYS B 1 237 ? -2.311 -20.805 -17.218 1.00 13.52 238 LYS A C 1
ATOM 4098 O O . LYS B 1 237 ? -2.646 -21.383 -18.255 1.00 10.01 238 LYS A O 1
ATOM 4104 N N . PRO B 1 238 ? -1.258 -21.209 -16.489 1.00 12.04 239 PRO A N 1
ATOM 4105 C CA . PRO B 1 238 ? -0.586 -22.445 -16.913 1.00 9.28 239 PRO A CA 1
ATOM 4106 C C . PRO B 1 238 ? -1.563 -23.609 -17.108 1.00 9.71 239 PRO A C 1
ATOM 4107 O O . PRO B 1 238 ? -2.483 -23.804 -16.308 1.00 12.61 239 PRO A O 1
ATOM 4111 N N . GLN B 1 239 ? -1.365 -24.349 -18.192 1.00 10.06 240 GLN A N 1
ATOM 4112 C CA . GLN B 1 239 ? -2.352 -25.312 -18.666 1.00 12.04 240 GLN A CA 1
ATOM 4113 C C . GLN B 1 239 ? -1.862 -26.742 -18.508 1.00 9.68 240 GLN A C 1
ATOM 4114 O O . GLN B 1 239 ? -0.666 -27.008 -18.581 1.00 12.29 240 GLN A O 1
ATOM 4120 N N . LYS B 1 240 ? -2.800 -27.671 -18.339 1.00 11.21 241 LYS A N 1
ATOM 4121 C CA . LYS B 1 240 ? -2.469 -29.084 -18.451 1.00 10.03 241 LYS A CA 1
ATOM 4122 C C . LYS B 1 240 ? -2.744 -29.501 -19.882 1.00 9.89 241 LYS A C 1
ATOM 4123 O O . LYS B 1 240 ? -3.739 -29.079 -20.461 1.00 13.04 241 LYS A O 1
ATOM 4129 N N . LEU B 1 241 ? -1.860 -30.315 -20.446 1.00 8.99 242 LEU A N 1
ATOM 4130 C CA . LEU B 1 241 ? -2.049 -30.858 -21.790 1.00 9.03 242 LEU A CA 1
ATOM 4131 C C . LEU B 1 241 ? -2.911 -32.114 -21.706 1.00 9.85 242 LEU A C 1
ATOM 4132 O O . LEU B 1 241 ? -2.735 -32.938 -20.804 1.00 10.24 242 LEU A O 1
ATOM 4137 N N . VAL B 1 242 ? -3.857 -32.258 -22.633 1.00 9.40 243 VAL A N 1
ATOM 4138 C CA . VAL B 1 242 ? -4.753 -33.412 -22.611 1.00 9.38 243 VAL A CA 1
ATOM 4139 C C . VAL B 1 242 ? -4.807 -34.123 -23.953 1.00 9.35 243 VAL A C 1
ATOM 4140 O O . VAL B 1 242 ? -4.970 -33.490 -24.991 1.00 9.57 243 VAL A O 1
ATOM 4144 N N . PHE B 1 243 ? -4.659 -35.447 -23.930 1.00 8.04 244 PHE A N 1
ATOM 4145 C CA . PHE B 1 243 ? -4.992 -36.270 -25.091 1.00 7.37 244 PHE A CA 1
ATOM 4146 C C . PHE B 1 243 ? -6.155 -37.162 -24.722 1.00 8.13 244 PHE A C 1
ATOM 4147 O O . PHE B 1 243 ? -6.110 -37.844 -23.704 1.00 8.91 244 PHE A O 1
ATOM 4155 N N . ASP B 1 244 ? -7.203 -37.180 -25.539 1.00 7.60 245 ASP A N 1
ATOM 4156 C CA . ASP B 1 244 ? -8.281 -38.121 -25.275 1.00 7.57 245 ASP A CA 1
ATOM 4157 C C . ASP B 1 244 ? -8.960 -38.578 -26.543 1.00 9.36 245 ASP A C 1
ATOM 4158 O O . ASP B 1 244 ? -8.780 -37.978 -27.613 1.00 9.26 245 ASP A O 1
ATOM 4163 N N . THR B 1 245 ? -9.725 -39.659 -26.412 1.00 7.79 246 THR A N 1
ATOM 4164 C CA . THR B 1 245 ? -10.750 -39.991 -27.388 1.00 9.55 246 THR A CA 1
ATOM 4165 C C . THR B 1 245 ? -12.025 -40.345 -26.656 1.00 8.72 246 THR A C 1
ATOM 4166 O O . THR B 1 245 ? -12.055 -41.272 -25.849 1.00 10.25 246 THR A O 1
ATOM 4170 N N . THR B 1 246 ? -13.072 -39.577 -26.904 1.00 7.99 247 THR A N 1
ATOM 4171 C CA . THR B 1 246 ? -14.390 -39.950 -26.414 1.00 8.08 247 THR A CA 1
ATOM 4172 C C . THR B 1 246 ? -15.289 -40.332 -27.602 1.00 8.24 247 THR A C 1
ATOM 4173 O O . THR B 1 246 ? -14.830 -40.384 -28.753 1.00 8.99 247 THR A O 1
ATOM 4177 N N . PHE B 1 247 ? -16.550 -40.649 -27.321 1.00 8.82 248 PHE A N 1
ATOM 4178 C CA . PHE B 1 247 ? -17.503 -41.056 -28.355 1.00 10.24 248 PHE A CA 1
ATOM 4179 C C . PHE B 1 247 ? -18.819 -40.330 -28.137 1.00 9.43 248 PHE A C 1
ATOM 4180 O O . PHE B 1 247 ? -19.240 -40.153 -26.993 1.00 9.05 248 PHE A O 1
ATOM 4188 N N . CYS B 1 248 ? -19.468 -39.916 -29.224 1.00 9.51 249 CYS A N 1
ATOM 4189 C CA . CYS B 1 248 ? -20.803 -39.329 -29.135 1.00 9.80 249 CYS A CA 1
ATOM 4190 C C . CYS B 1 248 ? -20.802 -38.126 -28.181 1.00 11.82 249 CYS A C 1
ATOM 4191 O O . CYS B 1 248 ? -19.962 -37.234 -28.320 1.00 13.06 249 CYS A O 1
ATOM 4194 N N . GLY B 1 249 ? -21.715 -38.096 -27.212 1.00 10.75 250 GLY A N 1
ATOM 4195 C CA . GLY B 1 249 ? -21.717 -37.024 -26.227 1.00 12.27 250 GLY A CA 1
ATOM 4196 C C . GLY B 1 249 ? -22.078 -35.658 -26.772 1.00 13.11 250 GLY A C 1
ATOM 4197 O O . GLY B 1 249 ? -22.716 -35.562 -27.816 1.00 14.10 250 GLY A O 1
ATOM 4198 N N . ASP B 1 250 ? -21.647 -34.608 -26.068 1.00 13.24 251 ASP A N 1
ATOM 4199 C CA . ASP B 1 250 ? -22.089 -33.224 -26.344 1.00 16.00 251 ASP A CA 1
ATOM 4200 C C . ASP B 1 250 ? -21.970 -32.775 -27.797 1.00 15.12 251 ASP A C 1
ATOM 4201 O O . ASP B 1 250 ? -22.908 -32.194 -28.360 1.00 17.15 251 ASP A O 1
ATOM 4206 N N . TRP B 1 251 ? -20.805 -32.998 -28.393 1.00 12.19 252 TRP A N 1
ATOM 4207 C CA . TRP B 1 251 ? -20.569 -32.552 -29.765 1.00 13.02 252 TRP A CA 1
ATOM 4208 C C . TRP B 1 251 ? -20.823 -33.667 -30.772 1.00 13.71 252 TRP A C 1
ATOM 4209 O O . TRP B 1 251 ? -21.768 -33.588 -31.557 1.00 13.41 252 TRP A O 1
ATOM 4220 N N . ALA B 1 252 ? -19.998 -34.713 -30.750 1.00 12.36 253 ALA A N 1
ATOM 4221 C CA . ALA B 1 252 ? -20.117 -35.792 -31.733 1.00 10.47 253 ALA A CA 1
ATOM 4222 C C . ALA B 1 252 ? -21.514 -36.398 -31.791 1.00 13.24 253 ALA A C 1
ATOM 4223 O O . ALA B 1 252 ? -22.013 -36.708 -32.874 1.00 13.59 253 ALA A O 1
ATOM 4225 N N . GLY B 1 253 ? -22.135 -36.570 -30.622 1.00 11.93 254 GLY A N 1
ATOM 4226 C CA . GLY B 1 253 ? -23.454 -37.178 -30.541 1.00 12.69 254 GLY A CA 1
ATOM 4227 C C . GLY B 1 253 ? -24.550 -36.272 -31.077 1.00 15.16 254 GLY A C 1
ATOM 4228 O O . GLY B 1 253 ? -25.493 -36.742 -31.709 1.00 15.20 254 GLY A O 1
ATOM 4229 N N . SER B 1 254 ? -24.419 -34.969 -30.851 1.00 14.23 255 SER A N 1
ATOM 4230 C CA A SER B 1 254 ? -25.466 -34.038 -31.273 0.56 12.68 255 SER A CA 1
ATOM 4231 C CA B SER B 1 254 ? -25.442 -34.011 -31.275 0.44 13.86 255 SER A CA 1
ATOM 4232 C C . SER B 1 254 ? -25.489 -33.825 -32.789 1.00 17.13 255 SER A C 1
ATOM 4233 O O . SER B 1 254 ? -26.559 -33.654 -33.375 1.00 18.57 255 SER A O 1
ATOM 4238 N N . VAL B 1 255 ? -24.324 -33.857 -33.427 1.00 14.48 256 VAL A N 1
ATOM 4239 C CA . VAL B 1 255 ? -24.230 -33.594 -34.864 1.00 14.63 256 VAL A CA 1
ATOM 4240 C C . VAL B 1 255 ? -24.092 -34.853 -35.721 1.00 17.14 256 VAL A C 1
ATOM 4241 O O . VAL B 1 255 ? -23.993 -34.774 -36.949 1.00 20.81 256 VAL A O 1
ATOM 4245 N N . TYR B 1 256 ? -24.080 -36.012 -35.068 1.00 16.71 257 TYR A N 1
ATOM 4246 C CA . TYR B 1 256 ? -23.994 -37.300 -35.741 1.00 16.44 257 TYR A CA 1
ATOM 4247 C C . TYR B 1 256 ? -25.120 -37.453 -36.753 1.00 20.22 257 TYR A C 1
ATOM 4248 O O . TYR B 1 256 ? -26.283 -37.211 -36.436 1.00 18.20 257 TYR A O 1
ATOM 4257 N N . GLY B 1 257 ? -24.774 -37.879 -37.962 1.00 16.60 258 GLY A N 1
ATOM 4258 C CA . GLY B 1 257 ? -25.794 -38.165 -38.962 1.00 19.87 258 GLY A CA 1
ATOM 4259 C C . GLY B 1 257 ? -26.048 -36.989 -39.878 1.00 28.94 258 GLY A C 1
ATOM 4260 O O . GLY B 1 257 ? -26.746 -37.110 -40.889 1.00 28.29 258 GLY A O 1
ATOM 4261 N N . GLN B 1 258 ? -25.461 -35.849 -39.526 1.00 27.72 259 GLN A N 1
ATOM 4262 C CA . GLN B 1 258 ? -25.729 -34.592 -40.206 1.00 36.34 259 GLN A CA 1
ATOM 4263 C C . GLN B 1 258 ? -24.589 -34.197 -41.130 1.00 41.38 259 GLN A C 1
ATOM 4264 O O . GLN B 1 258 ? -23.495 -33.870 -40.670 1.00 38.70 259 GLN A O 1
ATOM 4270 N N . SER B 1 259 ? -24.862 -34.229 -42.433 1.00 44.78 260 SER A N 1
ATOM 4271 C CA . SER B 1 259 ? -23.862 -33.936 -43.458 1.00 42.37 260 SER A CA 1
ATOM 4272 C C . SER B 1 259 ? -22.604 -34.778 -43.255 1.00 40.89 260 SER A C 1
ATOM 4273 O O . SER B 1 259 ? -21.496 -34.304 -43.511 1.00 41.53 260 SER A O 1
ATOM 4276 N N . ASP B 1 260 ? -22.763 -36.020 -42.794 1.00 36.79 261 ASP A N 1
ATOM 4277 C CA . ASP B 1 260 ? -21.591 -36.812 -42.402 1.00 30.81 261 ASP A CA 1
ATOM 4278 C C . ASP B 1 260 ? -21.579 -38.297 -42.788 1.00 33.06 261 ASP A C 1
ATOM 4279 O O . ASP B 1 260 ? -20.593 -38.993 -42.520 1.00 28.85 261 ASP A O 1
ATOM 4284 N N . SER B 1 261 ? -22.673 -38.777 -43.381 1.00 30.87 262 SER A N 1
ATOM 4285 C CA . SER B 1 261 ? -22.781 -40.164 -43.864 1.00 32.31 262 SER A CA 1
ATOM 4286 C C . SER B 1 261 ? -22.850 -41.254 -42.772 1.00 30.95 262 SER A C 1
ATOM 4287 O O . SER B 1 261 ? -22.669 -42.442 -43.050 1.00 29.60 262 SER A O 1
ATOM 4290 N N . CYS B 1 262 ? -23.129 -40.855 -41.537 1.00 21.92 263 CYS A N 1
ATOM 4291 C CA . CYS B 1 262 ? -23.267 -41.823 -40.457 1.00 21.09 263 CYS A CA 1
ATOM 4292 C C . CYS B 1 262 ? -24.723 -42.278 -40.344 1.00 19.21 263 CYS A C 1
ATOM 4293 O O . CYS B 1 262 ? -25.635 -41.456 -40.434 1.00 21.02 263 CYS A O 1
ATOM 4296 N N . PRO B 1 263 ? -24.943 -43.587 -40.150 1.00 21.66 264 PRO A N 1
ATOM 4297 C CA . PRO B 1 263 ? -26.305 -44.126 -40.242 1.00 26.88 264 PRO A CA 1
ATOM 4298 C C . PRO B 1 263 ? -27.199 -43.796 -39.055 1.00 25.05 264 PRO A C 1
ATOM 4299 O O . PRO B 1 263 ? -26.804 -43.906 -37.891 1.00 18.71 264 PRO A O 1
ATOM 4303 N N . LEU B 1 264 ? -28.424 -43.398 -39.365 1.00 22.57 265 LEU A N 1
ATOM 4304 C CA . LEU B 1 264 ? -29.415 -43.132 -38.338 1.00 20.82 265 LEU A CA 1
ATOM 4305 C C . LEU B 1 264 ? -30.301 -44.365 -38.154 1.00 22.37 265 LEU A C 1
ATOM 4306 O O . LEU B 1 264 ? -31.015 -44.784 -39.067 1.00 34.03 265 LEU A O 1
ATOM 4311 N N . THR B 1 265 ? -30.225 -44.954 -36.967 1.00 16.76 266 THR 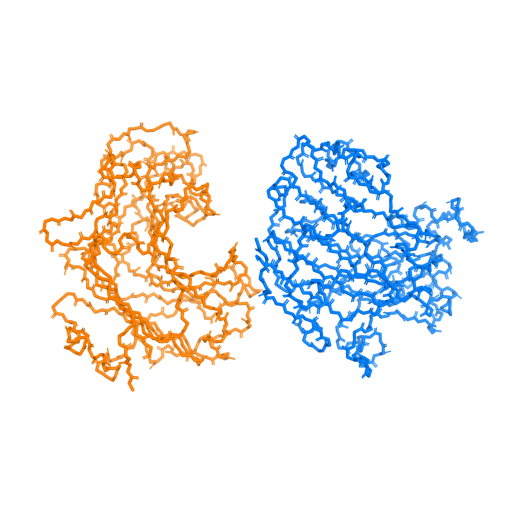A N 1
ATOM 4312 C CA . THR B 1 265 ? -30.905 -46.206 -36.672 1.00 14.49 266 THR A CA 1
ATOM 4313 C C . THR B 1 265 ? -31.862 -46.071 -35.500 1.00 15.96 266 THR A C 1
ATOM 4314 O O . THR B 1 265 ? -32.718 -46.932 -35.301 1.00 16.96 266 THR A O 1
ATOM 4318 N N . LYS B 1 266 ? -31.707 -45.005 -34.719 1.00 15.18 267 LYS A N 1
ATOM 4319 C CA . LYS B 1 266 ? -32.505 -44.837 -33.506 1.00 11.22 267 LYS A CA 1
ATOM 4320 C C . LYS B 1 266 ? -33.282 -43.531 -33.502 1.00 13.07 267 LYS A C 1
ATOM 4321 O O . LYS B 1 266 ? -33.475 -42.910 -34.548 1.00 15.57 267 LYS A O 1
ATOM 4327 N N . GLU B 1 267 ? -33.731 -43.115 -32.324 1.00 12.18 268 GLU A N 1
ATOM 4328 C CA . GLU B 1 267 ? -34.755 -42.077 -32.252 1.00 11.64 268 GLU A CA 1
ATOM 4329 C C . GLU B 1 267 ? -34.219 -40.662 -32.468 1.00 14.65 268 GLU A C 1
ATOM 4330 O O . GLU B 1 267 ? -34.980 -39.751 -32.801 1.00 13.65 268 GLU A O 1
ATOM 4336 N N . ASP B 1 268 ? -32.918 -40.472 -32.260 1.00 13.40 269 ASP A N 1
ATOM 4337 C CA . ASP B 1 268 ? -32.274 -39.201 -32.587 1.00 12.46 269 ASP A CA 1
ATOM 4338 C C . ASP B 1 268 ? -30.787 -39.411 -32.848 1.00 14.19 269 ASP A C 1
ATOM 4339 O O . ASP B 1 268 ? -30.291 -40.551 -32.784 1.00 13.60 269 ASP A O 1
ATOM 4344 N N . SER B 1 269 ? -30.083 -38.324 -33.147 1.00 14.95 270 SER A N 1
ATOM 4345 C CA A SER B 1 269 ? -28.666 -38.410 -33.491 0.43 11.93 270 SER A CA 1
ATOM 4346 C CA B SER B 1 269 ? -28.660 -38.379 -33.476 0.57 11.89 270 SER A CA 1
ATOM 4347 C C . SER B 1 269 ? -27.836 -39.047 -32.380 1.00 13.23 270 SER A C 1
ATOM 4348 O O . SER B 1 269 ? -27.001 -39.917 -32.648 1.00 12.68 270 SER A O 1
ATOM 4353 N N . LEU B 1 270 ? -28.067 -38.630 -31.138 1.00 13.23 271 LEU A N 1
ATOM 4354 C CA . LEU B 1 270 ? -27.308 -39.175 -30.015 1.00 12.67 271 LEU A CA 1
ATOM 4355 C C . LEU B 1 270 ? -27.510 -40.684 -29.852 1.00 13.40 271 LEU A C 1
ATOM 4356 O O . LEU B 1 270 ? -26.539 -41.443 -29.726 1.00 11.35 271 LEU A O 1
ATOM 4361 N N . ALA B 1 271 ? -28.762 -41.124 -29.862 1.00 12.47 272 ALA A N 1
ATOM 4362 C CA . ALA B 1 271 ? -29.055 -42.546 -29.729 1.00 10.21 272 ALA A CA 1
ATOM 4363 C C . ALA B 1 271 ? -28.493 -43.348 -30.898 1.00 11.59 272 ALA A C 1
ATOM 4364 O O . ALA B 1 271 ? -28.018 -44.478 -30.726 1.00 12.85 272 ALA A O 1
ATOM 4366 N N . SER B 1 272 ? -28.539 -42.767 -32.092 1.00 10.90 273 SER A N 1
ATOM 4367 C CA . SER B 1 272 ? -28.000 -43.440 -33.267 1.00 10.34 273 SER A CA 1
ATOM 4368 C C . SER B 1 272 ? -26.488 -43.544 -33.169 1.00 11.44 273 SER A C 1
ATOM 4369 O O . SER B 1 272 ? -25.893 -44.543 -33.582 1.00 11.36 273 SER A O 1
ATOM 4372 N N . CYS B 1 273 ? -25.870 -42.500 -32.630 1.00 11.05 274 CYS A N 1
ATOM 4373 C CA . CYS B 1 273 ? -24.430 -42.506 -32.398 1.00 10.31 274 CYS A CA 1
ATOM 4374 C C . CYS B 1 273 ? -24.059 -43.632 -31.442 1.00 10.58 274 CYS A C 1
ATOM 4375 O O . CYS B 1 273 ? -23.143 -44.415 -31.704 1.00 10.34 274 CYS A O 1
ATOM 4378 N N . ILE B 1 274 ? -24.782 -43.717 -30.331 1.00 11.02 275 ILE A N 1
ATOM 4379 C CA . ILE B 1 274 ? -24.545 -44.773 -29.350 1.00 12.19 275 ILE A CA 1
ATOM 4380 C C . ILE B 1 274 ? -24.695 -46.171 -29.961 1.00 13.87 275 ILE A C 1
ATOM 4381 O O . ILE B 1 274 ? -23.896 -47.071 -29.671 1.00 12.05 275 ILE A O 1
ATOM 4386 N N . ASP B 1 275 ? -25.699 -46.343 -30.823 1.00 12.36 276 ASP A N 1
ATOM 4387 C CA . ASP B 1 275 ? -25.942 -47.624 -31.480 1.00 10.81 276 ASP A CA 1
ATOM 4388 C C . ASP B 1 275 ? -24.713 -48.022 -32.313 1.00 11.22 276 ASP A C 1
ATOM 4389 O O . ASP B 1 275 ? -24.222 -49.159 -32.235 1.00 11.40 276 ASP A O 1
ATOM 4394 N N . PHE B 1 276 ? -24.188 -47.062 -33.070 1.00 10.51 277 PHE A N 1
ATOM 4395 C CA . PHE B 1 276 ? -23.030 -47.307 -33.925 1.00 12.99 277 PHE A CA 1
ATOM 4396 C C . PHE B 1 276 ? -21.819 -47.680 -33.084 1.00 10.99 277 PHE A C 1
ATOM 4397 O O . PHE B 1 276 ? -21.168 -48.703 -33.337 1.00 11.29 277 PHE A O 1
ATOM 4405 N N . VAL B 1 277 ? -21.515 -46.869 -32.073 1.00 10.76 278 VAL A N 1
ATOM 4406 C CA . VAL B 1 277 ? -20.332 -47.126 -31.247 1.00 10.54 278 VAL A CA 1
ATOM 4407 C C . VAL B 1 277 ? -20.448 -48.448 -30.484 1.00 11.51 278 VAL A C 1
ATOM 4408 O O . VAL B 1 277 ? -19.477 -49.192 -30.375 1.00 10.65 278 VAL A O 1
ATOM 4412 N N . ALA B 1 278 ? -21.643 -48.757 -29.988 1.00 11.36 279 ALA A N 1
ATOM 4413 C CA . ALA B 1 278 ? -21.863 -49.986 -29.232 1.00 12.66 279 ALA A CA 1
ATOM 4414 C C . ALA B 1 278 ? -21.768 -51.233 -30.103 1.00 12.09 279 ALA A C 1
ATOM 4415 O O . ALA B 1 278 ? -21.223 -52.262 -29.675 1.00 11.64 279 ALA A O 1
ATOM 4417 N N . THR B 1 279 ? -22.300 -51.155 -31.320 1.00 10.52 280 THR A N 1
ATOM 4418 C CA . THR B 1 279 ? -22.488 -52.361 -32.125 1.00 12.79 280 THR A CA 1
ATOM 4419 C C . THR B 1 279 ? -21.453 -52.625 -33.220 1.00 14.25 280 THR A C 1
ATOM 4420 O O . THR B 1 279 ? -21.463 -53.700 -33.821 1.00 14.04 280 THR A O 1
ATOM 4424 N N . LYS B 1 280 ? -20.564 -51.666 -33.476 1.00 10.27 281 LYS A N 1
ATOM 4425 C CA . LYS B 1 280 ? -19.575 -51.836 -34.538 1.00 11.71 281 LYS A CA 1
ATOM 4426 C C . LYS B 1 280 ? -18.143 -51.701 -34.029 1.00 11.78 281 LYS A C 1
ATOM 4427 O O . LYS B 1 280 ? -17.401 -50.816 -34.473 1.00 13.54 281 LYS A O 1
ATOM 4433 N N . PRO B 1 281 ? -17.739 -52.581 -33.100 1.00 11.82 282 PRO A N 1
ATOM 4434 C CA . PRO B 1 281 ? -16.402 -52.430 -32.511 1.00 11.48 282 PRO A CA 1
ATOM 4435 C C . PRO B 1 281 ? -15.271 -52.392 -33.536 1.00 13.68 282 PRO A C 1
ATOM 4436 O O . PRO B 1 281 ? -14.322 -51.610 -33.370 1.00 14.64 282 PRO A O 1
ATOM 4440 N N . GLU B 1 282 ? -15.370 -53.223 -34.573 1.00 16.06 283 GLU A N 1
ATOM 4441 C CA . GLU B 1 282 ? -14.321 -53.311 -35.586 1.00 17.18 283 GLU A CA 1
ATOM 4442 C C . GLU B 1 282 ? -14.076 -51.990 -36.284 1.00 14.63 283 GLU A C 1
ATOM 4443 O O . GLU B 1 282 ? -12.980 -51.749 -36.804 1.00 16.21 283 GLU A O 1
ATOM 4449 N N . GLU B 1 283 ? -15.081 -51.119 -36.290 1.00 13.26 284 GLU A N 1
ATOM 4450 C CA . GLU B 1 283 ? -14.950 -49.845 -36.985 1.00 12.78 284 GLU A CA 1
ATOM 4451 C C . GLU B 1 283 ? -14.017 -48.901 -36.241 1.00 10.64 284 GLU A C 1
ATOM 4452 O O . GLU B 1 283 ? -13.647 -47.851 -36.762 1.00 13.08 284 GLU A O 1
ATOM 4458 N N . PHE B 1 284 ? -13.607 -49.299 -35.042 1.00 10.79 285 PHE A N 1
ATOM 4459 C CA . PHE B 1 284 ? -12.743 -48.456 -34.217 1.00 11.79 285 PHE A CA 1
ATOM 4460 C C . PHE B 1 284 ? -11.302 -48.936 -34.099 1.00 12.01 285 PHE A C 1
ATOM 4461 O O . PHE B 1 284 ? -10.546 -48.433 -33.264 1.00 11.68 285 PHE A O 1
ATOM 4469 N N . LYS B 1 285 ? -10.915 -49.882 -34.954 1.00 12.15 286 LYS A N 1
ATOM 4470 C CA . LYS B 1 285 ? -9.510 -50.295 -35.054 1.00 9.89 286 LYS A CA 1
ATOM 4471 C C . LYS B 1 285 ? -8.610 -49.096 -35.263 1.00 12.87 286 LYS A C 1
ATOM 4472 O O . LYS B 1 285 ? -7.540 -48.993 -34.658 1.00 15.41 286 LYS A O 1
ATOM 4478 N N . GLU B 1 286 ? -9.044 -48.190 -36.132 1.00 10.55 287 GLU A N 1
ATOM 4479 C CA . GLU B 1 286 ? -8.245 -47.015 -36.460 1.00 13.19 287 GLU A CA 1
ATOM 4480 C C . GLU B 1 286 ? -8.464 -45.836 -35.507 1.00 10.27 287 GLU A C 1
ATOM 4481 O O . GLU B 1 286 ? -7.936 -44.748 -35.733 1.00 10.07 287 GLU A O 1
ATOM 4487 N N . ALA B 1 287 ? -9.232 -46.042 -34.441 1.00 11.03 288 ALA A N 1
ATOM 4488 C CA . ALA B 1 287 ? -9.498 -44.955 -33.499 1.00 10.93 288 ALA A CA 1
ATOM 4489 C C . ALA B 1 287 ? -8.439 -44.911 -32.401 1.00 11.21 288 ALA A C 1
ATOM 4490 O O . ALA B 1 287 ? -8.749 -45.063 -31.219 1.00 12.56 288 ALA A O 1
ATOM 4492 N N . TYR B 1 288 ? -7.185 -44.696 -32.799 1.00 10.47 289 TYR A N 1
ATOM 4493 C CA . TYR B 1 288 ? -6.082 -44.651 -31.840 1.00 10.28 289 TYR A CA 1
ATOM 4494 C C . TYR B 1 288 ? -5.119 -43.518 -32.122 1.00 10.86 289 TYR A C 1
ATOM 4495 O O . TYR B 1 288 ? -4.987 -43.061 -33.261 1.00 9.39 289 TYR A O 1
ATOM 4504 N N . TRP B 1 289 ? -4.467 -43.064 -31.060 1.00 8.94 290 TRP A N 1
ATOM 4505 C CA . TRP B 1 289 ? -3.327 -42.160 -31.153 1.00 10.66 290 TRP A CA 1
ATOM 4506 C C . TRP B 1 289 ? -2.046 -42.982 -31.180 1.00 10.85 290 TRP A C 1
ATOM 4507 O O . TRP B 1 289 ? -1.905 -43.957 -30.430 1.00 10.29 290 TRP A O 1
ATOM 4518 N N . GLU B 1 290 ? -1.104 -42.597 -32.038 1.00 9.47 291 GLU A N 1
ATOM 4519 C CA . GLU B 1 290 ? 0.272 -43.074 -31.888 1.00 8.59 291 GLU A CA 1
ATOM 4520 C C . GLU B 1 290 ? 1.133 -41.835 -31.849 1.00 9.77 291 GLU A C 1
ATOM 4521 O O . GLU B 1 290 ? 1.260 -41.128 -32.849 1.00 10.73 291 GLU A O 1
ATOM 4527 N N . ILE B 1 291 ? 1.716 -41.573 -30.684 1.00 8.25 292 ILE A N 1
ATOM 4528 C CA . ILE B 1 291 ? 2.449 -40.342 -30.445 1.00 8.17 292 ILE A CA 1
ATOM 4529 C C . ILE B 1 291 ? 3.933 -40.649 -30.354 1.00 8.25 292 ILE A C 1
ATOM 4530 O O . ILE B 1 291 ? 4.352 -41.417 -29.498 1.00 9.04 292 ILE A O 1
ATOM 4535 N N . ASN B 1 292 ? 4.722 -40.046 -31.239 1.00 8.52 293 ASN A N 1
ATOM 4536 C CA . ASN B 1 292 ? 6.180 -40.246 -31.210 1.00 8.46 293 ASN A CA 1
ATOM 4537 C C . ASN B 1 292 ? 6.838 -39.528 -30.044 1.00 10.25 293 ASN A C 1
ATOM 4538 O O . ASN B 1 292 ? 7.606 -40.130 -29.290 1.00 10.59 293 ASN A O 1
ATOM 4543 N N . TYR B 1 293 ? 6.536 -38.242 -29.883 1.00 10.11 294 TYR A N 1
ATOM 4544 C CA . TYR B 1 293 ? 7.066 -37.485 -28.756 1.00 9.39 294 TYR A CA 1
ATOM 4545 C C . TYR B 1 293 ? 6.282 -36.219 -28.480 1.00 8.96 294 TYR A C 1
ATOM 4546 O O . TYR B 1 293 ? 5.545 -35.728 -29.345 1.00 10.55 294 TYR A O 1
ATOM 4555 N N . LEU B 1 294 ? 6.467 -35.694 -27.271 1.00 10.47 295 LEU A N 1
ATOM 4556 C CA . LEU B 1 294 ? 5.944 -34.397 -26.888 1.00 11.34 295 LEU A CA 1
ATOM 4557 C C . LEU B 1 294 ? 7.102 -33.644 -26.267 1.00 12.31 295 LEU A C 1
ATOM 4558 O O . LEU B 1 294 ? 7.687 -34.107 -25.286 1.00 13.72 295 LEU A O 1
ATOM 4563 N N . LYS B 1 295 ? 7.467 -32.521 -26.874 1.00 9.15 296 LYS A N 1
ATOM 4564 C CA . LYS B 1 295 ? 8.564 -31.690 -26.369 1.00 10.68 296 LYS A CA 1
ATOM 4565 C C . LYS B 1 295 ? 8.096 -30.278 -26.070 1.00 10.93 296 LYS A C 1
ATOM 4566 O O . LYS B 1 295 ? 7.296 -29.701 -26.821 1.00 11.99 296 LYS A O 1
ATOM 4572 N N . THR B 1 296 ? 8.589 -29.721 -24.966 1.00 11.16 297 THR A N 1
ATOM 4573 C CA . THR B 1 296 ? 8.292 -28.339 -24.611 1.00 14.72 297 THR A CA 1
ATOM 4574 C C . THR B 1 296 ? 9.571 -27.518 -24.631 1.00 11.66 297 THR A C 1
ATOM 4575 O O . THR B 1 296 ? 10.664 -28.050 -24.392 1.00 13.95 297 THR A O 1
ATOM 4579 N N . TYR B 1 297 ? 9.426 -26.231 -24.935 1.00 13.17 298 TYR A N 1
ATOM 4580 C CA . TYR B 1 297 ? 10.556 -25.305 -25.023 1.00 12.93 298 TYR A CA 1
ATOM 4581 C C . TYR B 1 297 ? 10.195 -23.985 -24.357 1.00 15.84 298 TYR A C 1
ATOM 4582 O O . TYR B 1 297 ? 9.028 -23.590 -24.337 1.00 16.86 298 TYR A O 1
ATOM 4591 N N . THR B 1 298 ? 11.193 -23.293 -23.817 1.00 15.26 299 THR A N 1
ATOM 4592 C CA . THR B 1 298 ? 10.953 -21.955 -23.281 1.00 21.66 299 THR A CA 1
ATOM 4593 C C . THR B 1 298 ? 11.883 -20.932 -23.922 1.00 23.72 299 THR A C 1
ATOM 4594 O O . THR B 1 298 ? 12.863 -21.288 -24.579 1.00 23.00 299 THR A O 1
#

Sequence (594 aa):
SYTTLKDSLSGKDFLDAFSFFADRDPTNGFVHYVSREVAEGEGLVKVTSSGSVYLGVDHTNTLSLTDIGRKSVRLESTDKIDHGLVIADIKHMPGSICGAWPAFWTVGDTWPDDGEIDIIEGVNTQSQNTTMVLHTKGNCEITSDDDQTGTTTSSNQCSLDAGPAGCVVQGTPGSYGSSFNEQGGGVYAMQWTDEFIKLWFFPRSAIPKSIESSDSPDVSEFGTPMGNFKGTCDIGKEFKPQKLVFDTTFCGDWAGSVYGQSDSCPLTKEDSLASCIDFVATKPEEFKKEAYWEINYLLKTYTSYTLKDSLSGKDFLDAFSFFADRDPTNGFVHYVSREEVAEGEGLVKVTSSGSVYLGVDHTNTLSLTDIGRKSVRLESTDKIDHGLVIADIKHMPGSICGAWPAFWTVGDTWPDDGEIDIIEGVNTQSQNTMVLHTKGNCEITSDDDQTGTTTSSNQCSLDAGPAGCVVQGTPGSYGSSFNEQGGGVYAMQWTDEFIKLWFFPRSAIPKSIESDSPDVSEFGTPMGNFKGTCDIGKEFKPQKLVFDTTFCGDWAGSSVYGQSDSCPLTKEDSSLASCIDFVATKPEEFKEAYWEINYLKTYT

Radius of gyration: 27.27 Å; Cα contacts (8 Å, |Δi|>4): 1688; chains: 2; bounding box: 73×64×63 Å

Secondary structure (DSSP, 8-state):
---EEEEE-HHHHHHTEEE--SS-TT--SEEE--HHHHHHHTSEEE-TTS-EEE----S----TTSS-EEE-EEEESS-B-SEEEEEEEEE---S-TTEEEEEEEE-SSTTTT-EEEEEE--TT--S-EEEEEBSS--BB--GGG-SSEEEE-B-BTTT-SS-EEEE--TTSSHHHHHHTT-EEEEEEE-SS-EEEEEEEGGG--HHHHTT---GGGS-S-SEEE-BSS-GGGG--SBEEEEEEEESIIIIIHHTTSSS-----SSSHHHHHHHHHHH-GGGGTT--EEEEEEEEE-/---EEEEE-HHHHHHTEEE--SS-TT--SEEE--HHHHHHTTSEEE-TTS-EEE----S----TTSS-EEE-EEEESS-B-SEEEEEEEEE---S-TTEEEEEEEE-SSSSTT-EEEEEE--TT--S-EEEEEBSS--BB--TTS-SSEEEE-B-BTTT-SS-EEEEPPTTSSHHHHHHTT-EEEEEEE-SS-EEEEEEETT---HHHHTT---GGGG-S-SEEE-BSS-GGGG--SBEEEEEEEESIIIIIHHTTSSS-----SSSHHHHHHHHHHH-GGGGTT--EEEEEEEEE-

Organism: NCBI:txid566408

Nearest PDB structures (foldseek):
  5jvv-assembly2_A  TM=1.002E+00  e=6.764E-62  Paecilomyces sp. 'thermophila'
  3wdy-assembly3_C  TM=9.507E-01  e=1.763E-35  Paecilomyces sp. 'thermophila'
  3wdy-assembly2_B  TM=9.255E-01  e=1.763E-35  Paecilomyces sp. 'thermophila'
  2w52-assembly1_A  TM=9.223E-01  e=2.777E-33  Phanerodontia chrysosporium
  2wne-assembly1_A  TM=9.250E-01  e=1.705E-32  Phanerodontia chrysosporium

CATH classification: 2.60.120.200

B-factor: mean 17.5, std 9.11, range [6.95, 54.83]